Protein AF-A0A6A6NAC6-F1 (afdb_monomer_lite)

InterPro domains:
  IPR000530 Small ribosomal subunit protein eS12 [PR00972] (284-297)
  IPR000530 Small ribosomal subunit protein eS12 [PR00972] (298-314)
  IPR000530 Small ribosomal subunit protein eS12 [PR00972] (339-360)
  IPR000530 Small ribosomal subunit protein eS12 [PR00972] (364-377)
  IPR004038 Ribosomal protein eL8/eL30/eS12/Gadd45 [PF01248] (280-373)
  IPR006941 Ribonuclease CAF1 [PF04857] (15-136)
  IPR006941 Ribonuclease CAF1 [PF04857] (158-243)
  IPR012337 Ribonuclease H-like superfamily [SSF53098] (12-254)
  IPR029064 Ribosomal protein eL30-like superfamily [G3DSA:3.30.1330.30] (264-394)
  IPR029064 Ribosomal protein eL30-like superfamily [SSF55315] (274-392)
  IPR036397 Ribonuclease H superfamily [G3DSA:3.30.420.10] (3-263)
  IPR039637 CCR4-NOT transcription complex subunit 7/8/Pop2 [PTHR10797] (10-257)
  IPR047860 Small ribosomal subunit protein eS12, conserved site [PS01189] (280-298)

Structure (mmCIF, N/CA/C/O backbone):
data_AF-A0A6A6NAC6-F1
#
_entry.id   AF-A0A6A6NAC6-F1
#
loop_
_atom_site.group_PDB
_atom_site.id
_atom_site.type_symbol
_atom_site.label_atom_id
_atom_site.label_alt_id
_atom_site.label_comp_id
_atom_site.label_asym_id
_atom_site.label_entity_id
_atom_site.label_seq_id
_atom_site.pdbx_PDB_ins_code
_atom_site.Cartn_x
_atom_site.Cartn_y
_atom_site.Cartn_z
_atom_site.occupancy
_atom_site.B_iso_or_equiv
_atom_site.auth_seq_id
_atom_site.auth_comp_id
_atom_site.auth_asym_id
_atom_site.auth_atom_id
_atom_site.pdbx_PDB_model_num
ATOM 1 N N . MET A 1 1 ? -25.483 15.232 6.896 1.00 28.12 1 MET A N 1
ATOM 2 C CA . MET A 1 1 ? -24.439 16.172 7.359 1.00 28.12 1 MET A CA 1
ATOM 3 C C . MET A 1 1 ? -23.107 15.523 7.057 1.00 28.12 1 MET A C 1
ATOM 5 O O . MET A 1 1 ? -22.869 14.437 7.557 1.00 28.12 1 MET A O 1
ATOM 9 N N . SER A 1 2 ? -22.297 16.137 6.198 1.00 35.72 2 SER A N 1
ATOM 10 C CA . SER A 1 2 ? -20.944 15.675 5.887 1.00 35.72 2 SER A CA 1
ATOM 11 C C . SER A 1 2 ? -20.070 15.851 7.128 1.00 35.72 2 SER A C 1
ATOM 13 O O . SER A 1 2 ? -19.693 16.981 7.445 1.00 35.72 2 SER A O 1
ATOM 15 N N . LEU A 1 3 ? -19.761 14.767 7.840 1.00 44.88 3 LEU A N 1
ATOM 16 C CA . LEU A 1 3 ? -18.649 14.765 8.786 1.00 44.88 3 LEU A CA 1
ATOM 17 C C . LEU A 1 3 ? -17.361 14.814 7.956 1.00 44.88 3 LEU A C 1
ATOM 19 O O . LEU A 1 3 ? -16.783 13.796 7.596 1.00 44.88 3 LEU A O 1
ATOM 23 N N . LEU A 1 4 ? -16.944 16.031 7.600 1.00 49.56 4 LEU A N 1
ATOM 24 C CA . LEU A 1 4 ? -15.534 16.304 7.356 1.00 49.56 4 LEU A CA 1
ATOM 25 C C . LEU A 1 4 ? -14.834 15.975 8.676 1.00 49.56 4 LEU A C 1
ATOM 27 O O . LEU A 1 4 ? -15.028 16.679 9.672 1.00 49.56 4 LEU A O 1
ATOM 31 N N . LEU A 1 5 ? -14.132 14.843 8.707 1.00 55.91 5 LEU A N 1
ATOM 32 C CA . LEU A 1 5 ? -13.342 14.413 9.852 1.00 55.91 5 LEU A CA 1
ATOM 33 C C . LEU A 1 5 ? -12.294 15.497 10.111 1.00 55.91 5 LEU A C 1
ATOM 35 O O . LEU A 1 5 ? -11.329 15.632 9.366 1.00 55.91 5 LEU A O 1
ATOM 39 N N . LYS A 1 6 ? -12.492 16.316 11.147 1.00 58.12 6 LYS A N 1
ATOM 40 C CA . LYS A 1 6 ? -11.440 17.232 11.601 1.00 58.12 6 LYS A CA 1
ATOM 41 C C . LYS A 1 6 ? -10.284 16.379 12.113 1.00 58.12 6 LYS A C 1
ATOM 43 O O . LYS A 1 6 ? -10.543 15.445 12.869 1.00 58.12 6 LYS A O 1
ATOM 48 N N . GLY A 1 7 ? -9.040 16.706 11.760 1.00 57.78 7 GLY A N 1
ATOM 49 C CA . GLY A 1 7 ? -7.861 15.904 12.127 1.00 57.78 7 GLY A CA 1
ATOM 50 C C . GLY A 1 7 ? -7.774 15.529 13.615 1.00 57.78 7 GLY A C 1
ATOM 51 O O . GLY A 1 7 ? -7.365 14.423 13.940 1.00 57.78 7 GLY A O 1
ATOM 52 N N . ASP A 1 8 ? -8.275 16.379 14.519 1.00 66.44 8 ASP A N 1
ATOM 53 C CA . ASP A 1 8 ? -8.289 16.122 15.970 1.00 66.44 8 ASP A CA 1
ATOM 54 C C . ASP A 1 8 ? -9.239 14.991 16.419 1.00 66.44 8 ASP A C 1
ATOM 56 O O . ASP A 1 8 ? -9.136 14.508 17.553 1.00 66.44 8 ASP A O 1
ATOM 60 N N . SER A 1 9 ? -10.168 14.581 15.546 1.00 86.69 9 SER A N 1
ATOM 61 C CA . SER A 1 9 ? -11.183 13.551 15.809 1.00 86.69 9 SER A CA 1
ATOM 62 C C . SER A 1 9 ? -10.736 12.131 15.468 1.00 86.69 9 SER A C 1
ATOM 64 O O . SER A 1 9 ? -11.428 11.192 15.851 1.00 86.69 9 SER A O 1
ATOM 66 N N . VAL A 1 10 ? -9.597 11.962 14.788 1.00 93.62 10 VAL A N 1
ATOM 67 C CA . VAL A 1 10 ? -9.064 10.648 14.411 1.00 93.62 10 VAL A CA 1
ATOM 68 C C . VAL A 1 10 ? -7.774 10.371 15.175 1.00 93.62 10 VAL A C 1
ATOM 70 O O . VAL A 1 10 ? -6.861 11.192 15.226 1.00 93.62 10 VAL A O 1
ATOM 73 N N . GLN A 1 11 ? -7.697 9.189 15.770 1.00 95.31 11 GLN A N 1
ATOM 74 C CA . GLN A 1 11 ? -6.520 8.635 16.407 1.00 95.31 11 GLN A CA 1
ATOM 75 C C . GLN A 1 11 ? -5.916 7.559 15.503 1.00 95.31 11 GLN A C 1
ATOM 77 O O . GLN A 1 11 ? -6.514 6.504 15.288 1.00 95.31 11 GLN A O 1
ATOM 82 N N . ILE A 1 12 ? -4.692 7.806 15.035 1.00 96.62 12 ILE A N 1
ATOM 83 C CA . ILE A 1 12 ? -3.857 6.773 14.416 1.00 96.62 12 ILE A CA 1
ATOM 84 C C . ILE A 1 12 ? -3.248 5.937 15.542 1.00 96.62 12 ILE A C 1
ATOM 86 O O . ILE A 1 12 ? -2.460 6.436 16.350 1.00 96.62 12 ILE A O 1
ATOM 90 N N . ARG A 1 13 ? -3.681 4.683 15.650 1.00 97.69 13 ARG A N 1
ATOM 91 C CA . ARG A 1 13 ? -3.238 3.731 16.666 1.00 97.69 13 ARG A CA 1
ATOM 92 C C . ARG A 1 13 ? -1.951 3.079 16.189 1.00 97.69 13 ARG A C 1
ATOM 94 O O . ARG A 1 13 ? -1.956 2.211 15.320 1.00 97.69 13 ARG A O 1
ATOM 101 N N . GLU A 1 14 ? -0.846 3.545 16.754 1.00 98.31 14 GLU A N 1
ATOM 102 C CA . GLU A 1 14 ? 0.483 2.991 16.526 1.00 98.31 14 GLU A CA 1
ATOM 103 C C . GLU A 1 14 ? 0.595 1.597 17.157 1.00 98.31 14 GLU A C 1
ATOM 105 O O . GLU A 1 14 ? 0.615 1.464 18.385 1.00 98.31 14 GLU A O 1
ATOM 110 N N . VAL A 1 15 ? 0.688 0.566 16.321 1.00 98.81 15 VAL A N 1
ATOM 111 C CA . VAL A 1 15 ? 0.793 -0.829 16.755 1.00 98.81 15 VAL A CA 1
ATOM 112 C C . VAL A 1 15 ? 2.242 -1.295 16.667 1.00 98.81 15 VAL A C 1
ATOM 114 O O . VAL A 1 15 ? 2.903 -1.180 15.630 1.00 98.81 15 VAL A O 1
ATOM 117 N N . TRP A 1 16 ? 2.713 -1.824 17.786 1.00 98.81 16 TRP A N 1
ATOM 118 C CA . TRP A 1 16 ? 4.041 -2.362 18.044 1.00 98.81 16 TRP A CA 1
ATOM 119 C C . TRP A 1 16 ? 3.890 -3.751 18.684 1.00 98.81 16 TRP A C 1
ATOM 121 O O . TRP A 1 16 ? 2.783 -4.241 18.907 1.00 98.81 16 TRP A O 1
ATOM 131 N N . ASN A 1 17 ? 5.001 -4.425 18.974 1.00 98.62 17 ASN A N 1
ATOM 132 C CA . ASN A 1 17 ? 4.954 -5.787 19.508 1.00 98.62 17 ASN A CA 1
ATOM 133 C C . ASN A 1 17 ? 4.279 -5.889 20.890 1.00 98.62 17 ASN A C 1
ATOM 135 O O . ASN A 1 17 ? 3.783 -6.953 21.247 1.00 98.62 17 ASN A O 1
ATOM 139 N N . ASP A 1 18 ? 4.311 -4.830 21.698 1.00 98.38 18 ASP A N 1
ATOM 140 C CA . ASP A 1 18 ? 3.788 -4.819 23.068 1.00 98.38 18 ASP A CA 1
ATOM 141 C C . ASP A 1 18 ? 2.266 -4.646 23.148 1.00 98.38 18 ASP A C 1
ATOM 143 O O . ASP A 1 18 ? 1.673 -5.146 24.100 1.00 98.38 18 ASP A O 1
ATOM 147 N N . ASN A 1 19 ? 1.632 -4.011 22.156 1.00 98.62 19 ASN A N 1
ATOM 148 C CA . ASN A 1 19 ? 0.176 -3.821 22.105 1.00 98.62 19 ASN A CA 1
ATOM 149 C C . ASN A 1 19 ? -0.533 -4.600 20.982 1.00 98.62 19 ASN A C 1
ATOM 151 O O . ASN A 1 19 ? -1.750 -4.504 20.861 1.00 98.62 19 ASN A O 1
ATOM 155 N N . LEU A 1 20 ? 0.185 -5.394 20.180 1.00 98.75 20 LEU A N 1
ATOM 156 C CA . LEU A 1 20 ? -0.374 -6.112 19.027 1.00 98.75 20 LEU A CA 1
ATOM 157 C C . LEU A 1 20 ? -1.648 -6.916 19.344 1.00 98.75 20 LEU A C 1
ATOM 159 O O . LEU A 1 20 ? -2.635 -6.822 18.618 1.00 98.75 20 LEU A O 1
ATOM 163 N N . GLU A 1 21 ? -1.628 -7.701 20.421 1.00 98.56 21 GLU A N 1
ATOM 164 C CA . GLU A 1 21 ? -2.760 -8.545 20.833 1.00 98.56 21 GLU A CA 1
ATOM 165 C C . GLU A 1 21 ? -3.975 -7.716 21.268 1.00 98.56 21 GLU A C 1
ATOM 167 O O . GLU A 1 21 ? -5.111 -8.050 20.931 1.00 98.56 21 GLU A O 1
ATOM 172 N N . GLU A 1 22 ? -3.737 -6.620 21.994 1.00 98.25 22 GLU A N 1
ATOM 173 C CA . GLU A 1 22 ? -4.787 -5.710 22.465 1.00 98.25 22 GLU A CA 1
ATOM 174 C C . GLU A 1 22 ? -5.480 -5.028 21.280 1.00 98.25 22 GLU A C 1
ATOM 176 O O . GLU A 1 22 ? -6.706 -4.956 21.221 1.00 98.25 22 GLU A O 1
ATOM 181 N N . GLU A 1 23 ? -4.701 -4.594 20.289 1.00 98.50 23 GLU A N 1
ATOM 182 C CA . GLU A 1 23 ? -5.226 -3.957 19.082 1.00 98.50 23 GLU A CA 1
ATOM 183 C C . GLU A 1 23 ? -5.991 -4.946 18.195 1.00 98.50 23 GLU A C 1
ATOM 185 O O . GLU A 1 23 ? -7.057 -4.614 17.675 1.00 98.50 23 GLU A O 1
ATOM 190 N N . PHE A 1 24 ? -5.522 -6.192 18.080 1.00 98.56 24 PHE A N 1
ATOM 191 C CA . PHE A 1 24 ? -6.275 -7.237 17.383 1.00 98.56 24 PHE A CA 1
ATOM 192 C C . PHE A 1 24 ? -7.563 -7.638 18.109 1.00 98.56 24 PHE A C 1
ATOM 194 O O . PHE A 1 24 ? -8.523 -8.035 17.449 1.00 98.56 24 PHE A O 1
ATOM 201 N N . ALA A 1 25 ? -7.619 -7.546 19.441 1.00 98.25 25 ALA A N 1
ATOM 202 C CA . ALA A 1 25 ? -8.863 -7.751 20.178 1.00 98.25 25 ALA A CA 1
ATOM 203 C C . ALA A 1 25 ? -9.913 -6.698 19.791 1.00 98.25 25 ALA A C 1
ATOM 205 O O . ALA A 1 25 ? -11.031 -7.072 19.449 1.00 98.25 25 ALA A O 1
ATOM 206 N N . LEU A 1 26 ? -9.529 -5.417 19.727 1.00 98.12 26 LEU A N 1
ATOM 207 C CA . LEU A 1 26 ? -10.420 -4.340 19.274 1.00 98.12 26 LEU A CA 1
ATOM 208 C C . LEU A 1 26 ? -10.892 -4.557 17.834 1.00 98.12 26 LEU A C 1
ATOM 210 O O . LEU A 1 26 ? -12.073 -4.419 17.542 1.00 98.12 26 LEU A O 1
ATOM 214 N N . ILE A 1 27 ? -9.979 -4.934 16.938 1.00 98.38 27 ILE A N 1
ATOM 215 C CA . ILE A 1 27 ? -10.297 -5.213 15.533 1.00 98.38 27 ILE A CA 1
ATOM 216 C C . ILE A 1 27 ? -11.346 -6.325 15.400 1.00 98.38 27 ILE A C 1
ATOM 218 O O . ILE A 1 27 ? -12.303 -6.181 14.642 1.00 98.38 27 ILE A O 1
ATOM 222 N N . ARG A 1 28 ? -11.197 -7.418 16.158 1.00 97.94 28 ARG A N 1
ATOM 223 C CA . ARG A 1 28 ? -12.158 -8.534 16.160 1.00 97.94 28 ARG A CA 1
ATOM 224 C C . ARG A 1 28 ? -13.542 -8.118 16.658 1.00 97.94 28 ARG A C 1
ATOM 226 O O . ARG A 1 28 ? -14.524 -8.714 16.240 1.00 97.94 28 ARG A O 1
ATOM 233 N N . GLU A 1 29 ? -13.624 -7.126 17.543 1.00 97.00 29 GLU A N 1
ATOM 234 C CA . GLU A 1 29 ? -14.902 -6.606 18.043 1.00 97.00 29 GLU A CA 1
ATOM 235 C C . GLU A 1 29 ? -15.638 -5.745 17.009 1.00 97.00 29 GLU A C 1
ATOM 237 O O . GLU A 1 29 ? -16.862 -5.681 17.053 1.00 97.00 29 GLU A O 1
ATOM 242 N N . ILE A 1 30 ? -14.918 -5.086 16.094 1.00 97.12 30 ILE A N 1
ATOM 243 C CA . ILE A 1 30 ? -15.509 -4.104 15.172 1.00 97.12 30 ILE A CA 1
ATOM 244 C C . ILE A 1 30 ? -15.722 -4.618 13.745 1.00 97.12 30 ILE A C 1
ATOM 246 O O . ILE A 1 30 ? -16.466 -3.991 12.998 1.00 97.12 30 ILE A O 1
ATOM 250 N N . VAL A 1 31 ? -15.053 -5.699 13.328 1.00 96.94 31 VAL A N 1
ATOM 251 C CA . VAL A 1 31 ? -14.986 -6.095 11.907 1.00 96.94 31 VAL A CA 1
ATOM 252 C C . VAL A 1 31 ? -16.360 -6.389 11.292 1.00 96.94 31 VAL A C 1
ATOM 254 O O . VAL A 1 31 ? -16.572 -6.093 10.119 1.00 96.94 31 VAL A O 1
ATOM 257 N N . ASP A 1 32 ? -17.304 -6.896 12.088 1.00 96.25 32 ASP A N 1
ATOM 258 C CA . ASP A 1 32 ? -18.667 -7.188 11.632 1.00 96.25 32 ASP A CA 1
ATOM 259 C C . ASP A 1 32 ? -19.510 -5.912 11.437 1.00 96.25 32 ASP A C 1
ATOM 261 O O . ASP A 1 32 ? -20.338 -5.849 10.527 1.00 96.25 32 ASP A O 1
ATOM 265 N N . ASP A 1 33 ? -19.282 -4.881 12.257 1.00 97.00 33 ASP A N 1
ATOM 266 C CA . ASP A 1 33 ? -19.994 -3.597 12.187 1.00 97.00 33 ASP A CA 1
ATOM 267 C C . ASP A 1 33 ? -19.357 -2.631 11.167 1.00 97.00 33 ASP A C 1
ATOM 269 O O . ASP A 1 33 ? -20.039 -1.779 10.592 1.00 97.00 33 ASP A O 1
ATOM 273 N N . PHE A 1 34 ? -18.050 -2.771 10.917 1.00 98.00 34 PHE A N 1
ATOM 274 C CA . PHE A 1 34 ? -17.252 -1.914 10.032 1.00 98.00 34 PHE A CA 1
ATOM 275 C C . PHE A 1 34 ? -16.529 -2.741 8.945 1.00 98.00 34 PHE A C 1
ATOM 277 O O . PHE A 1 34 ? -15.295 -2.810 8.937 1.00 98.00 34 PHE A O 1
ATOM 284 N N . PRO A 1 35 ? -17.271 -3.370 8.011 1.00 97.31 35 PRO A N 1
ATOM 285 C CA . PRO A 1 35 ? -16.731 -4.378 7.095 1.00 97.31 35 PRO A CA 1
ATOM 286 C C . PRO A 1 35 ? -15.920 -3.822 5.913 1.00 97.31 35 PRO A C 1
ATOM 288 O O . PRO A 1 35 ? -15.311 -4.603 5.179 1.00 97.31 35 PRO A O 1
ATOM 291 N N . TYR A 1 36 ? -15.903 -2.504 5.681 1.00 98.12 36 TYR A N 1
ATOM 292 C CA . TYR A 1 36 ? -15.074 -1.898 4.634 1.00 98.12 36 TYR A CA 1
ATOM 293 C C . TYR A 1 36 ? -13.674 -1.625 5.175 1.00 98.12 36 TYR A C 1
ATOM 295 O O . TYR A 1 36 ? -13.499 -0.762 6.038 1.00 98.12 36 TYR A O 1
ATOM 303 N N . ILE A 1 37 ? -12.676 -2.316 4.632 1.00 98.50 37 ILE A N 1
ATOM 304 C CA . ILE A 1 37 ? -11.285 -2.240 5.075 1.00 98.50 37 ILE A CA 1
ATOM 305 C C . ILE A 1 37 ? -10.450 -1.598 3.978 1.00 98.50 37 ILE A C 1
ATOM 307 O O . ILE A 1 37 ? -10.137 -2.221 2.962 1.00 98.50 37 ILE A O 1
ATOM 311 N N . ALA A 1 38 ? -10.074 -0.341 4.194 1.00 98.62 38 ALA A N 1
ATOM 312 C CA . ALA A 1 38 ? -9.075 0.310 3.371 1.00 98.62 38 ALA A CA 1
ATOM 313 C C . ALA A 1 38 ? -7.668 -0.006 3.872 1.00 98.62 38 ALA A C 1
ATOM 315 O O . ALA A 1 38 ? -7.423 -0.006 5.080 1.00 98.62 38 ALA A O 1
ATOM 316 N N . MET A 1 39 ? -6.743 -0.242 2.947 1.00 97.88 39 MET A N 1
ATOM 317 C CA . MET A 1 39 ? -5.367 -0.606 3.276 1.00 97.88 39 MET A CA 1
ATOM 318 C C . MET A 1 39 ? -4.347 0.126 2.413 1.00 97.88 39 MET A C 1
ATOM 320 O O . MET A 1 39 ? -4.643 0.515 1.284 1.00 97.88 39 MET A O 1
ATOM 324 N N . ASP A 1 40 ? -3.146 0.254 2.961 1.00 98.50 40 ASP A N 1
ATOM 325 C CA . ASP A 1 40 ? -1.951 0.737 2.275 1.00 98.50 40 ASP A CA 1
ATOM 326 C C . ASP A 1 40 ? -0.706 0.129 2.944 1.00 98.50 40 ASP A C 1
ATOM 328 O O . ASP A 1 40 ? -0.776 -0.276 4.114 1.00 98.50 40 ASP A O 1
ATOM 332 N N . THR A 1 41 ? 0.416 0.021 2.228 1.00 98.44 41 THR A N 1
ATOM 333 C CA . THR A 1 41 ? 1.668 -0.501 2.793 1.00 98.44 41 THR A CA 1
ATOM 334 C C . THR A 1 41 ? 2.883 0.349 2.463 1.00 98.44 41 THR A C 1
ATOM 336 O O . THR A 1 41 ? 3.011 0.884 1.370 1.00 98.44 41 THR A O 1
ATOM 339 N N . GLU A 1 42 ? 3.842 0.370 3.392 1.00 98.38 42 GLU A N 1
ATOM 340 C CA . GLU A 1 42 ? 5.165 0.943 3.148 1.00 98.38 42 GLU A CA 1
ATOM 341 C C . GLU A 1 42 ? 6.220 -0.163 3.128 1.00 98.38 42 GLU A C 1
ATOM 343 O O . GLU A 1 42 ? 6.307 -1.004 4.033 1.00 98.38 42 GLU A O 1
ATOM 348 N N . PHE A 1 43 ? 7.050 -0.154 2.090 1.00 97.81 43 PHE A N 1
ATOM 349 C CA . PHE A 1 43 ? 8.070 -1.166 1.832 1.00 97.81 43 PHE A CA 1
ATOM 350 C C . PHE A 1 43 ? 9.292 -0.532 1.140 1.00 97.81 43 PHE A C 1
ATOM 352 O O . PHE A 1 43 ? 9.210 0.590 0.638 1.00 97.81 43 PHE A O 1
ATOM 359 N N . PRO A 1 44 ? 10.459 -1.201 1.105 1.00 96.56 44 PRO A N 1
ATOM 360 C CA . PRO A 1 44 ? 11.729 -0.586 0.709 1.00 96.56 44 PRO A CA 1
ATOM 361 C C . PRO A 1 44 ? 11.903 -0.413 -0.816 1.00 96.56 44 PRO A C 1
ATOM 363 O O . PRO A 1 44 ? 13.015 -0.512 -1.340 1.00 96.56 44 PRO A O 1
ATOM 366 N N . GLY A 1 45 ? 10.812 -0.139 -1.532 1.00 91.19 45 GLY A N 1
ATOM 367 C CA . GLY A 1 45 ? 10.790 0.154 -2.961 1.00 91.19 45 GLY A CA 1
ATOM 368 C C . GLY A 1 45 ? 10.921 -1.069 -3.865 1.00 91.19 45 GLY A C 1
ATOM 369 O O . GLY A 1 45 ? 10.558 -2.186 -3.509 1.00 91.19 45 GLY A O 1
ATOM 370 N N . ILE A 1 46 ? 11.421 -0.832 -5.078 1.00 89.62 46 ILE A N 1
ATOM 371 C CA . ILE A 1 46 ? 11.599 -1.840 -6.129 1.00 89.62 46 ILE A CA 1
ATOM 372 C C . ILE A 1 46 ? 13.075 -1.840 -6.524 1.00 89.62 46 ILE A C 1
ATOM 374 O O . ILE A 1 46 ? 13.592 -0.835 -7.011 1.00 89.62 46 ILE A O 1
ATOM 378 N N . VAL A 1 47 ? 13.751 -2.970 -6.330 1.00 88.81 47 VAL A N 1
ATOM 379 C CA . VAL A 1 47 ? 15.198 -3.133 -6.567 1.00 88.81 47 VAL A CA 1
ATOM 380 C C . VAL A 1 47 ? 15.510 -4.134 -7.676 1.00 88.81 47 VAL A C 1
ATOM 382 O O . VAL A 1 47 ? 16.576 -4.066 -8.284 1.00 88.81 47 VAL A O 1
ATOM 385 N N . LEU A 1 48 ? 14.581 -5.045 -7.972 1.00 87.38 48 LEU A N 1
ATOM 386 C CA . LEU A 1 48 ? 14.716 -6.027 -9.042 1.00 87.38 48 LEU A CA 1
ATOM 387 C C . LEU A 1 48 ? 13.864 -5.642 -10.249 1.00 87.38 48 LEU A C 1
ATOM 389 O O . LEU A 1 48 ? 12.701 -5.260 -10.120 1.00 87.38 48 LEU A O 1
ATOM 393 N N . ARG A 1 49 ? 14.443 -5.797 -11.440 1.00 88.25 49 ARG A N 1
ATOM 394 C CA . ARG A 1 49 ? 13.726 -5.810 -12.719 1.00 88.25 49 ARG A CA 1
ATOM 395 C C . ARG A 1 49 ? 14.169 -7.060 -13.474 1.00 88.25 49 ARG A C 1
ATOM 397 O O . ARG A 1 49 ? 15.348 -7.146 -13.826 1.00 88.25 49 ARG A O 1
ATOM 404 N N . PRO A 1 50 ? 13.281 -8.040 -13.684 1.00 82.38 50 PRO A N 1
ATOM 405 C CA . PRO A 1 50 ? 13.677 -9.310 -14.258 1.00 82.38 50 PRO A CA 1
ATOM 406 C C . PRO A 1 50 ? 14.040 -9.121 -15.736 1.00 82.38 50 PRO A C 1
ATOM 408 O O . PRO A 1 50 ? 13.375 -8.394 -16.474 1.00 82.38 50 PRO A O 1
ATOM 411 N N . VAL A 1 51 ? 15.125 -9.763 -16.169 1.00 79.44 51 VAL A N 1
ATOM 412 C CA . VAL A 1 51 ? 15.607 -9.711 -17.555 1.00 79.44 51 VAL A CA 1
ATOM 413 C C . VAL A 1 51 ? 15.280 -11.039 -18.222 1.00 79.44 51 VAL A C 1
ATOM 415 O O . VAL A 1 51 ? 15.696 -12.094 -17.748 1.00 79.44 51 VAL A O 1
ATOM 418 N N . GLY A 1 52 ? 14.538 -11.002 -19.325 1.00 78.88 52 GLY A N 1
ATOM 419 C CA . GLY A 1 52 ? 14.145 -12.211 -20.040 1.00 78.88 52 GLY A CA 1
ATOM 420 C C . GLY A 1 52 ? 13.046 -11.972 -21.066 1.00 78.88 52 GLY A C 1
ATOM 421 O O . GLY A 1 52 ? 12.570 -10.853 -21.247 1.00 78.88 52 GLY A O 1
ATOM 422 N N . ASN A 1 53 ? 12.646 -13.051 -21.737 1.00 79.19 53 ASN A N 1
ATOM 423 C CA . ASN A 1 53 ? 11.518 -13.040 -22.660 1.00 79.19 53 ASN A CA 1
ATOM 424 C C . ASN A 1 53 ? 10.226 -13.332 -21.890 1.00 79.19 53 ASN A C 1
ATOM 426 O O . ASN A 1 53 ? 10.062 -14.428 -21.353 1.00 79.19 53 ASN A O 1
ATOM 430 N N . PHE A 1 54 ? 9.301 -12.376 -21.886 1.00 80.19 54 PHE A N 1
ATOM 431 C CA . PHE A 1 54 ? 7.979 -12.507 -21.271 1.00 80.19 54 PHE A CA 1
ATOM 432 C C . PHE A 1 54 ? 6.919 -12.665 -22.355 1.00 80.19 54 PHE A C 1
ATOM 434 O O . PHE A 1 54 ? 7.043 -12.093 -23.438 1.00 80.19 54 PHE A O 1
ATOM 441 N N . LYS A 1 55 ? 5.868 -13.447 -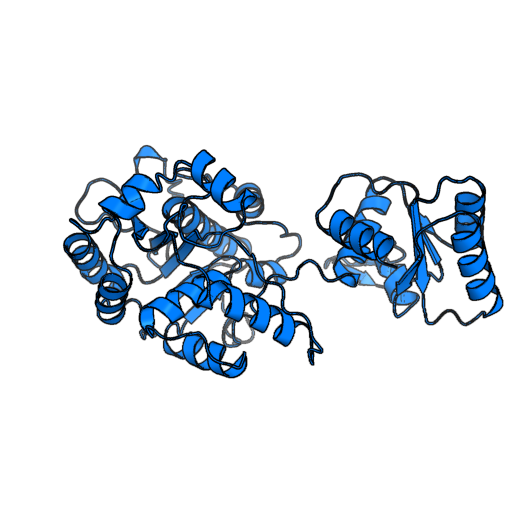22.085 1.00 75.69 55 LYS A N 1
ATOM 442 C CA . LYS A 1 55 ? 4.811 -13.684 -23.083 1.00 75.69 55 LYS A CA 1
ATOM 443 C C . LYS A 1 55 ? 3.981 -12.428 -23.336 1.00 75.69 55 LYS A C 1
ATOM 445 O O . LYS A 1 55 ? 3.471 -12.243 -24.435 1.00 75.69 55 LYS A O 1
ATOM 450 N N . ASN A 1 56 ? 3.811 -11.602 -22.308 1.00 76.44 56 ASN A N 1
ATOM 451 C CA . ASN A 1 56 ? 3.056 -10.357 -22.338 1.00 76.44 56 ASN A CA 1
ATOM 452 C C . ASN A 1 56 ? 3.521 -9.434 -21.189 1.00 76.44 56 ASN A C 1
ATOM 454 O O . ASN A 1 56 ? 4.319 -9.839 -20.339 1.00 76.44 56 ASN A O 1
ATOM 458 N N . SER A 1 57 ? 3.011 -8.199 -21.159 1.00 77.56 57 SER A N 1
ATOM 459 C CA . SER A 1 57 ? 3.361 -7.214 -20.124 1.00 77.56 57 SER A CA 1
ATOM 460 C C . SER A 1 57 ? 2.930 -7.637 -18.718 1.00 77.56 57 SER A C 1
ATOM 462 O O . SER A 1 57 ? 3.621 -7.328 -17.754 1.00 77.56 57 SER A O 1
ATOM 464 N N . ASN A 1 58 ? 1.820 -8.367 -18.587 1.00 77.50 58 ASN A N 1
ATOM 465 C CA . ASN A 1 58 ? 1.299 -8.801 -17.290 1.00 77.50 58 ASN A CA 1
ATOM 466 C C . ASN A 1 58 ? 2.220 -9.833 -16.634 1.00 77.50 58 ASN A C 1
ATOM 468 O O . ASN A 1 58 ? 2.477 -9.737 -15.438 1.00 77.50 58 ASN A O 1
ATOM 472 N N . ASP A 1 59 ? 2.774 -10.760 -17.419 1.00 79.94 59 ASP A N 1
ATOM 473 C CA . ASP A 1 59 ? 3.767 -11.731 -16.951 1.00 79.94 59 ASP A CA 1
ATOM 474 C C . ASP A 1 59 ? 5.031 -11.014 -16.446 1.00 79.94 59 ASP A C 1
ATOM 476 O O . ASP A 1 59 ? 5.549 -11.352 -15.384 1.00 79.94 59 ASP A O 1
ATOM 480 N N . TYR A 1 60 ? 5.503 -9.988 -17.168 1.00 85.06 60 TYR A N 1
ATOM 481 C CA . TYR A 1 60 ? 6.642 -9.165 -16.740 1.00 85.06 60 TYR A CA 1
ATOM 482 C C . TYR A 1 60 ? 6.351 -8.412 -15.436 1.00 85.06 60 TYR A C 1
ATOM 484 O O . TYR A 1 60 ? 7.160 -8.424 -14.504 1.00 85.06 60 TYR A O 1
ATOM 492 N N . HIS A 1 61 ? 5.184 -7.773 -15.353 1.00 83.19 61 HIS A N 1
ATOM 493 C CA . HIS A 1 61 ? 4.761 -7.021 -14.177 1.00 83.19 61 HIS A CA 1
ATOM 494 C C . HIS A 1 61 ? 4.605 -7.928 -12.954 1.00 83.19 61 HIS A C 1
ATOM 496 O O . HIS A 1 61 ? 5.106 -7.599 -11.879 1.00 83.19 61 HIS A O 1
ATOM 502 N N . TYR A 1 62 ? 3.974 -9.090 -13.125 1.00 91.12 62 TYR A N 1
ATOM 503 C CA . TYR A 1 62 ? 3.827 -10.063 -12.054 1.00 91.12 62 TYR A CA 1
ATOM 504 C C . TYR A 1 62 ? 5.177 -10.607 -11.593 1.00 91.12 62 TYR A C 1
ATOM 506 O O . TYR A 1 62 ? 5.427 -10.639 -10.393 1.00 91.12 62 TYR A O 1
ATOM 514 N N . GLN A 1 63 ? 6.072 -10.966 -12.518 1.00 93.06 63 GLN A N 1
ATOM 515 C CA . GLN A 1 63 ? 7.409 -11.434 -12.152 1.00 93.06 63 GLN A CA 1
ATOM 516 C C . GLN A 1 63 ? 8.189 -10.357 -11.387 1.00 93.06 63 GLN A C 1
ATOM 518 O O . GLN A 1 63 ? 8.828 -10.656 -10.384 1.00 93.06 63 GLN A O 1
ATOM 523 N N . THR A 1 64 ? 8.087 -9.095 -11.816 1.00 92.06 64 THR A N 1
ATOM 524 C CA . THR A 1 64 ? 8.716 -7.966 -11.117 1.00 92.06 64 THR A CA 1
ATOM 525 C C . THR A 1 64 ? 8.191 -7.846 -9.688 1.00 92.06 64 THR A C 1
ATOM 527 O O . THR A 1 64 ? 8.983 -7.760 -8.754 1.00 92.06 64 THR A O 1
ATOM 530 N N . LEU A 1 65 ? 6.870 -7.884 -9.499 1.00 95.81 65 LEU A N 1
ATOM 531 C CA . LEU A 1 65 ? 6.253 -7.862 -8.172 1.00 95.81 65 LEU A CA 1
ATOM 532 C C . LEU A 1 65 ? 6.706 -9.051 -7.331 1.00 95.81 65 LEU A C 1
ATOM 534 O O . LEU A 1 65 ? 7.166 -8.848 -6.212 1.00 95.81 65 LEU A O 1
ATOM 538 N N . LYS A 1 66 ? 6.622 -10.267 -7.878 1.00 97.62 66 LYS A N 1
ATOM 539 C CA . LYS A 1 66 ? 7.010 -11.509 -7.207 1.00 97.62 66 LYS A CA 1
ATOM 540 C C . LYS A 1 66 ? 8.436 -11.425 -6.673 1.00 97.62 66 LYS A C 1
ATOM 542 O O . LYS A 1 66 ? 8.649 -11.600 -5.479 1.00 97.62 66 LYS A O 1
ATOM 547 N N . ASP A 1 67 ? 9.392 -11.112 -7.543 1.00 96.38 67 ASP A N 1
ATOM 548 C CA . ASP A 1 67 ? 10.812 -11.102 -7.192 1.00 96.38 67 ASP A CA 1
ATOM 549 C C . ASP A 1 67 ? 11.122 -10.062 -6.108 1.00 96.38 67 ASP A C 1
ATOM 551 O O . ASP A 1 67 ? 11.891 -10.330 -5.184 1.00 96.38 67 ASP A O 1
ATOM 555 N N . ASN A 1 68 ? 10.502 -8.880 -6.188 1.00 97.31 68 ASN A N 1
ATOM 556 C CA . ASN A 1 68 ? 10.689 -7.834 -5.186 1.00 97.31 68 ASN A CA 1
ATOM 557 C C . ASN A 1 68 ? 9.997 -8.175 -3.863 1.00 97.31 68 ASN A C 1
ATOM 559 O O . ASN A 1 68 ? 10.625 -8.048 -2.820 1.00 97.31 68 ASN A O 1
ATOM 563 N N . VAL A 1 69 ? 8.745 -8.636 -3.876 1.00 98.00 69 VAL A N 1
ATOM 564 C CA . VAL A 1 69 ? 8.020 -8.991 -2.646 1.00 98.00 69 VAL A CA 1
ATOM 565 C C . VAL A 1 69 ? 8.680 -10.173 -1.942 1.00 98.00 69 VAL A C 1
ATOM 567 O O . VAL A 1 69 ? 8.804 -10.147 -0.721 1.00 98.00 69 VAL A O 1
ATOM 570 N N . ASP A 1 70 ? 9.147 -11.189 -2.671 1.00 98.06 70 ASP A N 1
ATOM 571 C CA . ASP A 1 70 ? 9.840 -12.344 -2.089 1.00 98.06 70 ASP A CA 1
ATOM 572 C C . ASP A 1 70 ? 11.163 -11.922 -1.425 1.00 98.06 70 ASP A C 1
ATOM 574 O O . ASP A 1 70 ? 11.444 -12.339 -0.296 1.00 98.06 70 ASP A O 1
ATOM 578 N N . LEU A 1 71 ? 11.934 -11.041 -2.075 1.00 97.44 71 LEU A N 1
ATOM 579 C CA . LEU A 1 71 ? 13.222 -10.551 -1.574 1.00 97.44 71 LEU A CA 1
ATOM 580 C C . LEU A 1 71 ? 13.083 -9.564 -0.406 1.00 97.44 71 LEU A C 1
ATOM 582 O O . LEU A 1 71 ? 13.831 -9.637 0.568 1.00 97.44 71 LEU A O 1
ATOM 586 N N . LEU A 1 72 ? 12.171 -8.604 -0.532 1.00 97.62 72 LEU A N 1
ATOM 587 C CA . LEU A 1 72 ? 12.081 -7.446 0.345 1.00 97.62 72 LEU A CA 1
ATOM 588 C C . LEU A 1 72 ? 11.161 -7.712 1.543 1.00 97.62 72 LEU A C 1
ATOM 590 O O . LEU A 1 72 ? 10.403 -8.688 1.605 1.00 97.62 72 LEU A O 1
ATOM 594 N N . LYS A 1 73 ? 11.237 -6.818 2.526 1.00 97.88 73 LYS A N 1
ATOM 595 C CA . LYS A 1 73 ? 10.538 -6.943 3.805 1.00 97.88 73 LYS A CA 1
ATOM 596 C C . LYS A 1 73 ? 9.613 -5.753 4.013 1.00 97.88 73 LYS A C 1
ATOM 598 O O . LYS A 1 73 ? 10.015 -4.620 3.773 1.00 97.88 73 LYS A O 1
ATOM 603 N N . LEU A 1 74 ? 8.390 -6.036 4.446 1.00 98.19 74 LEU A N 1
ATOM 604 C CA . LEU A 1 74 ? 7.385 -5.027 4.765 1.00 98.19 74 LEU A CA 1
ATOM 605 C C . LEU A 1 74 ? 7.859 -4.154 5.937 1.00 98.19 74 LEU A C 1
ATOM 607 O O . LEU A 1 74 ? 8.487 -4.669 6.863 1.00 98.19 74 LEU A O 1
ATOM 611 N N . ILE A 1 75 ? 7.564 -2.853 5.899 1.00 98.69 75 ILE A N 1
ATOM 612 C CA . ILE A 1 75 ? 7.960 -1.894 6.944 1.00 98.69 75 ILE A CA 1
ATOM 613 C C . ILE A 1 75 ? 6.736 -1.438 7.740 1.00 98.69 75 ILE A C 1
ATOM 615 O O . ILE A 1 75 ? 6.766 -1.459 8.974 1.00 98.69 75 ILE A O 1
ATOM 619 N N . GLN A 1 76 ? 5.650 -1.076 7.052 1.00 98.75 76 GLN A N 1
ATOM 620 C CA . GLN A 1 76 ? 4.376 -0.728 7.681 1.00 98.75 76 GLN A CA 1
ATOM 621 C C . GLN A 1 76 ? 3.172 -1.254 6.898 1.00 98.75 76 GLN A C 1
ATOM 623 O O . GLN A 1 76 ? 3.233 -1.443 5.684 1.00 98.75 76 GLN A O 1
ATOM 628 N N . LEU A 1 77 ? 2.065 -1.435 7.614 1.00 98.81 77 LEU A N 1
ATOM 629 C CA . LEU A 1 77 ? 0.729 -1.674 7.070 1.00 98.81 77 LEU A CA 1
ATOM 630 C C . LEU A 1 77 ? -0.252 -0.730 7.764 1.00 98.81 77 LEU A C 1
ATOM 632 O O . LEU A 1 77 ? -0.239 -0.615 8.989 1.00 98.81 77 LEU A O 1
ATOM 636 N N . GLY A 1 78 ? -1.122 -0.093 6.994 1.00 98.81 78 GLY A N 1
ATOM 637 C CA . GLY A 1 78 ? -2.224 0.707 7.502 1.00 98.81 78 GLY A CA 1
ATOM 638 C C . GLY A 1 78 ? -3.540 0.013 7.233 1.00 98.81 78 GLY A C 1
ATOM 639 O O . GLY A 1 78 ? -3.741 -0.485 6.128 1.00 98.81 78 GLY A O 1
ATOM 640 N N . LEU A 1 79 ? -4.424 -0.010 8.228 1.00 98.75 79 LEU A N 1
ATOM 641 C CA . LEU A 1 79 ? -5.792 -0.498 8.079 1.00 98.75 79 LEU A CA 1
ATOM 642 C C . LEU A 1 79 ? -6.772 0.545 8.618 1.00 98.75 79 LEU A C 1
ATOM 644 O O . LEU A 1 79 ? -6.690 0.966 9.776 1.00 98.75 79 LEU A O 1
ATOM 648 N N . THR A 1 80 ? -7.730 0.923 7.779 1.00 98.75 80 THR A N 1
ATOM 649 C CA . THR A 1 80 ? -8.845 1.800 8.133 1.00 98.75 80 THR A CA 1
ATOM 650 C C . THR A 1 80 ? -10.151 1.050 7.927 1.00 98.75 80 THR A C 1
ATOM 652 O O . THR A 1 80 ? -10.466 0.646 6.811 1.00 98.75 80 THR A O 1
ATOM 655 N N . PHE A 1 81 ? -10.916 0.894 9.003 1.00 98.50 81 PHE A N 1
ATOM 656 C CA . PHE A 1 81 ? -12.212 0.222 9.002 1.00 98.50 81 PHE A CA 1
ATOM 657 C C . PHE A 1 81 ? -13.326 1.253 8.893 1.00 98.50 81 PHE A C 1
ATOM 659 O O . PHE A 1 81 ? -13.250 2.317 9.511 1.00 98.50 81 PHE A O 1
ATOM 666 N N . SER A 1 82 ? -14.366 0.936 8.131 1.00 98.06 82 SER A N 1
ATOM 667 C CA . SER A 1 82 ? -15.541 1.788 8.011 1.00 98.06 82 SER A CA 1
ATOM 668 C C . SER A 1 82 ? -16.822 0.995 7.771 1.00 98.06 82 SER A C 1
ATOM 670 O O . SER A 1 82 ? -16.790 -0.134 7.279 1.00 98.06 82 SER A O 1
ATOM 672 N N . ASP A 1 83 ? -17.956 1.589 8.137 1.00 95.62 83 ASP A N 1
ATOM 673 C CA . ASP A 1 83 ? -19.269 1.074 7.759 1.00 95.62 83 ASP A CA 1
ATOM 674 C C . ASP A 1 83 ? -19.605 1.450 6.304 1.00 95.62 83 ASP A C 1
ATOM 676 O O . ASP A 1 83 ? -18.849 2.135 5.610 1.00 95.62 83 ASP A O 1
ATOM 680 N N . GLU A 1 84 ? -20.769 1.025 5.817 1.00 90.81 84 GLU A N 1
ATOM 681 C CA . GLU A 1 84 ? -21.206 1.318 4.449 1.00 90.81 84 GLU A CA 1
ATOM 682 C C . GLU A 1 84 ? -21.389 2.821 4.159 1.00 90.81 84 GLU A C 1
ATOM 684 O O . GLU A 1 84 ? -21.295 3.253 3.005 1.00 90.81 84 GLU A O 1
ATOM 689 N N . GLN A 1 85 ? -21.624 3.633 5.192 1.00 89.88 85 GLN A N 1
ATOM 690 C CA . GLN A 1 85 ? -21.725 5.087 5.085 1.00 89.88 85 GLN A CA 1
ATOM 691 C C . GLN A 1 85 ? -20.359 5.782 5.235 1.00 89.88 85 GLN A C 1
ATOM 693 O O . GLN A 1 85 ? -20.264 7.003 5.075 1.00 89.88 85 GLN A O 1
ATOM 698 N N . GLY A 1 86 ? -19.296 5.017 5.494 1.00 91.44 86 GLY A N 1
ATOM 699 C CA . GLY A 1 86 ? -17.936 5.490 5.699 1.00 91.44 86 GLY A CA 1
ATOM 700 C C . GLY A 1 86 ? -17.668 6.076 7.082 1.00 91.44 86 GLY A C 1
ATOM 701 O O . GLY A 1 86 ? -16.717 6.846 7.228 1.00 91.44 86 GLY A O 1
ATOM 702 N N . ASN A 1 87 ? -18.496 5.771 8.085 1.00 94.25 87 ASN A N 1
ATOM 703 C CA . ASN A 1 87 ? -18.192 6.130 9.467 1.00 94.25 87 ASN A CA 1
ATOM 704 C C . ASN A 1 87 ? -17.107 5.199 10.010 1.00 94.25 87 ASN A C 1
ATOM 706 O O . ASN A 1 87 ? -17.084 4.011 9.697 1.00 94.25 87 ASN A O 1
ATOM 710 N N . LEU A 1 88 ? -16.219 5.746 10.837 1.00 96.56 88 LEU A N 1
ATOM 711 C CA . LEU A 1 88 ? -15.113 5.012 11.444 1.00 96.56 88 LEU A CA 1
ATOM 712 C C . LEU A 1 88 ? -15.512 4.477 12.834 1.00 96.56 88 LEU A C 1
ATOM 714 O O . LEU A 1 88 ? -16.334 5.101 13.515 1.00 96.56 88 LEU A O 1
ATOM 718 N N . PRO A 1 89 ? -14.907 3.375 13.301 1.00 96.56 89 PRO A N 1
ATOM 719 C CA . PRO A 1 89 ? -15.075 2.898 14.671 1.00 96.56 89 PRO A CA 1
ATOM 720 C C . PRO A 1 89 ? -14.442 3.875 15.668 1.00 96.56 89 PRO A C 1
ATOM 722 O O . PRO A 1 89 ? -13.498 4.589 15.334 1.00 96.56 89 PRO A O 1
ATOM 725 N N . THR A 1 90 ? -14.922 3.889 16.915 1.00 94.38 90 THR A N 1
ATOM 726 C CA . THR A 1 90 ? -14.303 4.676 18.003 1.00 94.38 90 THR A CA 1
ATOM 727 C C . THR A 1 90 ? -13.525 3.840 19.015 1.00 94.38 90 THR A C 1
ATOM 729 O O . THR A 1 90 ? -12.858 4.392 19.892 1.00 94.38 90 THR A O 1
ATOM 732 N N . CYS A 1 91 ? -13.601 2.508 18.920 1.00 90.94 91 CYS A N 1
ATOM 733 C CA . CYS A 1 91 ? -12.906 1.575 19.810 1.00 90.94 91 CYS A CA 1
ATOM 734 C C . CYS A 1 91 ? -13.149 1.861 21.311 1.00 90.94 91 CYS A C 1
ATOM 736 O O . CYS A 1 91 ? -12.232 1.770 22.125 1.00 90.94 91 CYS A O 1
ATOM 738 N N . GLY A 1 92 ? -14.363 2.295 21.676 1.00 84.38 92 GLY A N 1
ATOM 739 C CA . GLY A 1 92 ? -14.708 2.656 23.057 1.00 84.38 92 GLY A CA 1
ATOM 740 C C . GLY A 1 92 ? -14.138 3.997 23.544 1.00 84.38 92 GLY A C 1
ATOM 741 O O . GLY A 1 92 ? -14.194 4.280 24.741 1.00 84.38 92 GLY A O 1
ATOM 742 N N . THR A 1 93 ? -13.604 4.828 22.644 1.00 88.50 93 THR A N 1
ATOM 743 C CA . THR A 1 93 ? -13.061 6.164 22.945 1.00 88.50 93 THR A CA 1
ATOM 744 C C . THR A 1 93 ? -13.956 7.289 22.404 1.00 88.50 93 THR A C 1
ATOM 746 O O . THR A 1 93 ? -14.982 7.044 21.770 1.00 88.50 93 THR A O 1
ATOM 749 N N . ASP A 1 94 ? -13.585 8.544 22.668 1.00 89.44 94 ASP A N 1
ATOM 750 C CA . ASP A 1 94 ? -14.218 9.748 22.111 1.00 89.44 94 ASP A CA 1
ATOM 751 C C . ASP A 1 94 ? -13.703 10.116 20.707 1.00 89.44 94 ASP A C 1
ATOM 753 O O . ASP A 1 94 ? -14.179 11.083 20.107 1.00 89.44 94 ASP A O 1
ATOM 757 N N . LYS A 1 95 ? -12.743 9.350 20.177 1.00 92.25 95 LYS A N 1
ATOM 758 C CA . LYS A 1 95 ? -12.113 9.563 18.873 1.00 92.25 95 LYS A CA 1
ATOM 759 C C . LYS A 1 95 ? -12.332 8.372 17.959 1.00 92.25 95 LYS A C 1
ATOM 761 O O . LYS A 1 95 ? -12.462 7.240 18.409 1.00 92.25 95 LYS A O 1
ATOM 766 N N . TYR A 1 96 ? -12.323 8.628 16.660 1.00 95.38 96 TYR A N 1
ATOM 767 C CA . TYR A 1 96 ? -12.273 7.576 15.657 1.00 95.38 96 TYR A CA 1
ATOM 768 C C . TYR A 1 96 ? -10.902 6.900 15.658 1.00 95.38 96 TYR A C 1
ATOM 770 O O . TYR A 1 96 ? -9.895 7.578 15.846 1.00 95.38 96 TYR A O 1
ATOM 778 N N . CYS A 1 97 ? -10.844 5.591 15.439 1.00 94.75 97 CYS A N 1
ATOM 779 C CA . CYS A 1 97 ? -9.609 4.813 15.432 1.00 94.75 97 CYS A CA 1
ATOM 780 C C . CYS A 1 97 ? -9.287 4.281 14.029 1.00 94.75 97 CYS A C 1
ATOM 782 O O . CYS A 1 97 ? -10.154 3.754 13.336 1.00 94.75 97 CYS A O 1
ATOM 784 N N . ILE A 1 98 ? -8.016 4.395 13.640 1.00 98.06 98 ILE A N 1
ATOM 785 C CA . ILE A 1 98 ? -7.410 3.672 12.511 1.00 98.06 98 ILE A CA 1
ATOM 786 C C . ILE A 1 98 ? -6.104 3.029 12.981 1.00 98.06 98 ILE A C 1
ATOM 788 O O . ILE A 1 98 ? -5.542 3.479 13.981 1.00 98.06 98 ILE A O 1
ATOM 792 N N . TRP A 1 99 ? -5.586 2.026 12.276 1.00 98.75 99 TRP A N 1
ATOM 793 C CA . TRP A 1 99 ? -4.404 1.278 12.714 1.00 98.75 99 TRP A CA 1
ATOM 794 C C . TRP A 1 99 ? -3.207 1.484 11.797 1.00 98.75 99 TRP A C 1
ATOM 796 O O . TRP A 1 99 ? -3.333 1.468 10.573 1.00 98.75 99 TRP A O 1
ATOM 806 N N . GLN A 1 100 ? -2.034 1.622 12.415 1.00 98.81 100 GLN A N 1
ATOM 807 C CA . GLN A 1 100 ? -0.738 1.645 11.750 1.00 98.81 100 GLN A CA 1
ATOM 808 C C . GLN A 1 100 ? 0.180 0.609 12.401 1.00 98.81 100 GLN A C 1
ATOM 810 O O . GLN A 1 100 ? 0.660 0.798 13.518 1.00 98.81 100 GLN A O 1
ATOM 815 N N . PHE A 1 101 ? 0.414 -0.497 11.702 1.00 98.88 101 PHE A N 1
ATOM 816 C CA . PHE A 1 101 ? 1.265 -1.595 12.144 1.00 98.88 101 PHE A CA 1
ATOM 817 C C . PHE A 1 101 ? 2.706 -1.358 11.706 1.00 98.88 101 PHE A C 1
ATOM 819 O O . PHE A 1 101 ? 2.967 -1.114 10.529 1.00 98.88 101 PHE A O 1
ATOM 826 N N . ASN A 1 102 ? 3.640 -1.459 12.650 1.00 98.88 102 ASN A N 1
ATOM 827 C CA . ASN A 1 102 ? 5.065 -1.237 12.426 1.00 98.88 102 ASN A CA 1
ATOM 828 C C . ASN A 1 102 ? 5.836 -2.558 12.540 1.00 98.88 102 ASN A C 1
ATOM 830 O O . ASN A 1 102 ? 5.879 -3.139 13.622 1.00 98.88 102 ASN A O 1
ATOM 834 N N . PHE A 1 103 ? 6.471 -3.026 11.463 1.00 98.75 103 PHE A N 1
ATOM 835 C CA . PHE A 1 103 ? 7.154 -4.329 11.415 1.00 98.75 103 PHE A CA 1
ATOM 836 C C . PHE A 1 103 ? 8.643 -4.235 11.760 1.00 98.75 103 PHE A C 1
ATOM 838 O O . PHE A 1 103 ? 9.273 -3.197 11.535 1.00 98.75 103 PHE A O 1
ATOM 845 N N . ARG A 1 104 ? 9.215 -5.317 12.307 1.00 98.38 104 ARG A N 1
ATOM 846 C CA . ARG A 1 104 ? 10.618 -5.346 12.774 1.00 98.38 104 ARG A CA 1
ATOM 847 C C . ARG A 1 104 ? 11.619 -5.923 11.790 1.00 98.38 104 ARG A C 1
ATOM 849 O O . ARG A 1 104 ? 12.823 -5.780 12.000 1.00 98.38 104 ARG A O 1
ATOM 856 N N . GLU A 1 105 ? 11.143 -6.619 10.766 1.00 97.25 105 GLU A N 1
ATOM 857 C CA . GLU A 1 105 ? 11.966 -7.497 9.939 1.00 97.25 105 GLU A CA 1
ATOM 858 C C . GLU A 1 105 ? 12.986 -6.729 9.097 1.00 97.25 105 GLU A C 1
ATOM 860 O O . GLU A 1 105 ? 14.078 -7.252 8.858 1.00 97.25 105 GLU A O 1
ATOM 865 N N . PHE A 1 106 ? 12.633 -5.529 8.625 1.00 98.06 106 PHE A N 1
ATOM 866 C CA . PHE A 1 106 ? 13.486 -4.716 7.760 1.00 98.06 106 PHE A CA 1
ATOM 867 C C . PHE A 1 106 ? 14.586 -4.000 8.553 1.00 98.06 106 PHE A C 1
ATOM 869 O O . PHE A 1 106 ? 14.303 -3.146 9.391 1.00 98.06 106 PHE A O 1
ATOM 876 N N . ASN A 1 107 ? 15.846 -4.299 8.252 1.00 97.81 107 ASN A N 1
ATOM 877 C CA . ASN A 1 107 ? 17.038 -3.699 8.836 1.00 97.81 107 ASN A CA 1
ATOM 878 C C . ASN A 1 107 ? 17.858 -2.992 7.752 1.00 97.81 107 ASN A C 1
ATOM 880 O O . ASN A 1 107 ? 18.466 -3.622 6.888 1.00 97.81 107 ASN A O 1
ATOM 884 N N . VAL A 1 108 ? 17.953 -1.668 7.857 1.00 96.75 108 VAL A N 1
ATOM 885 C CA . VAL A 1 108 ? 18.650 -0.814 6.881 1.00 96.75 108 VAL A CA 1
ATOM 886 C C . VAL A 1 108 ? 20.156 -1.089 6.749 1.00 96.75 108 VAL A C 1
ATOM 888 O O . VAL A 1 108 ? 20.784 -0.611 5.810 1.00 96.75 108 VAL A O 1
ATOM 891 N N . ASN A 1 109 ? 20.763 -1.823 7.685 1.00 96.50 109 ASN A N 1
ATOM 892 C CA . ASN A 1 109 ? 22.186 -2.169 7.630 1.00 96.50 109 ASN A CA 1
ATOM 893 C C . ASN A 1 109 ? 22.454 -3.536 6.982 1.00 96.50 109 ASN A C 1
ATOM 895 O O . ASN A 1 109 ? 23.607 -3.846 6.688 1.00 96.50 109 ASN A O 1
ATOM 899 N N . GLU A 1 110 ? 21.420 -4.360 6.801 1.00 96.69 110 GLU A N 1
ATOM 900 C CA . GLU A 1 110 ? 21.551 -5.760 6.373 1.00 96.69 110 GLU A CA 1
ATOM 901 C C . GLU A 1 110 ? 20.745 -6.065 5.109 1.00 96.69 110 GLU A C 1
ATOM 903 O O . GLU A 1 110 ? 21.184 -6.858 4.276 1.00 96.69 110 GLU A O 1
ATOM 908 N N . ASP A 1 111 ? 19.579 -5.440 4.958 1.00 97.62 111 ASP A N 1
ATOM 909 C CA . ASP A 1 111 ? 18.634 -5.752 3.896 1.00 97.62 111 ASP A CA 1
ATOM 910 C C . ASP A 1 111 ? 18.858 -4.925 2.632 1.00 97.62 111 ASP A C 1
ATOM 912 O O . ASP A 1 111 ? 19.408 -3.824 2.649 1.00 97.62 111 ASP A O 1
ATOM 916 N N . VAL A 1 112 ? 18.386 -5.466 1.510 1.00 96.31 112 VAL A N 1
ATOM 917 C CA . VAL A 1 112 ? 18.363 -4.767 0.223 1.00 96.31 112 VAL A CA 1
ATOM 918 C C . VAL A 1 112 ? 17.197 -3.777 0.207 1.00 96.31 112 VAL A C 1
ATOM 920 O O . VAL A 1 112 ? 16.108 -4.088 0.687 1.00 96.31 112 VAL A O 1
ATOM 923 N N . PHE A 1 113 ? 17.411 -2.591 -0.360 1.00 96.88 113 PHE A N 1
ATOM 924 C CA . PHE A 1 113 ? 16.386 -1.558 -0.508 1.00 96.88 113 PHE A CA 1
ATOM 925 C C . PHE A 1 113 ? 16.717 -0.577 -1.636 1.00 96.88 113 PHE A C 1
ATOM 927 O O . PHE A 1 113 ? 17.869 -0.458 -2.061 1.00 96.88 113 PHE A O 1
ATOM 934 N N . ALA A 1 114 ? 15.706 0.152 -2.107 1.00 93.06 114 ALA A N 1
ATOM 935 C CA . ALA A 1 114 ? 15.884 1.313 -2.967 1.00 93.06 114 ALA A CA 1
ATOM 936 C C . ALA A 1 114 ? 16.203 2.550 -2.108 1.00 93.06 114 ALA A C 1
ATOM 938 O O . ALA A 1 114 ? 15.453 2.880 -1.187 1.00 93.06 114 ALA A O 1
ATOM 939 N N . ASN A 1 115 ? 17.315 3.236 -2.403 1.00 90.94 115 ASN A N 1
ATOM 940 C CA . ASN A 1 115 ? 17.775 4.388 -1.612 1.00 90.94 115 ASN A CA 1
ATOM 941 C C . ASN A 1 115 ? 16.715 5.493 -1.527 1.00 90.94 115 ASN A C 1
ATOM 943 O O . ASN A 1 115 ? 16.397 5.933 -0.425 1.00 90.94 115 ASN A O 1
ATOM 947 N N . ASP A 1 116 ? 16.129 5.869 -2.666 1.00 89.44 116 ASP A N 1
ATOM 948 C CA . ASP A 1 116 ? 15.118 6.929 -2.746 1.00 89.44 116 ASP A CA 1
ATOM 949 C C . ASP A 1 116 ? 13.892 6.606 -1.877 1.00 89.44 116 ASP A C 1
ATOM 951 O O . ASP A 1 116 ? 13.356 7.481 -1.201 1.00 89.44 116 ASP A O 1
ATOM 955 N N . SER A 1 117 ? 13.482 5.332 -1.827 1.00 90.50 117 SER A N 1
ATOM 956 C CA . SER A 1 117 ? 12.364 4.879 -0.993 1.00 90.50 117 SER A CA 1
ATOM 957 C C . SER A 1 117 ? 12.681 4.990 0.498 1.00 90.50 117 SER A C 1
ATOM 959 O O . SER A 1 117 ? 11.868 5.499 1.260 1.00 90.50 117 SER A O 1
ATOM 961 N N . ILE A 1 118 ? 13.871 4.567 0.936 1.00 96.31 118 ILE A N 1
ATOM 962 C CA . ILE A 1 118 ? 14.260 4.683 2.351 1.00 96.31 118 ILE A CA 1
ATOM 963 C C . ILE A 1 118 ? 14.449 6.138 2.767 1.00 96.31 118 ILE A C 1
ATOM 965 O O . ILE A 1 118 ? 14.095 6.502 3.889 1.00 96.31 118 ILE A O 1
ATOM 969 N N . GLU A 1 119 ? 14.997 6.980 1.894 1.00 94.31 119 GLU A N 1
ATOM 970 C CA . GLU A 1 119 ? 15.126 8.405 2.178 1.00 94.31 119 GLU A CA 1
ATOM 971 C C . GLU A 1 119 ? 13.755 9.073 2.319 1.00 94.31 119 GLU A C 1
ATOM 973 O O . GLU A 1 119 ? 13.532 9.770 3.311 1.00 94.31 119 GLU A O 1
ATOM 978 N N . LEU A 1 120 ? 12.822 8.783 1.407 1.00 92.38 120 LEU A N 1
ATOM 979 C CA . LEU A 1 120 ? 11.441 9.251 1.497 1.00 92.38 120 LEU A CA 1
ATOM 980 C C . LEU A 1 120 ? 10.787 8.815 2.815 1.00 92.38 120 LEU A C 1
ATOM 982 O O . LEU A 1 120 ? 10.275 9.654 3.549 1.00 92.38 120 LEU A O 1
ATOM 986 N N . LEU A 1 121 ? 10.880 7.530 3.172 1.00 94.88 121 LEU A N 1
ATOM 987 C CA . LEU A 1 121 ? 10.301 7.007 4.414 1.00 94.88 121 LEU A CA 1
ATOM 988 C C . LEU A 1 121 ? 10.914 7.652 5.667 1.00 94.88 121 LEU A C 1
ATOM 990 O O . LEU A 1 121 ? 10.196 7.972 6.615 1.00 94.88 121 LEU A O 1
ATOM 994 N N . ARG A 1 122 ? 12.229 7.916 5.681 1.00 96.25 122 ARG A N 1
ATOM 995 C CA . ARG A 1 122 ? 12.865 8.674 6.778 1.00 96.25 122 ARG A CA 1
ATOM 996 C C . ARG A 1 122 ? 12.315 10.092 6.873 1.00 96.25 122 ARG A C 1
ATOM 998 O O . ARG A 1 122 ? 12.041 10.559 7.977 1.00 96.25 122 ARG A O 1
ATOM 1005 N N . GLN A 1 123 ? 12.167 10.776 5.740 1.00 96.06 123 GLN A N 1
ATOM 1006 C CA . GLN A 1 123 ? 11.616 12.134 5.687 1.00 96.06 123 GLN A CA 1
ATOM 1007 C C . GLN A 1 123 ? 10.147 12.167 6.133 1.00 96.06 123 GLN A C 1
ATOM 1009 O O . GLN A 1 123 ? 9.732 13.122 6.788 1.00 96.06 123 GLN A O 1
ATOM 1014 N N . SER A 1 124 ? 9.404 11.092 5.875 1.00 94.94 124 SER A N 1
ATOM 1015 C CA . SER A 1 124 ? 8.039 10.878 6.360 1.00 94.94 124 SER A CA 1
ATOM 1016 C C . SER A 1 124 ? 7.954 10.398 7.811 1.00 94.94 124 SER A C 1
ATOM 1018 O O . SER A 1 124 ? 6.860 10.175 8.318 1.00 94.94 124 SER A O 1
ATOM 1020 N N . GLY A 1 125 ? 9.075 10.292 8.530 1.00 96.44 125 GLY A N 1
ATOM 1021 C CA . GLY A 1 125 ? 9.092 10.058 9.975 1.00 96.44 125 GLY A CA 1
ATOM 1022 C C . GLY A 1 125 ? 9.191 8.595 10.408 1.00 96.44 125 GLY A C 1
ATOM 1023 O O . GLY A 1 125 ? 8.987 8.313 11.589 1.00 96.44 125 GLY A O 1
ATOM 1024 N N . ILE A 1 126 ? 9.530 7.671 9.503 1.00 97.56 126 ILE A N 1
ATOM 1025 C CA . ILE A 1 126 ? 9.796 6.274 9.863 1.00 97.56 126 ILE A CA 1
ATOM 1026 C C . ILE A 1 126 ? 11.107 6.164 10.650 1.00 97.56 126 ILE A C 1
ATOM 1028 O O . ILE A 1 126 ? 12.195 6.462 10.147 1.00 97.56 126 ILE A O 1
ATOM 1032 N N . ASP A 1 127 ? 11.004 5.679 11.888 1.00 97.69 127 ASP A N 1
ATOM 1033 C CA . ASP A 1 127 ? 12.147 5.370 12.747 1.00 97.69 127 ASP A CA 1
ATOM 1034 C C . ASP A 1 127 ? 12.524 3.888 12.625 1.00 97.69 127 ASP A C 1
ATOM 1036 O O . ASP A 1 127 ? 12.103 3.039 13.410 1.00 97.69 127 ASP A O 1
ATOM 1040 N N . PHE A 1 128 ? 13.385 3.590 11.651 1.00 98.06 128 PHE A N 1
ATOM 1041 C CA . PHE A 1 128 ? 13.879 2.235 11.390 1.00 98.06 128 PHE A CA 1
ATOM 1042 C C . PHE A 1 128 ? 14.530 1.565 12.604 1.00 98.06 128 PHE A C 1
ATOM 1044 O O . PHE A 1 128 ? 14.428 0.351 12.769 1.00 98.06 128 PHE A O 1
ATOM 1051 N N . LYS A 1 129 ? 15.172 2.342 13.484 1.00 98.00 129 LYS A N 1
ATOM 1052 C CA . LYS A 1 129 ? 15.762 1.787 14.702 1.00 98.00 129 LYS A CA 1
ATOM 1053 C C . LYS A 1 129 ? 14.657 1.319 15.648 1.00 98.00 129 LYS A C 1
ATOM 1055 O O . LYS A 1 129 ? 14.724 0.205 16.165 1.00 98.00 129 LYS A O 1
ATOM 1060 N N . LYS A 1 130 ? 13.620 2.139 15.834 1.00 98.44 130 LYS A N 1
ATOM 1061 C CA . LYS A 1 130 ? 12.441 1.767 16.623 1.00 98.44 130 LYS A CA 1
ATOM 1062 C C . LYS A 1 130 ? 11.704 0.570 16.015 1.00 98.44 130 LYS A C 1
ATOM 1064 O O . LYS A 1 130 ? 11.288 -0.299 16.776 1.00 98.44 130 LYS A O 1
ATOM 1069 N N . ASN A 1 131 ? 11.593 0.480 14.686 1.00 98.44 131 ASN A N 1
ATOM 1070 C CA . ASN A 1 131 ? 11.078 -0.708 13.993 1.00 98.44 131 ASN A CA 1
ATOM 1071 C C . ASN A 1 131 ? 11.836 -1.971 14.406 1.00 98.44 131 ASN A C 1
ATOM 1073 O O . ASN A 1 131 ? 11.213 -2.914 14.880 1.00 98.44 131 ASN A O 1
ATOM 1077 N N . ASN A 1 132 ? 13.168 -1.993 14.325 1.00 98.25 132 ASN A N 1
ATOM 1078 C CA . ASN A 1 132 ? 13.919 -3.189 14.719 1.00 98.25 132 ASN A CA 1
ATOM 1079 C C . ASN A 1 132 ? 13.817 -3.507 16.225 1.00 98.25 132 ASN A C 1
ATOM 1081 O O . ASN A 1 132 ? 13.798 -4.677 16.597 1.00 98.25 132 ASN A O 1
ATOM 1085 N N . GLU A 1 133 ? 13.747 -2.493 17.096 1.00 98.12 133 GLU A N 1
ATOM 1086 C CA . GLU A 1 133 ? 13.706 -2.682 18.557 1.00 98.12 133 GLU A CA 1
ATOM 1087 C C . GLU A 1 133 ? 12.322 -3.069 19.100 1.00 98.12 133 GLU A C 1
ATOM 1089 O O . GLU A 1 133 ? 12.233 -3.800 20.088 1.00 98.12 133 GLU A O 1
ATOM 1094 N N . LYS A 1 134 ? 11.246 -2.543 18.505 1.00 98.50 134 LYS A N 1
ATOM 1095 C CA . LYS A 1 134 ? 9.874 -2.627 19.043 1.00 98.50 134 LYS A CA 1
ATOM 1096 C C . LYS A 1 134 ? 8.834 -3.116 18.042 1.00 98.50 134 LYS A C 1
ATOM 1098 O O . LYS A 1 134 ? 7.682 -3.312 18.424 1.00 98.50 134 LYS A O 1
ATOM 1103 N N . GLY A 1 135 ? 9.202 -3.242 16.772 1.00 98.69 135 GLY A N 1
ATOM 1104 C CA . GLY A 1 135 ? 8.288 -3.628 15.710 1.00 98.69 135 GLY A CA 1
ATOM 1105 C C . GLY A 1 135 ? 7.699 -5.013 15.935 1.00 98.69 135 GLY A C 1
ATOM 1106 O O . GLY A 1 135 ? 8.252 -5.856 16.643 1.00 98.69 135 GLY A O 1
ATOM 1107 N N . ILE A 1 136 ? 6.554 -5.218 15.315 1.00 98.75 136 ILE A N 1
ATOM 1108 C CA . ILE A 1 136 ? 5.786 -6.449 15.311 1.00 98.75 136 ILE A CA 1
ATOM 1109 C C . ILE A 1 136 ? 6.562 -7.547 14.586 1.00 98.75 136 ILE A C 1
ATOM 1111 O O . ILE A 1 136 ? 7.161 -7.291 13.542 1.00 98.75 136 ILE A O 1
ATOM 1115 N N . ASP A 1 137 ? 6.506 -8.767 15.121 1.00 98.31 137 ASP A N 1
ATOM 1116 C CA . ASP A 1 137 ? 6.876 -9.968 14.377 1.00 98.31 137 ASP A CA 1
ATOM 1117 C C . ASP A 1 137 ? 5.871 -10.256 13.255 1.00 98.31 137 ASP A C 1
ATOM 1119 O O . ASP A 1 137 ? 4.682 -10.469 13.505 1.00 98.31 137 ASP A O 1
ATOM 1123 N N . ALA A 1 138 ? 6.356 -10.325 12.020 1.00 97.31 138 ALA A N 1
ATOM 1124 C CA . ALA A 1 138 ? 5.542 -10.588 10.839 1.00 97.31 138 ALA A CA 1
ATOM 1125 C C . ALA A 1 138 ? 4.757 -11.911 10.912 1.00 97.31 138 ALA A C 1
ATOM 1127 O O . ALA A 1 138 ? 3.638 -11.982 10.400 1.00 97.31 138 ALA A O 1
ATOM 1128 N N . LYS A 1 139 ? 5.303 -12.959 11.549 1.00 96.56 139 LYS A N 1
ATOM 1129 C CA . LYS A 1 139 ? 4.606 -14.250 11.674 1.00 96.56 139 LYS A CA 1
ATOM 1130 C C . LYS A 1 139 ? 3.507 -14.175 12.722 1.00 96.56 139 LYS A C 1
ATOM 1132 O O . LYS A 1 139 ? 2.395 -14.604 12.438 1.00 96.56 139 LYS A O 1
ATOM 1137 N N . GLN A 1 140 ? 3.785 -13.573 13.881 1.00 97.75 140 GLN A N 1
ATOM 1138 C CA . GLN A 1 140 ? 2.763 -13.339 14.906 1.00 97.75 140 GLN A CA 1
ATOM 1139 C C . GLN A 1 140 ? 1.612 -12.490 14.352 1.00 97.75 140 GLN A C 1
ATOM 1141 O O . GLN A 1 140 ? 0.444 -12.816 14.555 1.00 97.75 140 GLN A O 1
ATOM 1146 N N . PHE A 1 141 ? 1.927 -11.438 13.592 1.00 98.50 141 PHE A N 1
ATOM 1147 C CA . PHE A 1 141 ? 0.914 -10.656 12.887 1.00 98.50 141 PHE A CA 1
ATOM 1148 C C . PHE A 1 141 ? 0.078 -11.523 11.937 1.00 98.50 141 PHE A C 1
ATOM 1150 O O . PHE A 1 141 ? -1.148 -11.445 11.964 1.00 98.50 141 PHE A O 1
ATOM 1157 N N . GLY A 1 142 ? 0.722 -12.370 11.125 1.00 97.94 142 GLY A N 1
ATOM 1158 C CA . GLY A 1 142 ? 0.041 -13.286 10.208 1.00 97.94 142 GLY A CA 1
ATOM 1159 C C . GLY A 1 142 ? -0.917 -14.251 10.915 1.00 97.94 142 GLY A C 1
ATOM 1160 O O . GLY A 1 142 ? -2.041 -14.443 10.452 1.00 97.94 142 GLY A O 1
ATOM 1161 N N . GLU A 1 143 ? -0.518 -14.808 12.063 1.00 97.38 143 GLU A N 1
ATOM 1162 C CA . GLU A 1 143 ? -1.362 -15.685 12.891 1.00 97.38 143 GLU A CA 1
ATOM 1163 C C . GLU A 1 143 ? -2.613 -14.960 13.419 1.00 97.38 143 GLU A C 1
ATOM 1165 O O . GLU A 1 143 ? -3.732 -15.489 13.364 1.00 97.38 143 GLU A O 1
ATOM 1170 N N . LEU A 1 144 ? -2.445 -13.724 13.896 1.00 98.44 144 LEU A N 1
ATOM 1171 C CA . LEU A 1 144 ? -3.552 -12.917 14.407 1.00 98.44 144 LEU A CA 1
ATOM 1172 C C . LEU A 1 144 ? -4.484 -12.453 13.290 1.00 98.44 144 LEU A C 1
ATOM 1174 O O . LEU A 1 144 ? -5.701 -12.552 13.448 1.00 98.44 144 LEU A O 1
ATOM 1178 N N . LEU A 1 145 ? -3.933 -12.031 12.148 1.00 98.06 145 LEU A N 1
ATOM 1179 C CA . LEU A 1 145 ? -4.711 -11.635 10.978 1.00 98.06 145 LEU A CA 1
ATOM 1180 C C . LEU A 1 145 ? -5.547 -12.806 10.448 1.00 98.06 145 LEU A C 1
ATOM 1182 O O . LEU A 1 145 ? -6.738 -12.631 10.200 1.00 98.06 145 LEU A O 1
ATOM 1186 N N . MET A 1 146 ? -4.974 -14.010 10.360 1.00 97.19 146 MET A N 1
ATOM 1187 C CA . MET A 1 146 ? -5.683 -15.215 9.907 1.00 97.19 146 MET A CA 1
ATOM 1188 C C . MET A 1 146 ? -6.924 -15.536 10.757 1.00 97.19 146 MET A C 1
ATOM 1190 O O . MET A 1 146 ? -7.931 -16.009 10.241 1.00 97.19 146 MET A O 1
ATOM 1194 N N . SER A 1 147 ? -6.857 -15.275 12.064 1.00 95.50 147 SER A N 1
ATOM 1195 C CA . SER A 1 147 ? -7.923 -15.563 13.036 1.00 95.50 147 SER A CA 1
ATOM 1196 C C . SER A 1 147 ? -8.770 -14.340 13.412 1.00 95.50 147 SER A C 1
ATOM 1198 O O . SER A 1 147 ? -9.534 -14.386 14.375 1.00 95.50 147 SER A O 1
ATOM 1200 N N . SER A 1 148 ? -8.625 -13.228 12.688 1.00 96.94 148 SER A N 1
ATOM 1201 C CA . SER A 1 148 ? -9.274 -11.951 13.020 1.00 96.94 148 SER A CA 1
ATOM 1202 C C . SER A 1 148 ? -10.682 -11.777 12.448 1.00 96.94 148 SER A C 1
ATOM 1204 O O . SER A 1 148 ? -11.405 -10.905 12.913 1.00 96.94 148 SER A O 1
ATOM 1206 N N . GLY A 1 149 ? -11.058 -12.564 11.434 1.00 95.69 149 GLY A N 1
ATOM 1207 C CA . GLY A 1 149 ? -12.284 -12.354 10.653 1.00 95.69 149 GLY A CA 1
ATOM 1208 C C . GLY A 1 149 ? -12.134 -11.383 9.471 1.00 95.69 149 GLY A C 1
ATOM 1209 O O . GLY A 1 149 ? -13.082 -11.219 8.713 1.00 95.69 149 GLY A O 1
ATOM 1210 N N . ILE A 1 150 ? -10.957 -10.774 9.275 1.00 95.81 150 ILE A N 1
ATOM 1211 C CA . ILE A 1 150 ? -10.678 -9.813 8.185 1.00 95.81 150 ILE A CA 1
ATOM 1212 C C . ILE A 1 150 ? -10.413 -10.497 6.831 1.00 95.81 150 ILE A C 1
ATOM 1214 O O . ILE A 1 150 ? -10.698 -9.948 5.768 1.00 95.81 150 ILE A O 1
ATOM 1218 N N . VAL A 1 151 ? -9.832 -11.694 6.855 1.00 96.88 151 VAL A N 1
ATOM 1219 C CA . VAL A 1 151 ? -9.482 -12.474 5.657 1.00 96.88 151 VAL A CA 1
ATOM 1220 C C . VAL A 1 151 ? -10.326 -13.737 5.592 1.00 96.88 151 VAL A C 1
ATOM 1222 O O . VAL A 1 151 ? -10.827 -14.189 6.620 1.00 96.88 151 VAL A O 1
ATOM 1225 N N . LEU A 1 152 ? -10.452 -14.329 4.399 1.00 95.62 152 LEU A N 1
ATOM 1226 C CA . LEU A 1 152 ? -11.292 -15.514 4.163 1.00 95.62 152 LEU A CA 1
ATOM 1227 C C . LEU A 1 152 ? -12.764 -15.275 4.569 1.00 95.62 152 LEU A C 1
ATOM 1229 O O . LEU A 1 152 ? -13.439 -16.191 5.037 1.00 95.62 152 LEU A O 1
ATOM 1233 N N . ASN A 1 153 ? -13.239 -14.034 4.427 1.00 94.50 153 ASN A N 1
ATOM 1234 C CA . ASN A 1 153 ? -14.569 -13.601 4.842 1.00 94.50 153 ASN A CA 1
ATOM 1235 C C . ASN A 1 153 ? -15.251 -12.820 3.711 1.00 94.50 153 ASN A C 1
ATOM 1237 O O . ASN A 1 153 ? -14.799 -11.736 3.347 1.00 94.50 153 ASN A O 1
ATOM 1241 N N . ASP A 1 154 ? -16.349 -13.362 3.182 1.00 92.81 154 ASP A N 1
ATOM 1242 C CA . ASP A 1 154 ? -17.100 -12.769 2.066 1.00 92.81 154 ASP A CA 1
ATOM 1243 C C . ASP A 1 154 ? -17.838 -11.477 2.459 1.00 92.81 154 ASP A C 1
ATOM 1245 O O . ASP A 1 154 ? -18.160 -10.659 1.598 1.00 92.81 154 ASP A O 1
ATOM 1249 N N . SER A 1 155 ? -18.090 -11.276 3.758 1.00 94.88 155 SER A N 1
ATOM 1250 C CA . SER A 1 155 ? -18.741 -10.068 4.280 1.00 94.88 155 SER A CA 1
ATOM 1251 C C . SER A 1 155 ? -17.804 -8.860 4.318 1.00 94.88 155 SER A C 1
ATOM 1253 O O . SER A 1 155 ? -18.276 -7.731 4.433 1.00 94.88 155 SER A O 1
ATOM 1255 N N . VAL A 1 156 ? -16.488 -9.081 4.241 1.00 96.31 156 VAL A N 1
ATOM 1256 C CA . VAL A 1 156 ? -15.476 -8.022 4.287 1.00 96.31 156 VAL A CA 1
ATOM 1257 C C . VAL A 1 156 ? -15.199 -7.499 2.884 1.00 96.31 156 VAL A C 1
ATOM 1259 O O . VAL A 1 156 ? -15.016 -8.263 1.936 1.00 96.31 156 VAL A O 1
ATOM 1262 N N . ILE A 1 157 ? -15.118 -6.175 2.766 1.00 97.00 157 ILE A N 1
ATOM 1263 C CA . ILE A 1 157 ? -14.884 -5.471 1.508 1.00 97.00 157 ILE A CA 1
ATOM 1264 C C . ILE A 1 157 ? -13.550 -4.740 1.590 1.00 97.00 157 ILE A C 1
ATOM 1266 O O . ILE A 1 157 ? -13.405 -3.764 2.324 1.00 97.00 157 ILE A O 1
ATOM 1270 N N . TRP A 1 158 ? -12.584 -5.173 0.789 1.00 98.06 158 TRP A N 1
ATOM 1271 C CA . TRP A 1 158 ? -11.281 -4.528 0.702 1.00 98.06 158 TRP A CA 1
ATOM 1272 C C . TRP A 1 158 ? -11.314 -3.343 -0.255 1.00 98.06 158 TRP A C 1
ATOM 1274 O O . TRP A 1 158 ? -11.837 -3.435 -1.366 1.00 98.06 158 TRP A O 1
ATOM 1284 N N . VAL A 1 159 ? -10.727 -2.229 0.169 1.00 97.38 159 VAL A N 1
ATOM 1285 C CA . VAL A 1 159 ? -10.632 -0.990 -0.605 1.00 97.38 159 VAL A CA 1
ATOM 1286 C C . VAL A 1 159 ? -9.172 -0.575 -0.694 1.00 97.38 159 VAL A C 1
ATOM 1288 O O . VAL A 1 159 ? -8.497 -0.399 0.316 1.00 97.38 159 VAL A O 1
ATOM 1291 N N . THR A 1 160 ? -8.657 -0.403 -1.901 1.00 96.25 160 THR A N 1
ATOM 1292 C CA . THR A 1 160 ? -7.224 -0.174 -2.090 1.00 96.25 160 THR A CA 1
ATOM 1293 C C . THR A 1 160 ? -6.942 0.858 -3.168 1.00 96.25 160 THR A C 1
ATOM 1295 O O . THR A 1 160 ? -7.839 1.278 -3.901 1.00 96.25 160 THR A O 1
ATOM 1298 N N . PHE A 1 161 ? -5.685 1.277 -3.293 1.00 93.38 161 PHE A N 1
ATOM 1299 C CA . PHE A 1 161 ? -5.240 2.105 -4.403 1.00 93.38 161 PHE A CA 1
ATOM 1300 C C . PHE A 1 161 ? -3.998 1.490 -5.037 1.00 93.38 161 PHE A C 1
ATOM 1302 O O . PHE A 1 161 ? -2.918 1.553 -4.468 1.00 93.38 161 PHE A O 1
ATOM 1309 N N . HIS A 1 162 ? -4.133 0.955 -6.253 1.00 88.31 162 HIS A N 1
ATOM 1310 C CA . HIS A 1 162 ? -3.000 0.455 -7.035 1.00 88.31 162 HIS A CA 1
ATOM 1311 C C . HIS A 1 162 ? -2.207 -0.646 -6.294 1.00 88.31 162 HIS A C 1
ATOM 1313 O O . HIS A 1 162 ? -0.979 -0.627 -6.206 1.00 88.31 162 HIS A O 1
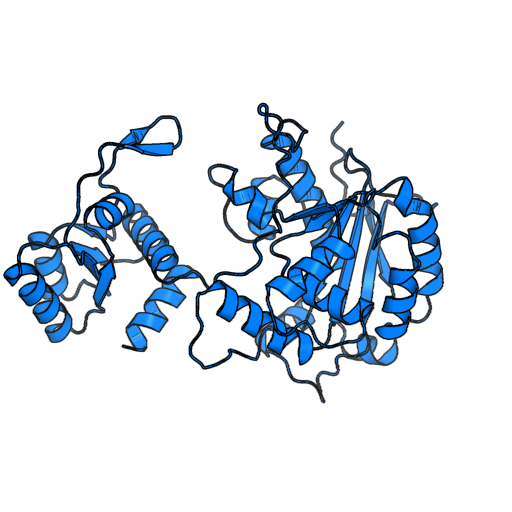ATOM 1319 N N . SER A 1 163 ? -2.912 -1.665 -5.811 1.00 92.00 163 SER A N 1
ATOM 1320 C CA . SER A 1 163 ? -2.469 -2.421 -4.631 1.00 92.00 163 SER A CA 1
ATOM 1321 C C . SER A 1 163 ? -1.807 -3.771 -4.881 1.00 92.00 163 SER A C 1
ATOM 1323 O O . SER A 1 163 ? -1.875 -4.689 -4.059 1.00 92.00 163 SER A O 1
ATOM 1325 N N . GLY A 1 164 ? -1.172 -3.936 -6.043 1.00 93.62 164 GLY A N 1
ATOM 1326 C CA . GLY A 1 164 ? -0.520 -5.199 -6.396 1.00 93.62 164 GLY A CA 1
ATOM 1327 C C . GLY A 1 164 ? 0.525 -5.616 -5.355 1.00 93.62 164 GLY A C 1
ATOM 1328 O O . GLY A 1 164 ? 0.501 -6.748 -4.872 1.00 93.62 164 GLY A O 1
ATOM 1329 N N . TYR A 1 165 ? 1.419 -4.693 -4.990 1.00 96.88 165 TYR A N 1
ATOM 1330 C CA . TYR A 1 165 ? 2.464 -4.948 -3.995 1.00 96.88 165 TYR A CA 1
ATOM 1331 C C . TYR A 1 165 ? 1.888 -5.135 -2.590 1.00 96.88 165 TYR A C 1
ATOM 1333 O O . TYR A 1 165 ? 2.313 -6.065 -1.908 1.00 96.88 165 TYR A O 1
ATOM 1341 N N . ASP A 1 166 ? 0.887 -4.342 -2.196 1.00 97.50 166 ASP A N 1
ATOM 1342 C CA . ASP A 1 166 ? 0.247 -4.444 -0.876 1.00 97.50 166 ASP A CA 1
ATOM 1343 C C . ASP A 1 166 ? -0.321 -5.847 -0.639 1.00 97.50 166 ASP A C 1
ATOM 1345 O O . ASP A 1 166 ? -0.029 -6.496 0.369 1.00 97.50 166 ASP A O 1
ATOM 1349 N N . PHE A 1 167 ? -1.066 -6.369 -1.620 1.00 97.94 167 PHE A N 1
ATOM 1350 C CA . PHE A 1 167 ? -1.583 -7.734 -1.562 1.00 97.94 167 PHE A CA 1
ATOM 1351 C C . PHE A 1 167 ? -0.496 -8.791 -1.693 1.00 97.94 167 PHE A C 1
ATOM 1353 O O . PHE A 1 167 ? -0.610 -9.855 -1.087 1.00 97.94 167 PHE A O 1
ATOM 1360 N N . GLY A 1 168 ? 0.572 -8.513 -2.443 1.00 98.06 168 GLY A N 1
ATOM 1361 C CA . GLY A 1 168 ? 1.763 -9.353 -2.450 1.00 98.06 168 GLY A CA 1
ATOM 1362 C C . GLY A 1 168 ? 2.322 -9.537 -1.039 1.00 98.06 168 GLY A C 1
ATOM 1363 O O . GLY A 1 168 ? 2.519 -10.667 -0.591 1.00 98.06 168 GLY A O 1
ATOM 1364 N N . TYR A 1 169 ? 2.529 -8.441 -0.309 1.00 98.50 169 TYR A N 1
ATOM 1365 C CA . TYR A 1 169 ? 3.030 -8.497 1.060 1.00 98.50 169 TYR A CA 1
ATOM 1366 C C . TYR A 1 169 ? 2.045 -9.161 2.019 1.00 98.50 169 TYR A C 1
ATOM 1368 O O . TYR A 1 169 ? 2.463 -10.041 2.771 1.00 98.50 169 TYR A O 1
ATOM 1376 N N . LEU A 1 170 ? 0.751 -8.822 1.975 1.00 97.88 170 LEU A N 1
ATOM 1377 C CA . LEU A 1 170 ? -0.238 -9.493 2.825 1.00 97.88 170 LEU A CA 1
ATOM 1378 C C . LEU A 1 170 ? -0.311 -10.996 2.551 1.00 97.88 170 LEU A C 1
ATOM 1380 O O . LEU A 1 170 ? -0.350 -11.787 3.491 1.00 97.88 170 LEU A O 1
ATOM 1384 N N . LEU A 1 171 ? -0.291 -11.414 1.285 1.00 97.88 171 LEU A N 1
ATOM 1385 C CA . LEU A 1 171 ? -0.333 -12.831 0.946 1.00 97.88 171 LEU A CA 1
ATOM 1386 C C . LEU A 1 171 ? 0.937 -13.554 1.412 1.00 97.88 171 LEU A C 1
ATOM 1388 O O . LEU A 1 171 ? 0.846 -14.658 1.952 1.00 97.88 171 LEU A O 1
ATOM 1392 N N . LYS A 1 172 ? 2.112 -12.927 1.275 1.00 97.88 172 LYS A N 1
ATOM 1393 C CA . LYS A 1 172 ? 3.378 -13.436 1.829 1.00 97.88 172 LYS A CA 1
ATOM 1394 C C . LYS A 1 172 ? 3.304 -13.589 3.353 1.00 97.88 172 LYS A C 1
ATOM 1396 O O . LYS A 1 172 ? 3.746 -14.611 3.874 1.00 97.88 172 LYS A O 1
ATOM 1401 N N . LEU A 1 173 ? 2.718 -12.622 4.064 1.00 96.50 173 LEU A N 1
ATOM 1402 C CA . LEU A 1 173 ? 2.510 -12.698 5.516 1.00 96.50 173 LEU A CA 1
ATOM 1403 C C . LEU A 1 173 ? 1.571 -13.851 5.899 1.00 96.50 173 LEU A C 1
ATOM 1405 O O . LEU A 1 173 ? 1.921 -14.677 6.738 1.00 96.50 173 LEU A O 1
ATOM 1409 N N . LEU A 1 174 ? 0.406 -13.941 5.254 1.00 97.06 174 LEU A N 1
ATOM 1410 C CA . LEU A 1 174 ? -0.632 -14.935 5.556 1.00 97.06 174 LEU A CA 1
ATOM 1411 C C . LEU A 1 174 ? -0.203 -16.368 5.233 1.00 97.06 174 LEU A C 1
ATOM 1413 O O . LEU A 1 174 ? -0.544 -17.299 5.958 1.00 97.06 174 LEU A O 1
ATOM 1417 N N . THR A 1 175 ? 0.527 -16.558 4.134 1.00 96.38 175 THR A N 1
ATOM 1418 C CA . THR A 1 175 ? 0.978 -17.889 3.701 1.00 96.38 175 THR A CA 1
ATOM 1419 C C . THR A 1 175 ? 2.315 -18.282 4.317 1.00 96.38 175 THR A C 1
ATOM 1421 O O . THR A 1 175 ? 2.631 -19.471 4.370 1.00 96.38 175 THR A O 1
ATOM 1424 N N . CYS A 1 176 ? 3.111 -17.310 4.778 1.00 94.94 176 CYS A N 1
ATOM 1425 C CA . CYS A 1 176 ? 4.499 -17.511 5.197 1.00 94.94 176 CYS A CA 1
ATOM 1426 C C . CYS A 1 176 ? 5.353 -18.214 4.120 1.00 94.94 176 CYS A C 1
ATOM 1428 O O . CYS A 1 176 ? 6.313 -18.918 4.443 1.00 94.94 176 CYS A O 1
ATOM 1430 N N . GLN A 1 177 ? 4.990 -18.053 2.844 1.00 96.38 177 GLN A N 1
ATOM 1431 C CA . GLN A 1 177 ? 5.681 -18.606 1.682 1.00 96.38 177 GLN A CA 1
ATOM 1432 C C . GLN A 1 177 ? 6.035 -17.488 0.700 1.00 96.38 177 GLN A C 1
ATOM 1434 O O . GLN A 1 177 ? 5.485 -16.387 0.753 1.00 96.38 177 GLN A O 1
ATOM 1439 N N . ASN A 1 178 ? 6.939 -17.800 -0.227 1.00 97.94 178 ASN A N 1
ATOM 1440 C CA . ASN A 1 178 ? 7.114 -16.986 -1.424 1.00 97.94 178 ASN A CA 1
ATOM 1441 C C . ASN A 1 178 ? 5.817 -16.965 -2.243 1.00 97.94 178 ASN A C 1
ATOM 1443 O O . ASN A 1 178 ? 5.026 -17.915 -2.211 1.00 97.94 178 ASN A O 1
ATOM 1447 N N . LEU A 1 179 ? 5.623 -15.890 -3.000 1.00 98.25 179 LEU A N 1
ATOM 1448 C CA . LEU A 1 179 ? 4.476 -15.747 -3.881 1.00 98.25 179 LEU A CA 1
ATOM 1449 C C . LEU A 1 179 ? 4.461 -16.843 -4.967 1.00 98.25 179 LEU A C 1
ATOM 1451 O O . LEU A 1 179 ? 5.519 -17.364 -5.333 1.00 98.25 179 LEU A O 1
ATOM 1455 N N . PRO A 1 180 ? 3.276 -17.201 -5.504 1.00 97.88 180 PRO A N 1
ATOM 1456 C CA . PRO A 1 180 ? 3.153 -18.234 -6.533 1.00 97.88 180 PRO A CA 1
ATOM 1457 C C . PRO A 1 180 ? 4.046 -18.010 -7.763 1.00 97.88 180 PRO A C 1
ATOM 1459 O O . PRO A 1 180 ? 4.379 -16.892 -8.125 1.00 97.88 180 PRO A O 1
ATOM 1462 N N . ASP A 1 181 ? 4.391 -19.073 -8.486 1.00 94.88 181 ASP A N 1
ATOM 1463 C CA . ASP A 1 181 ? 5.219 -18.933 -9.699 1.00 94.88 181 ASP A CA 1
ATOM 1464 C C . ASP A 1 181 ? 4.460 -18.343 -10.895 1.00 94.88 181 ASP A C 1
ATOM 1466 O O . ASP A 1 181 ? 5.056 -17.967 -11.901 1.00 94.88 181 ASP A O 1
ATOM 1470 N N . THR A 1 182 ? 3.129 -18.283 -10.820 1.00 91.88 182 THR A N 1
ATOM 1471 C CA . THR A 1 182 ? 2.285 -17.802 -11.917 1.00 91.88 182 THR A CA 1
ATOM 1472 C C . THR A 1 182 ? 1.291 -16.768 -11.427 1.00 91.88 182 THR A C 1
ATOM 1474 O O . THR A 1 182 ? 0.722 -16.897 -10.341 1.00 91.88 182 THR A O 1
ATOM 1477 N N . GLN A 1 183 ? 1.007 -15.789 -12.285 1.00 91.00 183 GLN A N 1
ATOM 1478 C CA . GLN A 1 183 ? 0.027 -14.744 -12.006 1.00 91.00 183 GLN A CA 1
ATOM 1479 C C . GLN A 1 183 ? -1.369 -15.329 -11.727 1.00 91.00 183 GLN A C 1
ATOM 1481 O O . GLN A 1 183 ? -2.080 -14.870 -10.841 1.00 91.00 183 GLN A O 1
ATOM 1486 N N . VAL A 1 184 ? -1.745 -16.394 -12.442 1.00 92.00 184 VAL A N 1
ATOM 1487 C CA . VAL A 1 184 ? -3.007 -17.112 -12.211 1.00 92.00 184 VAL A CA 1
ATOM 1488 C C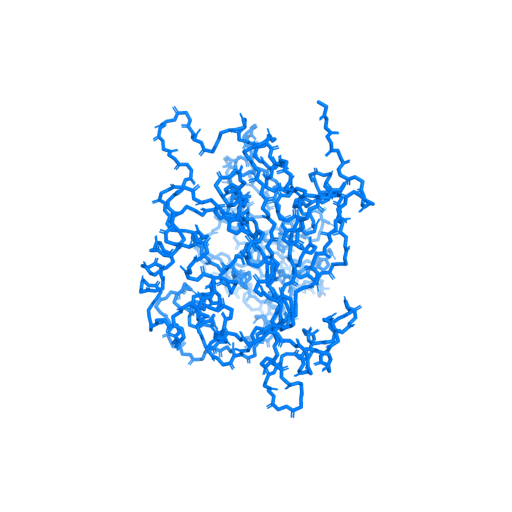 . VAL A 1 184 ? -3.049 -17.706 -10.801 1.00 92.00 184 VAL A C 1
ATOM 1490 O O . VAL A 1 184 ? -4.044 -17.553 -10.101 1.00 92.00 184 VAL A O 1
ATOM 1493 N N . GLY A 1 185 ? -1.961 -18.345 -10.358 1.00 94.62 185 GLY A N 1
ATOM 1494 C CA . GLY A 1 185 ? -1.855 -18.872 -8.997 1.00 94.62 185 GLY A CA 1
ATOM 1495 C C . GLY A 1 185 ? -1.964 -17.778 -7.934 1.00 94.62 185 GLY A C 1
ATOM 1496 O O . GLY A 1 185 ? -2.628 -17.982 -6.922 1.00 94.62 185 GLY A O 1
ATOM 1497 N N . PHE A 1 186 ? -1.375 -16.608 -8.187 1.00 95.81 186 PHE A N 1
ATOM 1498 C CA . PHE A 1 186 ? -1.516 -15.442 -7.317 1.00 95.81 186 PHE A CA 1
ATOM 1499 C C . PHE A 1 186 ? -2.966 -14.990 -7.190 1.00 95.81 186 PHE A C 1
ATOM 1501 O O . PHE A 1 186 ? -3.463 -14.910 -6.072 1.00 95.81 186 PHE A O 1
ATOM 1508 N N . PHE A 1 187 ? -3.678 -14.783 -8.301 1.00 92.00 187 PHE A N 1
ATOM 1509 C CA . PHE A 1 187 ? -5.086 -14.376 -8.235 1.00 92.00 187 PHE A CA 1
ATOM 1510 C C . PHE A 1 187 ? -5.988 -15.411 -7.583 1.00 92.00 187 PHE A C 1
ATOM 1512 O O . PHE A 1 187 ? -6.907 -15.030 -6.871 1.00 92.00 187 PHE A O 1
ATOM 1519 N N . ASN A 1 188 ? -5.724 -16.703 -7.779 1.00 94.38 188 ASN A N 1
ATOM 1520 C CA . ASN A 1 188 ? -6.487 -17.743 -7.093 1.00 94.38 188 ASN A CA 1
ATOM 1521 C C . ASN A 1 188 ? -6.384 -17.596 -5.570 1.00 94.38 188 ASN A C 1
ATOM 1523 O O . ASN A 1 188 ? -7.376 -17.784 -4.873 1.00 94.38 188 ASN A O 1
ATOM 1527 N N . LEU A 1 189 ? -5.202 -17.240 -5.058 1.00 96.44 189 LEU A N 1
ATOM 1528 C CA . LEU A 1 189 ? -5.020 -16.972 -3.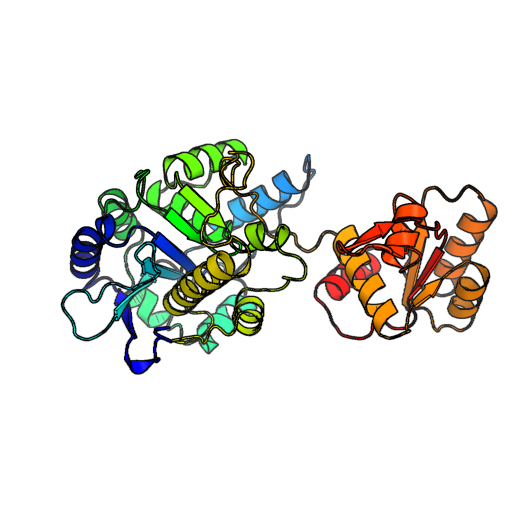635 1.00 96.44 189 LEU A CA 1
ATOM 1529 C C . LEU A 1 189 ? -5.613 -15.623 -3.223 1.00 96.44 189 LEU A C 1
ATOM 1531 O O . LEU A 1 189 ? -6.266 -15.563 -2.189 1.00 96.44 189 LEU A O 1
ATOM 1535 N N . ILE A 1 190 ? -5.455 -14.564 -4.022 1.00 95.69 190 ILE A N 1
ATOM 1536 C CA . ILE A 1 190 ? -6.083 -13.270 -3.719 1.00 95.69 190 ILE A CA 1
ATOM 1537 C C . ILE A 1 190 ? -7.601 -13.413 -3.604 1.00 95.69 190 ILE A C 1
ATOM 1539 O O . ILE A 1 190 ? -8.157 -13.002 -2.597 1.00 95.69 190 ILE A O 1
ATOM 1543 N N . ASN A 1 191 ? -8.252 -14.083 -4.554 1.00 91.81 191 ASN A N 1
ATOM 1544 C CA . ASN A 1 191 ? -9.700 -14.302 -4.529 1.00 91.81 191 ASN A CA 1
ATOM 1545 C C . ASN A 1 191 ? -10.148 -15.197 -3.363 1.00 91.81 191 ASN A C 1
ATOM 1547 O O . ASN A 1 191 ? -11.289 -15.111 -2.931 1.00 91.81 191 ASN A O 1
ATOM 1551 N N . LEU A 1 192 ? -9.270 -16.076 -2.870 1.00 94.00 192 LEU A N 1
ATOM 1552 C CA . LEU A 1 192 ? -9.561 -16.907 -1.706 1.00 94.00 192 LEU A CA 1
ATOM 1553 C C . LEU A 1 192 ? -9.485 -16.086 -0.412 1.00 94.00 192 LEU A C 1
ATOM 1555 O O . LEU A 1 192 ? -10.408 -16.123 0.392 1.00 94.00 192 LEU A O 1
ATOM 1559 N N . TYR A 1 193 ? -8.384 -15.361 -0.203 1.00 96.12 193 TYR A N 1
ATOM 1560 C CA . TYR A 1 193 ? -8.124 -14.619 1.035 1.00 96.12 193 TYR A CA 1
ATOM 1561 C C . TYR A 1 193 ? -8.884 -13.290 1.124 1.00 96.12 193 TYR A C 1
ATOM 1563 O O . TYR A 1 193 ? -9.211 -12.862 2.231 1.00 96.12 193 TYR A O 1
ATOM 1571 N N . PHE A 1 194 ? -9.178 -12.665 -0.017 1.00 96.12 194 PHE A N 1
ATOM 1572 C CA . PHE A 1 194 ? -9.791 -11.341 -0.143 1.00 96.12 194 PHE A CA 1
ATOM 1573 C C . PHE A 1 194 ? -10.935 -11.387 -1.177 1.00 96.12 194 PHE A C 1
ATOM 1575 O O . PHE A 1 194 ? -10.774 -10.890 -2.294 1.00 96.12 194 PHE A O 1
ATOM 1582 N N . PRO A 1 195 ? -12.079 -12.016 -0.846 1.00 88.06 195 PRO A N 1
ATOM 1583 C CA . PRO A 1 195 ? -13.125 -12.326 -1.827 1.00 88.06 195 PRO A CA 1
ATOM 1584 C C . PRO A 1 195 ? -13.740 -11.093 -2.499 1.00 88.06 195 PRO A C 1
ATOM 1586 O O . PRO A 1 195 ? -13.997 -11.112 -3.703 1.00 88.06 195 PRO A O 1
ATOM 1589 N N . THR A 1 196 ? -13.921 -10.005 -1.744 1.00 92.50 196 THR A N 1
ATOM 1590 C CA . THR A 1 196 ? -14.501 -8.755 -2.249 1.00 92.50 196 THR A CA 1
ATOM 1591 C C . THR A 1 196 ? -13.468 -7.634 -2.202 1.00 92.50 196 THR A C 1
ATOM 1593 O O . THR A 1 196 ? -13.031 -7.230 -1.125 1.00 92.50 196 THR A O 1
ATOM 1596 N N . LEU A 1 197 ? -13.082 -7.113 -3.373 1.00 92.75 197 LEU A N 1
ATOM 1597 C CA . LEU A 1 197 ? -12.003 -6.134 -3.526 1.00 92.75 197 LEU A CA 1
ATOM 1598 C C . LEU A 1 197 ? -12.352 -5.027 -4.532 1.00 92.75 197 LEU A C 1
ATOM 1600 O O . LEU A 1 197 ? -12.679 -5.305 -5.685 1.00 92.75 197 LEU A O 1
ATOM 1604 N N . TYR A 1 198 ? -12.150 -3.773 -4.130 1.00 93.38 198 TYR A N 1
ATOM 1605 C CA . TYR A 1 198 ? -12.207 -2.589 -4.981 1.00 93.38 198 TYR A CA 1
ATOM 1606 C C . TYR A 1 198 ? -10.861 -1.858 -5.010 1.00 93.38 198 TYR A C 1
ATOM 1608 O O . TYR A 1 198 ? -10.457 -1.243 -4.025 1.00 93.38 198 TYR A O 1
ATOM 1616 N N . ASP A 1 199 ? -10.201 -1.846 -6.171 1.00 93.56 199 ASP A N 1
ATOM 1617 C CA . ASP A 1 199 ? -9.027 -0.998 -6.402 1.00 93.56 199 ASP A CA 1
ATOM 1618 C C . ASP A 1 199 ? -9.464 0.339 -7.025 1.00 93.56 199 ASP A C 1
ATOM 1620 O O . ASP A 1 199 ? -9.945 0.396 -8.162 1.00 93.56 199 ASP A O 1
ATOM 1624 N N . ILE A 1 200 ? -9.280 1.438 -6.291 1.00 92.81 200 ILE A N 1
ATOM 1625 C CA . ILE A 1 200 ? -9.620 2.802 -6.713 1.00 92.81 200 ILE A CA 1
ATOM 1626 C C . ILE A 1 200 ? -8.932 3.161 -8.033 1.00 92.81 200 ILE A C 1
ATOM 1628 O O . ILE A 1 200 ? -9.558 3.772 -8.898 1.00 92.81 200 ILE A O 1
ATOM 1632 N N . LYS A 1 201 ? -7.668 2.768 -8.233 1.00 88.06 201 LYS A N 1
ATOM 1633 C CA . LYS A 1 201 ? -6.925 3.053 -9.469 1.00 88.06 201 LYS A CA 1
ATOM 1634 C C . LYS A 1 201 ? -7.589 2.395 -10.673 1.00 88.06 201 LYS A C 1
ATOM 1636 O O . LYS A 1 201 ? -7.612 2.976 -11.759 1.00 88.06 201 LYS A O 1
ATOM 1641 N N . HIS A 1 202 ? -8.138 1.199 -10.479 1.00 84.81 202 HIS A N 1
ATOM 1642 C CA . HIS A 1 202 ? -8.931 0.520 -11.492 1.00 84.81 202 HIS A CA 1
ATOM 1643 C C . HIS A 1 202 ? -10.285 1.215 -11.697 1.00 84.81 202 HIS A C 1
ATOM 1645 O O . HIS A 1 202 ? -10.647 1.502 -12.837 1.00 84.81 202 HIS A O 1
ATOM 1651 N N . LEU A 1 203 ? -10.990 1.570 -10.616 1.00 84.38 203 LEU A N 1
ATOM 1652 C CA . LEU A 1 203 ? -12.279 2.274 -10.682 1.00 84.38 203 LEU A CA 1
ATOM 1653 C C . LEU A 1 203 ? -12.191 3.618 -11.418 1.00 84.38 203 LEU A C 1
ATOM 1655 O O . LEU A 1 203 ? -13.076 3.944 -12.207 1.00 84.38 203 LEU A O 1
ATOM 1659 N N . MET A 1 204 ? -11.093 4.363 -11.247 1.00 82.94 204 MET A N 1
ATOM 1660 C CA . MET A 1 204 ? -10.838 5.619 -11.964 1.00 82.94 204 MET A CA 1
ATOM 1661 C C . MET A 1 204 ? -10.906 5.469 -13.490 1.00 82.94 204 MET A C 1
ATOM 1663 O O . MET A 1 204 ? -11.213 6.441 -14.171 1.00 82.94 204 MET A O 1
ATOM 1667 N N . ARG A 1 205 ? -10.646 4.275 -14.046 1.00 78.94 205 ARG A N 1
ATOM 1668 C CA . ARG A 1 205 ? -10.717 4.029 -15.499 1.00 78.94 205 ARG A CA 1
ATOM 1669 C C . ARG A 1 205 ? -12.139 4.145 -16.051 1.00 78.94 205 ARG A C 1
ATOM 1671 O O . ARG A 1 205 ? -12.301 4.386 -17.244 1.00 78.94 205 ARG A O 1
ATOM 1678 N N . PHE A 1 206 ? -13.146 3.992 -15.195 1.00 75.31 206 PHE A N 1
ATOM 1679 C CA . PHE A 1 206 ? -14.560 4.129 -15.546 1.00 75.31 206 PHE A CA 1
ATOM 1680 C C . PHE A 1 206 ? -15.102 5.539 -15.271 1.00 75.31 206 PHE A C 1
ATOM 1682 O O . PHE A 1 206 ? -16.226 5.853 -15.654 1.00 75.31 206 PHE A O 1
ATOM 1689 N N . SER A 1 207 ? -14.295 6.410 -14.660 1.00 72.44 207 SER A N 1
ATOM 1690 C CA . SER A 1 207 ? -14.641 7.800 -14.378 1.00 72.44 207 SER A CA 1
ATOM 1691 C C . SER A 1 207 ? -13.935 8.731 -15.363 1.00 72.44 207 SER A C 1
ATOM 1693 O O . SER A 1 207 ? -12.708 8.843 -15.387 1.00 72.44 207 SER A O 1
ATOM 1695 N N . ASN A 1 208 ? -14.707 9.462 -16.168 1.00 62.38 208 ASN A N 1
ATOM 1696 C CA . ASN A 1 208 ? -14.142 10.430 -17.105 1.00 62.38 208 ASN A CA 1
ATOM 1697 C C . ASN A 1 208 ? -13.306 11.491 -16.356 1.00 62.38 208 ASN A C 1
ATOM 1699 O O . ASN A 1 208 ? -13.796 12.138 -15.434 1.00 62.38 208 ASN A O 1
ATOM 1703 N N . ASN A 1 209 ? -12.065 11.709 -16.808 1.00 68.44 209 ASN A N 1
ATOM 1704 C CA . ASN A 1 209 ? -11.113 12.737 -16.349 1.00 68.44 209 ASN A CA 1
ATOM 1705 C C . ASN A 1 209 ? -10.340 12.484 -15.038 1.00 68.44 209 ASN A C 1
ATOM 1707 O O . ASN A 1 209 ? -9.508 13.323 -14.679 1.00 68.44 209 ASN A O 1
ATOM 1711 N N . LEU A 1 210 ? -10.500 11.342 -14.362 1.00 76.06 210 LEU A N 1
ATOM 1712 C CA . LEU A 1 210 ? -9.696 11.031 -13.171 1.00 76.06 210 LEU A CA 1
ATOM 1713 C C . LEU A 1 210 ? -8.374 10.346 -13.543 1.00 76.06 210 LEU A C 1
ATOM 1715 O O . LEU A 1 210 ? -8.348 9.317 -14.210 1.00 76.06 210 LEU A O 1
ATOM 1719 N N . HIS A 1 211 ? -7.250 10.926 -13.118 1.00 76.56 211 HIS A N 1
ATOM 1720 C CA . HIS A 1 211 ? -5.906 10.408 -13.387 1.00 76.56 211 HIS A CA 1
ATOM 1721 C C . HIS A 1 211 ? -4.899 10.903 -12.337 1.00 76.56 211 HIS A C 1
ATOM 1723 O O . HIS A 1 211 ? -5.071 11.973 -11.755 1.00 76.56 211 HIS A O 1
ATOM 1729 N N . GLY A 1 212 ? -3.807 10.158 -12.143 1.00 82.38 212 GLY A N 1
ATOM 1730 C CA . GLY A 1 212 ? -2.744 10.482 -11.181 1.00 82.38 212 GLY A CA 1
ATOM 1731 C C . GLY A 1 212 ? -2.618 9.474 -10.039 1.00 82.38 212 GLY A C 1
ATOM 1732 O O . GLY A 1 212 ? -3.162 8.370 -10.122 1.00 82.38 212 GLY A O 1
ATOM 1733 N N . GLY A 1 213 ? -1.840 9.838 -9.017 1.00 86.06 213 GLY A N 1
ATOM 1734 C CA . GLY A 1 213 ? -1.703 9.092 -7.760 1.00 86.06 213 GLY A CA 1
ATOM 1735 C C . GLY A 1 213 ? -2.796 9.444 -6.745 1.00 86.06 213 GLY A C 1
ATOM 1736 O O . GLY A 1 213 ? -3.590 10.356 -6.985 1.00 86.06 213 GLY A O 1
ATOM 1737 N N . LEU A 1 214 ? -2.806 8.745 -5.606 1.00 88.94 214 LEU A N 1
ATOM 1738 C CA . LEU A 1 214 ? -3.834 8.877 -4.568 1.00 88.94 214 LEU A CA 1
ATOM 1739 C C . LEU A 1 214 ? -3.986 10.322 -4.072 1.00 88.94 214 LEU A C 1
ATOM 1741 O O . LEU A 1 214 ? -5.098 10.832 -4.047 1.00 88.94 214 LEU A O 1
ATOM 1745 N N . ASN A 1 215 ? -2.878 11.012 -3.774 1.00 88.75 215 ASN A N 1
ATOM 1746 C CA . ASN A 1 215 ? -2.903 12.412 -3.325 1.00 88.75 215 ASN A CA 1
ATOM 1747 C C . ASN A 1 215 ? -3.600 13.342 -4.329 1.00 88.75 215 ASN A C 1
ATOM 1749 O O . ASN A 1 215 ? -4.476 14.114 -3.956 1.00 88.75 215 ASN A O 1
ATOM 1753 N N . LYS A 1 216 ? -3.274 13.219 -5.621 1.00 89.00 216 LYS A N 1
ATOM 1754 C CA . LYS A 1 216 ? -3.908 14.033 -6.667 1.00 89.00 216 LYS A CA 1
ATOM 1755 C C . LYS A 1 216 ? -5.400 13.722 -6.787 1.00 89.00 216 LYS A C 1
ATOM 1757 O O . LYS A 1 216 ? -6.201 14.623 -7.004 1.00 89.00 216 LYS A O 1
ATOM 1762 N N . LEU A 1 217 ? -5.779 12.449 -6.673 1.00 89.50 217 LEU A N 1
ATOM 1763 C CA . LEU A 1 217 ? -7.187 12.066 -6.694 1.00 89.50 217 LEU A CA 1
ATOM 1764 C C . LEU A 1 217 ? -7.937 12.627 -5.478 1.00 89.50 217 LEU A C 1
ATOM 1766 O O . LEU A 1 217 ? -9.031 13.157 -5.643 1.00 89.50 217 LEU A O 1
ATOM 1770 N N . ALA A 1 218 ? -7.346 12.544 -4.288 1.00 91.06 218 ALA A N 1
ATOM 1771 C CA . ALA A 1 218 ? -7.906 13.112 -3.071 1.00 91.06 218 ALA A CA 1
ATOM 1772 C C . ALA A 1 218 ? -8.123 14.627 -3.195 1.00 91.06 218 ALA A C 1
ATOM 1774 O O . ALA A 1 218 ? -9.212 15.105 -2.890 1.00 91.06 218 ALA A O 1
ATOM 1775 N N . GLU A 1 219 ? -7.144 15.364 -3.728 1.00 90.12 219 GLU A N 1
ATOM 1776 C CA . GLU A 1 219 ? -7.275 16.800 -4.015 1.00 90.12 219 GLU A CA 1
ATOM 1777 C C . GLU A 1 219 ? -8.439 17.089 -4.974 1.00 90.12 219 GLU A C 1
ATOM 1779 O O . GLU A 1 219 ? -9.259 17.966 -4.708 1.00 90.12 219 GLU A O 1
ATOM 1784 N N . LEU A 1 220 ? -8.554 16.322 -6.067 1.00 89.06 220 LEU A N 1
ATOM 1785 C CA . LEU A 1 220 ? -9.643 16.465 -7.043 1.00 89.06 220 LEU A CA 1
ATOM 1786 C C . LEU A 1 220 ? -11.028 16.161 -6.453 1.00 89.06 220 LEU A C 1
ATOM 1788 O O . LEU A 1 220 ? -12.027 16.677 -6.950 1.00 89.06 220 LEU A O 1
ATOM 1792 N N . LEU A 1 221 ? -11.090 15.306 -5.432 1.00 89.56 221 LEU A N 1
ATOM 1793 C CA . LEU A 1 221 ? -12.319 14.922 -4.738 1.00 89.56 221 LEU A CA 1
ATOM 1794 C C . LEU A 1 221 ? -12.556 15.713 -3.442 1.00 89.56 221 LEU A C 1
ATOM 1796 O O . LEU A 1 221 ? -13.480 15.379 -2.695 1.00 89.56 221 LEU A O 1
ATOM 1800 N N . GLU A 1 222 ? -11.750 16.751 -3.190 1.00 91.75 222 GLU A N 1
ATOM 1801 C CA . GLU A 1 222 ? -11.819 17.606 -1.999 1.00 91.75 222 GLU A CA 1
ATOM 1802 C C . GLU A 1 222 ? -11.746 16.797 -0.688 1.00 91.75 222 GLU A C 1
ATOM 1804 O O . GLU A 1 222 ? -12.488 17.031 0.270 1.00 91.75 222 GLU A O 1
ATOM 1809 N N . VAL A 1 223 ? -10.862 15.796 -0.659 1.00 92.44 223 VAL A N 1
ATOM 1810 C CA . VAL A 1 223 ? -10.564 14.980 0.521 1.00 92.44 223 VAL A CA 1
ATOM 1811 C C . VAL A 1 223 ? -9.306 15.509 1.200 1.00 92.44 223 VAL A C 1
ATOM 1813 O O . VAL A 1 223 ? -8.224 15.515 0.616 1.00 92.44 223 VAL A O 1
ATOM 1816 N N . GLU A 1 224 ? -9.441 15.920 2.458 1.00 91.62 224 GLU A N 1
ATOM 1817 C CA . GLU A 1 224 ? -8.311 16.338 3.288 1.00 91.62 224 GLU A CA 1
ATOM 1818 C C . GLU A 1 224 ? -7.605 15.126 3.911 1.00 91.62 224 GLU A C 1
ATOM 1820 O O . GLU A 1 224 ? -8.242 14.205 4.429 1.00 91.62 224 GLU A O 1
ATOM 1825 N N . ARG A 1 225 ? -6.269 15.141 3.889 1.00 93.44 225 ARG A N 1
ATOM 1826 C CA . ARG A 1 225 ? -5.436 14.122 4.535 1.00 93.44 225 ARG A CA 1
ATOM 1827 C C . ARG A 1 225 ? -5.369 14.354 6.044 1.00 93.44 225 ARG A C 1
ATOM 1829 O O . ARG A 1 225 ? -5.142 15.474 6.498 1.00 93.44 225 ARG A O 1
ATOM 1836 N N . VAL A 1 226 ? -5.463 13.268 6.809 1.00 93.75 226 VAL A N 1
ATOM 1837 C CA . VAL A 1 226 ? -5.209 13.248 8.254 1.00 93.75 226 VAL A CA 1
ATOM 1838 C C . VAL A 1 226 ? -4.020 12.335 8.534 1.00 93.75 226 VAL A C 1
ATOM 1840 O O . VAL A 1 226 ? -4.038 11.167 8.165 1.00 93.75 226 VAL A O 1
ATOM 1843 N N . GLY A 1 227 ? -3.001 12.871 9.207 1.00 92.75 227 GLY A N 1
ATOM 1844 C CA . GLY A 1 227 ? -1.731 12.182 9.436 1.00 92.75 227 GLY A CA 1
ATOM 1845 C C . GLY A 1 227 ? -0.643 12.592 8.443 1.00 92.75 227 GLY A C 1
ATOM 1846 O O . GLY A 1 227 ? -0.795 13.541 7.671 1.00 92.75 227 GLY A O 1
ATOM 1847 N N . ILE A 1 228 ? 0.495 11.904 8.507 1.00 93.62 228 ILE A N 1
ATOM 1848 C CA . ILE A 1 228 ? 1.679 12.200 7.691 1.00 93.62 228 ILE A CA 1
ATOM 1849 C C . ILE A 1 228 ? 1.568 11.448 6.359 1.00 93.62 228 ILE A C 1
ATOM 1851 O O . ILE A 1 228 ? 1.101 10.318 6.332 1.00 93.62 228 ILE A O 1
ATOM 1855 N N . CYS A 1 229 ? 1.931 12.079 5.242 1.00 92.81 229 CYS A N 1
ATOM 1856 C CA . CYS A 1 229 ? 1.942 11.423 3.929 1.00 92.81 229 CYS A CA 1
ATOM 1857 C C . CYS A 1 229 ? 3.079 10.393 3.840 1.00 92.81 229 CYS A C 1
ATOM 1859 O O . CYS A 1 229 ? 4.178 10.671 4.327 1.00 92.81 229 CYS A O 1
ATOM 1861 N N . HIS A 1 230 ? 2.840 9.268 3.159 1.00 91.25 230 HIS A N 1
ATOM 1862 C CA . HIS A 1 230 ? 3.766 8.125 3.107 1.00 91.25 230 HIS A CA 1
ATOM 1863 C C . HIS A 1 230 ? 3.987 7.492 4.487 1.00 91.25 230 HIS A C 1
ATOM 1865 O O . HIS A 1 230 ? 5.109 7.197 4.906 1.00 91.25 230 HIS A O 1
ATOM 1871 N N . GLN A 1 231 ? 2.889 7.388 5.231 1.00 97.25 231 GLN A N 1
ATOM 1872 C CA . GLN A 1 231 ? 2.768 6.467 6.346 1.00 97.25 231 GLN A CA 1
ATOM 1873 C C . GLN A 1 231 ? 1.475 5.690 6.152 1.00 97.25 231 GLN A C 1
ATOM 1875 O O . GLN A 1 231 ? 0.404 6.285 5.984 1.00 97.25 231 GLN A O 1
ATOM 1880 N N . ALA A 1 232 ? 1.577 4.369 6.234 1.00 97.38 232 ALA A N 1
ATOM 1881 C CA . ALA A 1 232 ? 0.522 3.474 5.784 1.00 97.38 232 ALA A CA 1
ATOM 1882 C C . ALA A 1 232 ? -0.837 3.750 6.459 1.00 97.38 232 ALA A C 1
ATOM 1884 O O . ALA A 1 232 ? -1.884 3.673 5.820 1.00 97.38 232 ALA A O 1
ATOM 1885 N N . GLY A 1 233 ? -0.860 4.120 7.748 1.00 97.81 233 GLY A N 1
ATOM 1886 C CA . GLY A 1 233 ? -2.103 4.442 8.458 1.00 97.81 233 GLY A CA 1
ATOM 1887 C C . GLY A 1 233 ? -2.834 5.637 7.839 1.00 97.81 233 GLY A C 1
ATOM 1888 O O . GLY A 1 233 ? -4.006 5.536 7.477 1.00 97.81 233 GLY A O 1
ATOM 1889 N N . SER A 1 234 ? -2.122 6.747 7.655 1.00 97.62 234 SER A N 1
ATOM 1890 C CA . SER A 1 234 ? -2.626 7.978 7.022 1.00 97.62 234 SER A CA 1
ATOM 1891 C C . SER A 1 234 ? -3.076 7.742 5.577 1.00 97.62 234 SER A C 1
ATOM 1893 O O . SER A 1 234 ? -4.146 8.202 5.169 1.00 97.62 234 SER A O 1
ATOM 1895 N N . ASP A 1 235 ? -2.297 6.982 4.808 1.00 97.81 235 ASP A N 1
ATOM 1896 C CA . ASP A 1 235 ? -2.589 6.666 3.410 1.00 97.81 235 ASP A CA 1
ATOM 1897 C C . ASP A 1 235 ? -3.780 5.694 3.273 1.00 97.81 235 ASP A C 1
ATOM 1899 O O . ASP A 1 235 ? -4.637 5.895 2.405 1.00 97.81 235 ASP A O 1
ATOM 1903 N N . SER A 1 236 ? -3.950 4.738 4.195 1.00 98.44 236 SER A N 1
ATOM 1904 C CA . SER A 1 236 ? -5.144 3.877 4.252 1.00 98.44 236 SER A CA 1
ATOM 1905 C C . SER A 1 236 ? -6.426 4.670 4.555 1.00 98.44 236 SER A C 1
ATOM 1907 O O . SER A 1 236 ? -7.470 4.430 3.943 1.00 98.44 236 SER A O 1
ATOM 1909 N N . LEU A 1 237 ? -6.355 5.684 5.428 1.00 98.06 237 LEU A N 1
ATOM 1910 C CA . LEU A 1 237 ? -7.495 6.559 5.713 1.00 98.06 237 LEU A CA 1
ATOM 1911 C C . LEU A 1 237 ? -7.829 7.452 4.520 1.00 98.06 237 LEU A C 1
ATOM 1913 O O . LEU A 1 237 ? -9.006 7.653 4.198 1.00 98.06 237 LEU A O 1
ATOM 1917 N N . LEU A 1 238 ? -6.805 7.977 3.844 1.00 97.06 238 LEU A N 1
ATOM 1918 C CA . LEU A 1 238 ? -7.013 8.753 2.630 1.00 97.06 238 LEU A CA 1
ATOM 1919 C C . LEU A 1 238 ? -7.653 7.886 1.540 1.00 97.06 238 LEU A C 1
ATOM 1921 O O . LEU A 1 238 ? -8.574 8.348 0.863 1.00 97.06 238 LEU A O 1
ATOM 1925 N N . THR A 1 239 ? -7.236 6.625 1.427 1.00 97.94 239 THR A N 1
ATOM 1926 C CA . THR A 1 239 ? -7.831 5.620 0.537 1.00 97.94 239 THR A CA 1
ATOM 1927 C C . THR A 1 239 ? -9.317 5.418 0.850 1.00 97.94 239 THR A C 1
ATOM 1929 O O . THR A 1 239 ? -10.145 5.584 -0.049 1.00 97.94 239 THR A O 1
ATOM 1932 N N . ALA A 1 240 ? -9.688 5.185 2.116 1.00 97.44 240 ALA A N 1
ATOM 1933 C CA . ALA A 1 240 ? -11.089 5.039 2.537 1.00 97.44 240 ALA A CA 1
ATOM 1934 C C . ALA A 1 240 ? -11.945 6.269 2.185 1.00 97.44 240 ALA A C 1
ATOM 1936 O O . ALA A 1 240 ? -13.003 6.163 1.557 1.00 97.44 240 ALA A O 1
ATOM 1937 N N . CYS A 1 241 ? -11.469 7.463 2.555 1.00 96.06 241 CYS A N 1
ATOM 1938 C CA . CYS A 1 241 ? -12.193 8.711 2.319 1.00 96.06 241 CYS A CA 1
ATOM 1939 C C . CYS A 1 241 ? -12.361 9.003 0.822 1.00 96.06 241 CYS A C 1
ATOM 1941 O O . CYS A 1 241 ? -13.426 9.445 0.382 1.00 96.06 241 CYS A O 1
ATOM 1943 N N . THR A 1 242 ? -11.317 8.730 0.039 1.00 95.06 242 THR A N 1
ATOM 1944 C CA . THR A 1 242 ? -11.305 8.928 -1.413 1.00 95.06 242 THR A CA 1
ATOM 1945 C C . THR A 1 242 ? -12.257 7.961 -2.105 1.00 95.06 242 THR A C 1
ATOM 1947 O O . THR A 1 242 ? -13.042 8.387 -2.951 1.00 95.06 242 THR A O 1
ATOM 1950 N N . PHE A 1 243 ? -12.257 6.684 -1.714 1.00 95.00 243 PHE A N 1
ATOM 1951 C CA . PHE A 1 243 ? -13.199 5.694 -2.233 1.00 95.00 243 PHE A CA 1
ATOM 1952 C C . PHE A 1 243 ? -14.648 6.097 -1.981 1.00 95.00 243 PHE A C 1
ATOM 1954 O O . PHE A 1 243 ? -15.461 6.062 -2.904 1.00 95.00 243 PHE A O 1
ATOM 1961 N N . ARG A 1 244 ? -14.968 6.555 -0.765 1.00 92.44 244 ARG A N 1
ATOM 1962 C CA . ARG A 1 244 ? -16.315 7.037 -0.441 1.00 92.44 244 ARG A CA 1
ATOM 1963 C C . ARG A 1 244 ? -16.740 8.180 -1.360 1.00 92.44 244 ARG A C 1
ATOM 1965 O O . ARG A 1 244 ? -17.808 8.112 -1.962 1.00 92.44 244 ARG A O 1
ATOM 1972 N N . LYS A 1 245 ? -15.896 9.205 -1.518 1.00 91.50 245 LYS A N 1
ATOM 1973 C CA . LYS A 1 245 ? -16.178 10.332 -2.423 1.00 91.50 245 LYS A CA 1
ATOM 1974 C C . LYS A 1 245 ? -16.315 9.896 -3.877 1.00 91.50 245 LYS A C 1
ATOM 1976 O O . LYS A 1 245 ? -17.181 10.402 -4.587 1.00 91.50 245 LYS A O 1
ATOM 1981 N N . LEU A 1 246 ? -15.494 8.948 -4.318 1.00 90.06 246 LEU A N 1
ATOM 1982 C CA . LEU A 1 246 ? -15.583 8.382 -5.658 1.00 90.06 246 LEU A CA 1
ATOM 1983 C C . LEU A 1 246 ? -16.926 7.659 -5.863 1.00 90.06 246 LEU A C 1
ATOM 1985 O O . LEU A 1 246 ? -17.613 7.922 -6.849 1.00 90.06 246 LEU A O 1
ATOM 1989 N N . LYS A 1 247 ? -17.327 6.806 -4.910 1.00 87.75 247 LYS A N 1
ATOM 1990 C CA . LYS A 1 247 ? -18.600 6.065 -4.908 1.00 87.75 247 LYS A CA 1
ATOM 1991 C C . LYS A 1 247 ? -19.810 7.009 -4.909 1.00 87.75 247 LYS A C 1
ATOM 1993 O O . LYS A 1 247 ? -20.743 6.806 -5.684 1.00 87.75 247 LYS A O 1
ATOM 1998 N N . GLU A 1 248 ? -19.778 8.065 -4.093 1.00 86.81 248 GLU A N 1
ATOM 1999 C CA . GLU A 1 248 ? -20.826 9.097 -4.025 1.00 86.81 248 GLU A CA 1
ATOM 2000 C C . GLU A 1 248 ? -20.961 9.876 -5.345 1.00 86.81 248 GLU A C 1
ATOM 2002 O O . GLU A 1 248 ? -22.070 10.050 -5.849 1.00 86.81 248 GLU A O 1
ATOM 2007 N N . ASN A 1 249 ? -19.842 10.326 -5.920 1.00 84.06 249 ASN A N 1
ATOM 2008 C CA . ASN A 1 249 ? -19.856 11.247 -7.059 1.00 84.06 249 ASN A CA 1
ATOM 2009 C C . ASN A 1 249 ? -20.061 10.557 -8.415 1.00 84.06 249 ASN A C 1
ATOM 2011 O O . ASN A 1 249 ? -20.649 11.159 -9.313 1.00 84.06 249 ASN A O 1
ATOM 2015 N N . PHE A 1 250 ? -19.551 9.333 -8.591 1.00 80.38 250 PHE A N 1
ATOM 2016 C CA . PHE A 1 250 ? -19.487 8.679 -9.907 1.00 80.38 250 PHE A CA 1
ATOM 2017 C C . PHE A 1 250 ? -20.334 7.416 -10.024 1.00 80.38 250 PHE A C 1
ATOM 2019 O O . PHE A 1 250 ? -20.641 7.010 -11.140 1.00 80.38 250 PHE A O 1
ATOM 2026 N N . PHE A 1 251 ? -20.738 6.820 -8.903 1.00 77.25 251 PHE A N 1
ATOM 2027 C CA . PHE A 1 251 ? -21.443 5.539 -8.891 1.00 77.25 251 PHE A CA 1
ATOM 2028 C C . PHE A 1 251 ? -22.805 5.628 -8.191 1.00 77.25 251 PHE A C 1
ATOM 2030 O O . PHE A 1 251 ? -23.397 4.621 -7.836 1.00 77.25 251 PHE A O 1
ATOM 2037 N N . SER A 1 252 ? -23.356 6.829 -7.972 1.00 70.25 252 SER A N 1
ATOM 2038 C CA . SER A 1 252 ? -24.684 7.018 -7.350 1.00 70.25 252 SER A CA 1
ATOM 2039 C C . SER A 1 252 ? -24.890 6.254 -6.026 1.00 70.25 252 SER A C 1
ATOM 2041 O O . SER A 1 252 ? -26.011 5.908 -5.666 1.00 70.25 252 SER A O 1
ATOM 2043 N N . GLY A 1 253 ? -23.807 5.971 -5.294 1.00 59.56 253 GLY A N 1
ATOM 2044 C CA . GLY A 1 253 ? -23.851 5.176 -4.066 1.00 59.56 253 GLY A CA 1
ATOM 2045 C C . GLY A 1 253 ? -23.928 3.654 -4.258 1.00 59.56 253 GLY A C 1
ATOM 2046 O O . GLY A 1 253 ? -23.831 2.947 -3.259 1.00 59.56 253 GLY A O 1
ATOM 2047 N N . SER A 1 254 ? -24.022 3.135 -5.487 1.00 60.31 254 SER A N 1
ATOM 2048 C CA . SER A 1 254 ? -23.974 1.698 -5.787 1.00 60.31 254 SER A CA 1
ATOM 2049 C C . SER A 1 254 ? -22.916 1.380 -6.838 1.00 60.31 254 SER A C 1
ATOM 2051 O O . SER A 1 254 ? -22.890 1.953 -7.919 1.00 60.31 254 SER A O 1
ATOM 2053 N N . LEU A 1 255 ? -22.056 0.413 -6.538 1.00 63.44 255 LEU A N 1
ATOM 2054 C CA . LEU A 1 255 ? -21.097 -0.121 -7.508 1.00 63.44 255 LEU A CA 1
ATOM 2055 C C . LEU A 1 255 ? -21.750 -1.202 -8.395 1.00 63.44 255 LEU A C 1
ATOM 2057 O O . LEU A 1 255 ? -21.061 -1.933 -9.092 1.00 63.44 255 LEU A O 1
ATOM 2061 N N . GLU A 1 256 ? -23.079 -1.320 -8.391 1.00 52.66 256 GLU A N 1
ATOM 2062 C CA . GLU A 1 256 ? -23.841 -2.150 -9.324 1.00 52.66 256 GLU A CA 1
ATOM 2063 C C . GLU A 1 256 ? -24.323 -1.275 -10.491 1.00 52.66 256 GLU A C 1
ATOM 2065 O O . GLU A 1 256 ? -25.052 -0.304 -10.291 1.00 52.66 256 GLU A O 1
ATOM 2070 N N . ASN A 1 257 ? -23.911 -1.593 -11.721 1.00 41.38 257 ASN A N 1
ATOM 2071 C CA . ASN A 1 257 ? -24.420 -0.896 -12.906 1.00 41.38 257 ASN A CA 1
ATOM 2072 C C . ASN A 1 257 ? -25.875 -1.326 -13.200 1.00 41.38 257 ASN A C 1
ATOM 2074 O O . ASN A 1 257 ? -26.245 -2.469 -12.927 1.00 41.38 257 ASN A O 1
ATOM 2078 N N . GLU A 1 258 ? -26.671 -0.458 -13.847 1.00 35.81 258 GLU A N 1
ATOM 2079 C CA . GLU A 1 258 ? -28.092 -0.679 -14.221 1.00 35.81 258 GLU A CA 1
ATOM 2080 C C . GLU A 1 258 ? -28.372 -1.920 -15.111 1.00 35.81 258 GLU A C 1
ATOM 2082 O O . GLU A 1 258 ? -29.529 -2.232 -15.380 1.00 35.81 258 GLU A O 1
ATOM 2087 N N . ASP A 1 259 ? -27.345 -2.676 -15.510 1.00 30.09 259 ASP A N 1
ATOM 2088 C CA . ASP A 1 259 ? -27.452 -3.931 -16.269 1.00 30.09 259 ASP A CA 1
ATOM 2089 C C . ASP A 1 259 ? -27.244 -5.202 -15.413 1.00 30.09 259 ASP A C 1
ATOM 2091 O O . ASP A 1 259 ? -27.099 -6.301 -15.951 1.00 30.09 259 ASP A O 1
ATOM 2095 N N . GLY A 1 260 ? -27.212 -5.095 -14.078 1.00 32.22 260 GLY A N 1
ATOM 2096 C CA . GLY A 1 260 ? -27.062 -6.261 -13.191 1.00 32.22 260 GLY A CA 1
ATOM 2097 C C . GLY A 1 260 ? -25.685 -6.934 -13.266 1.00 32.22 260 GLY A C 1
ATOM 2098 O O . GLY A 1 260 ? -25.509 -8.047 -12.776 1.00 32.22 260 GLY A O 1
ATOM 2099 N N . ALA A 1 261 ? -24.703 -6.259 -13.869 1.00 27.73 261 ALA A N 1
ATOM 2100 C CA . ALA A 1 261 ? -23.296 -6.601 -13.749 1.00 27.73 261 ALA A CA 1
ATOM 2101 C C . ALA A 1 261 ? -22.723 -5.851 -12.539 1.00 27.73 261 ALA A C 1
ATOM 2103 O O . ALA A 1 261 ? -22.597 -4.622 -12.558 1.00 27.73 261 ALA A O 1
ATOM 2104 N N . VAL A 1 262 ? -22.391 -6.602 -11.489 1.00 35.94 262 VAL A N 1
ATOM 2105 C CA . VAL A 1 262 ? -21.599 -6.126 -10.350 1.00 35.94 262 VAL A CA 1
ATOM 2106 C C . VAL A 1 262 ? -20.336 -5.465 -10.917 1.00 35.94 262 VAL A C 1
ATOM 2108 O O . VAL A 1 262 ? -19.645 -6.084 -11.729 1.00 35.94 262 VAL A O 1
ATOM 2111 N N . ALA A 1 263 ? -19.986 -4.234 -10.520 1.00 37.00 263 ALA A N 1
ATOM 2112 C CA . ALA A 1 263 ? -18.712 -3.633 -10.936 1.00 37.00 263 ALA A CA 1
ATOM 2113 C C . ALA A 1 263 ? -17.482 -4.353 -10.345 1.00 37.00 263 ALA A C 1
ATOM 2115 O O . ALA A 1 263 ? -16.360 -3.889 -10.547 1.00 37.00 263 ALA A O 1
ATOM 2116 N N . VAL A 1 264 ? -17.663 -5.503 -9.682 1.00 38.81 264 VAL A N 1
ATOM 2117 C CA . VAL A 1 264 ? -16.613 -6.475 -9.366 1.00 38.81 264 VAL A CA 1
ATOM 2118 C C . VAL A 1 264 ? -17.158 -7.905 -9.471 1.00 38.81 264 VAL A C 1
ATOM 2120 O O . VAL A 1 264 ? -17.816 -8.392 -8.566 1.00 38.81 264 VAL A O 1
ATOM 2123 N N . GLU A 1 265 ? -16.825 -8.594 -10.562 1.00 32.50 265 GLU A N 1
ATOM 2124 C CA . GLU A 1 265 ? -16.639 -10.062 -10.596 1.00 32.50 265 GLU A CA 1
ATOM 2125 C C . GLU A 1 265 ? -15.468 -10.453 -11.523 1.00 32.50 265 GLU A C 1
ATOM 2127 O O . GLU A 1 265 ? -15.358 -11.567 -12.034 1.00 32.50 265 GLU A O 1
ATOM 2132 N N . THR A 1 266 ? -14.532 -9.531 -11.747 1.00 30.03 266 THR A N 1
ATOM 2133 C CA . THR A 1 266 ? -13.303 -9.824 -12.492 1.00 30.03 266 THR A CA 1
ATOM 2134 C C . THR A 1 266 ? -12.109 -9.460 -11.635 1.00 30.03 266 THR A C 1
ATOM 2136 O O . THR A 1 266 ? -12.132 -8.382 -11.037 1.00 30.03 266 THR A O 1
ATOM 2139 N N . PRO A 1 267 ? -11.084 -10.335 -11.560 1.00 31.42 267 PRO A N 1
ATOM 2140 C CA . PRO A 1 267 ? -9.925 -10.110 -10.712 1.00 31.42 267 PRO A CA 1
ATOM 2141 C C . PRO A 1 267 ? -9.375 -8.725 -11.016 1.00 31.42 267 PRO A C 1
ATOM 2143 O O . PRO A 1 267 ? -9.189 -8.385 -12.190 1.00 31.42 267 PRO A O 1
ATOM 2146 N N . ALA A 1 268 ? -9.163 -7.942 -9.954 1.00 33.00 268 ALA A N 1
ATOM 2147 C CA . ALA A 1 268 ? -8.433 -6.690 -10.005 1.00 33.00 268 ALA A CA 1
ATOM 2148 C C . ALA A 1 268 ? -7.257 -6.878 -10.960 1.00 33.00 268 ALA A C 1
ATOM 2150 O O . ALA A 1 268 ? -6.380 -7.691 -10.685 1.00 33.00 268 ALA A O 1
ATOM 2151 N N . GLN A 1 269 ? -7.271 -6.201 -12.111 1.00 31.86 269 GLN A N 1
ATOM 2152 C CA . GLN A 1 269 ? -6.081 -6.103 -12.944 1.00 31.86 269 GLN A CA 1
ATOM 2153 C C . GLN A 1 269 ? -5.063 -5.314 -12.117 1.00 31.86 269 GLN A C 1
ATOM 2155 O O . GLN A 1 269 ? -5.277 -4.118 -11.914 1.00 31.86 269 GLN A O 1
ATOM 2160 N N . PRO A 1 270 ? -3.985 -5.921 -11.606 1.00 33.78 270 PRO A N 1
ATOM 2161 C CA . PRO A 1 270 ? -2.984 -5.198 -10.881 1.00 33.78 270 PRO A CA 1
ATOM 2162 C C . PRO A 1 270 ? -1.934 -4.701 -11.861 1.00 33.78 270 PRO A C 1
ATOM 2164 O O . PRO A 1 270 ? -1.757 -5.213 -12.970 1.00 33.78 270 PRO A O 1
ATOM 2167 N N . LEU A 1 271 ? -1.159 -3.780 -11.307 1.00 32.47 271 LEU A N 1
ATOM 2168 C CA . LEU A 1 271 ? 0.086 -3.228 -11.806 1.00 32.47 271 LEU A CA 1
ATOM 2169 C C . LEU A 1 271 ? -0.194 -2.045 -12.735 1.00 32.47 271 LEU A C 1
ATOM 2171 O O . LEU A 1 271 ? -0.810 -2.139 -13.783 1.00 32.47 271 LEU A O 1
ATOM 2175 N N . GLY A 1 272 ? 0.214 -0.847 -12.340 1.00 39.28 272 GLY A N 1
ATOM 2176 C CA . GLY A 1 272 ? 1.645 -0.613 -12.201 1.00 39.28 272 GLY A CA 1
ATOM 2177 C C . GLY A 1 272 ? 2.299 -0.776 -13.550 1.00 39.28 272 GLY A C 1
ATOM 2178 O O . GLY A 1 272 ? 3.390 -1.319 -13.632 1.00 39.28 272 GLY A O 1
ATOM 2179 N N . GLU A 1 273 ? 1.618 -0.338 -14.605 1.00 34.94 273 GLU A N 1
ATOM 2180 C CA . GLU A 1 273 ? 2.317 0.088 -15.792 1.00 34.94 273 GLU A CA 1
ATOM 2181 C C . GLU A 1 273 ? 3.318 1.143 -15.314 1.00 34.94 273 GLU A C 1
ATOM 2183 O O . GLU A 1 273 ? 2.959 2.281 -15.011 1.00 34.94 273 GLU A O 1
ATOM 2188 N N . ALA A 1 274 ? 4.599 0.764 -15.269 1.00 45.72 274 ALA A N 1
ATOM 2189 C CA . ALA A 1 274 ? 5.573 1.656 -15.867 1.00 45.72 274 ALA A CA 1
ATOM 2190 C C . ALA A 1 274 ? 4.943 2.027 -17.205 1.00 45.72 274 ALA A C 1
ATOM 2192 O O . ALA A 1 274 ? 4.735 1.128 -18.020 1.00 45.72 274 ALA A O 1
ATOM 2193 N N . MET A 1 275 ? 4.475 3.274 -17.299 1.00 54.41 275 MET A N 1
ATOM 2194 C CA . MET A 1 275 ? 3.604 3.743 -18.368 1.00 54.41 275 MET A CA 1
ATOM 2195 C C . MET A 1 275 ? 4.084 3.126 -19.674 1.00 54.41 275 MET A C 1
ATOM 2197 O O . MET A 1 275 ? 5.237 3.352 -20.048 1.00 54.41 275 MET A O 1
ATOM 2201 N N . ASP A 1 276 ? 3.272 2.260 -20.289 1.00 71.25 276 ASP A N 1
ATOM 2202 C CA . ASP A 1 276 ? 3.736 1.547 -21.472 1.00 71.25 276 ASP A CA 1
ATOM 2203 C C . ASP A 1 276 ? 4.180 2.588 -22.513 1.00 71.25 276 ASP A C 1
ATOM 2205 O O . ASP A 1 276 ? 3.654 3.706 -22.537 1.00 71.25 276 ASP A O 1
ATOM 2209 N N . LEU A 1 277 ? 5.182 2.279 -23.343 1.00 76.69 277 LEU A N 1
ATOM 2210 C CA . LEU A 1 277 ? 5.758 3.275 -24.255 1.00 76.69 277 LEU A CA 1
ATOM 2211 C C . LEU A 1 277 ? 4.684 3.970 -25.110 1.00 76.69 277 LEU A C 1
ATOM 2213 O O . LEU A 1 277 ? 4.818 5.153 -25.403 1.00 76.69 277 LEU A O 1
ATOM 2217 N N . MET A 1 278 ? 3.616 3.265 -25.485 1.00 79.25 278 MET A N 1
ATOM 2218 C CA . MET A 1 278 ? 2.543 3.792 -26.325 1.00 79.25 278 MET A CA 1
ATOM 2219 C C . MET A 1 278 ? 1.625 4.739 -25.545 1.00 79.25 278 MET A C 1
ATOM 2221 O O . MET A 1 278 ? 1.283 5.807 -26.052 1.00 79.25 278 MET A O 1
ATOM 2225 N N . THR A 1 279 ? 1.286 4.406 -24.304 1.00 76.62 279 THR A N 1
ATOM 2226 C CA . THR A 1 279 ? 0.536 5.254 -23.370 1.00 76.62 279 THR A CA 1
ATOM 2227 C C . THR A 1 279 ? 1.361 6.473 -22.952 1.00 76.62 279 THR A C 1
ATOM 2229 O O . THR A 1 279 ? 0.845 7.593 -22.910 1.00 76.62 279 THR A O 1
ATOM 2232 N N . ALA A 1 280 ? 2.670 6.297 -22.749 1.00 78.81 280 ALA A N 1
ATOM 2233 C CA . ALA A 1 280 ? 3.618 7.373 -22.484 1.00 78.81 280 ALA A CA 1
ATOM 2234 C C . ALA A 1 280 ? 3.720 8.323 -23.670 1.00 78.81 280 ALA A C 1
ATOM 2236 O O . ALA A 1 280 ? 3.586 9.538 -23.514 1.00 78.81 280 ALA A O 1
ATOM 2237 N N . LEU A 1 281 ? 3.855 7.768 -24.872 1.00 84.12 281 LEU A N 1
ATOM 2238 C CA . LEU A 1 281 ? 3.885 8.528 -26.108 1.00 84.12 281 LEU A CA 1
ATOM 2239 C C . LEU A 1 281 ? 2.573 9.285 -26.340 1.00 84.12 281 LEU A C 1
ATOM 2241 O O . LEU A 1 281 ? 2.600 10.468 -26.679 1.00 84.12 281 LEU A O 1
ATOM 2245 N N . GLN A 1 282 ? 1.423 8.651 -26.104 1.00 83.31 282 GLN A N 1
ATOM 2246 C CA . GLN A 1 282 ? 0.113 9.293 -26.204 1.00 83.31 282 GLN A CA 1
ATOM 2247 C C . GLN A 1 282 ? -0.006 10.488 -25.247 1.00 83.31 282 GLN A C 1
ATOM 2249 O O . GLN A 1 282 ? -0.487 11.554 -25.644 1.00 83.31 282 GLN A O 1
ATOM 2254 N N . LEU A 1 283 ? 0.437 10.330 -23.998 1.00 81.69 283 LEU A N 1
ATOM 2255 C CA . LEU A 1 283 ? 0.396 11.382 -22.985 1.00 81.69 283 LEU A CA 1
ATOM 2256 C C . LEU A 1 283 ? 1.329 12.547 -23.343 1.00 81.69 283 LEU A C 1
ATOM 2258 O O . LEU A 1 283 ? 0.911 13.704 -23.275 1.00 81.69 283 LEU A O 1
ATOM 2262 N N . VAL A 1 284 ? 2.549 12.247 -23.794 1.00 86.31 284 VAL A N 1
ATOM 2263 C CA . VAL A 1 284 ? 3.528 13.244 -24.253 1.00 86.31 284 VAL A CA 1
ATOM 2264 C C . VAL A 1 284 ? 2.991 14.040 -25.447 1.00 86.31 284 VAL A C 1
ATOM 2266 O O . VAL A 1 284 ? 3.062 15.270 -25.449 1.00 86.31 284 VAL A O 1
ATOM 2269 N N . LEU A 1 285 ? 2.386 13.373 -26.434 1.00 87.44 285 LEU A N 1
ATOM 2270 C CA . LEU A 1 285 ? 1.814 14.033 -27.612 1.00 87.44 285 LEU A CA 1
ATOM 2271 C C . LEU A 1 285 ? 0.627 14.937 -27.256 1.00 87.44 285 LEU A C 1
ATOM 2273 O O . LEU A 1 285 ? 0.536 16.056 -27.762 1.00 87.44 285 LEU A O 1
ATOM 2277 N N . ARG A 1 286 ? -0.266 14.491 -26.362 1.00 84.50 286 ARG A N 1
ATOM 2278 C CA . ARG A 1 286 ? -1.405 15.304 -25.899 1.00 84.50 286 ARG A CA 1
ATOM 2279 C C . ARG A 1 286 ? -0.959 16.532 -25.106 1.00 84.50 286 ARG A C 1
ATOM 2281 O O . ARG A 1 286 ? -1.539 17.601 -25.281 1.00 84.50 286 ARG A O 1
ATOM 2288 N N . LYS A 1 287 ? 0.072 16.398 -24.269 1.00 83.25 287 LYS A N 1
ATOM 2289 C CA . LYS A 1 287 ? 0.639 17.519 -23.505 1.00 83.25 287 LYS A CA 1
ATOM 2290 C C . LYS A 1 287 ? 1.342 18.523 -24.407 1.00 83.25 287 LYS A C 1
ATOM 2292 O O . LYS A 1 287 ? 0.988 19.697 -24.388 1.00 83.25 287 LYS A O 1
ATOM 2297 N N . SER A 1 288 ? 2.244 18.057 -25.268 1.00 86.00 288 SER A N 1
ATOM 2298 C CA . SER A 1 288 ? 2.909 18.911 -26.257 1.00 86.00 288 SER A CA 1
ATOM 2299 C C . SER A 1 288 ? 1.892 19.681 -27.107 1.00 86.00 288 SER A C 1
ATOM 2301 O O . SER A 1 288 ? 2.041 20.880 -27.342 1.00 86.00 288 SER A O 1
ATOM 2303 N N . LEU A 1 289 ? 0.786 19.031 -27.488 1.00 85.31 289 LEU A N 1
ATOM 2304 C CA . LEU A 1 289 ? -0.314 19.690 -28.182 1.00 85.31 289 LEU A CA 1
ATOM 2305 C C . LEU A 1 289 ? -0.971 20.808 -27.356 1.00 85.31 289 LEU A C 1
ATOM 2307 O O . LEU A 1 289 ? -1.218 21.885 -27.899 1.00 85.31 289 LEU A O 1
ATOM 2311 N N . ALA A 1 290 ? -1.261 20.568 -26.076 1.00 82.00 290 ALA A N 1
ATOM 2312 C CA . ALA A 1 290 ? -1.880 21.558 -25.192 1.00 82.00 290 ALA A CA 1
ATOM 2313 C C . ALA A 1 290 ? -1.006 22.812 -25.003 1.00 82.00 290 ALA A C 1
ATOM 2315 O O . ALA A 1 290 ? -1.538 23.912 -24.873 1.00 82.00 290 ALA A O 1
ATOM 2316 N N . HIS A 1 291 ? 0.320 22.656 -25.066 1.00 83.06 291 HIS A N 1
ATOM 2317 C CA . HIS A 1 291 ? 1.289 23.753 -24.978 1.00 83.06 291 HIS A CA 1
ATOM 2318 C C . HIS A 1 291 ? 1.701 24.334 -26.343 1.00 83.06 291 HIS A C 1
ATOM 2320 O O . HIS A 1 291 ? 2.550 25.217 -26.407 1.00 83.06 291 HIS A O 1
ATOM 2326 N N . GLY A 1 292 ? 1.107 23.870 -27.449 1.00 83.94 292 GLY A N 1
ATOM 2327 C CA . GLY A 1 292 ? 1.424 24.360 -28.795 1.00 83.94 292 GLY A CA 1
ATOM 2328 C C . GLY A 1 292 ? 2.787 23.911 -29.340 1.00 83.94 292 GLY A C 1
ATOM 2329 O O . GLY A 1 292 ? 3.227 24.432 -30.361 1.00 83.94 292 GLY A O 1
ATOM 2330 N N . GLY A 1 293 ? 3.435 22.935 -28.700 1.00 87.06 293 GLY A N 1
ATOM 2331 C CA . GLY A 1 293 ? 4.747 22.395 -29.066 1.00 87.06 293 GLY A CA 1
ATOM 2332 C C . GLY A 1 293 ? 4.718 21.252 -30.086 1.00 87.06 293 GLY A C 1
ATOM 2333 O O . GLY A 1 293 ? 5.760 20.658 -30.357 1.00 87.06 293 GLY A O 1
ATOM 2334 N N . LEU A 1 294 ? 3.551 20.917 -30.648 1.00 91.50 294 LEU A N 1
ATOM 2335 C CA . LEU A 1 294 ? 3.368 19.771 -31.544 1.00 91.50 294 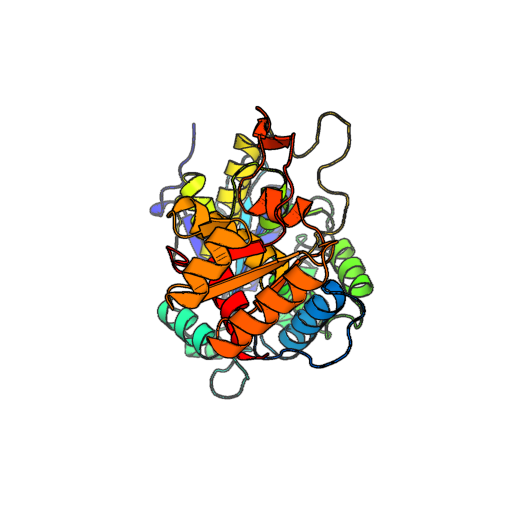LEU A CA 1
ATOM 2336 C C . LEU A 1 294 ? 3.073 20.194 -32.989 1.00 91.50 294 LEU A C 1
ATOM 2338 O O . LEU A 1 294 ? 2.091 20.887 -33.263 1.00 91.50 294 LEU A O 1
ATOM 2342 N N . VAL A 1 295 ? 3.851 19.666 -33.933 1.00 91.00 295 VAL A N 1
ATOM 2343 C CA . VAL A 1 295 ? 3.678 19.866 -35.378 1.00 91.00 295 VAL A CA 1
ATOM 2344 C C . VAL A 1 295 ? 3.226 18.578 -36.060 1.00 91.00 295 VAL A C 1
ATOM 2346 O O . VAL A 1 295 ? 3.644 17.478 -35.704 1.00 91.00 295 VAL A O 1
ATOM 2349 N N . ARG A 1 296 ? 2.341 18.709 -37.054 1.00 90.44 296 ARG A N 1
ATOM 2350 C CA . ARG A 1 296 ? 1.689 17.584 -37.738 1.00 90.44 296 ARG A CA 1
ATOM 2351 C C . ARG A 1 296 ? 1.983 17.628 -39.233 1.00 90.44 296 ARG A C 1
ATOM 2353 O O . ARG A 1 296 ? 1.914 18.688 -39.850 1.00 90.44 296 ARG A O 1
ATOM 2360 N N . GLY A 1 297 ? 2.203 16.459 -39.823 1.00 86.25 297 GLY A N 1
ATOM 2361 C CA . GLY A 1 297 ? 2.413 16.295 -41.257 1.00 86.25 297 GLY A CA 1
ATOM 2362 C C . GLY A 1 297 ? 3.875 16.422 -41.683 1.00 86.25 297 GLY A C 1
ATOM 2363 O O . GLY A 1 297 ? 4.702 17.031 -41.012 1.00 86.25 297 GLY A O 1
ATOM 2364 N N . LEU A 1 298 ? 4.183 15.828 -42.839 1.00 83.69 298 LEU A N 1
ATOM 2365 C CA . LEU A 1 298 ? 5.552 15.677 -43.332 1.00 83.69 298 LEU A CA 1
ATOM 2366 C C . LEU A 1 298 ? 6.238 17.011 -43.640 1.00 83.69 298 LEU A C 1
ATOM 2368 O O . LEU A 1 298 ? 7.387 17.194 -43.267 1.00 83.69 298 LEU A O 1
ATOM 2372 N N . HIS A 1 299 ? 5.553 17.929 -44.329 1.00 84.06 299 HIS A N 1
ATOM 2373 C CA . HIS A 1 299 ? 6.168 19.178 -44.787 1.00 84.06 299 HIS A CA 1
ATOM 2374 C C . HIS A 1 299 ? 6.601 20.064 -43.614 1.00 84.06 299 HIS A C 1
ATOM 2376 O O . HIS A 1 299 ? 7.750 20.494 -43.542 1.00 84.06 299 HIS A O 1
ATOM 2382 N N . GLU A 1 300 ? 5.692 20.284 -42.662 1.00 86.31 300 GLU A N 1
ATOM 2383 C CA . GLU A 1 300 ? 6.007 21.056 -41.463 1.00 86.31 300 GLU A CA 1
ATOM 2384 C C . GLU A 1 300 ? 6.954 20.281 -40.538 1.00 86.31 300 GLU A C 1
ATOM 2386 O O . GLU A 1 300 ? 7.881 20.873 -40.000 1.00 86.31 300 GLU A O 1
ATOM 2391 N N . GLY A 1 301 ? 6.808 18.957 -40.414 1.00 87.44 301 GLY A N 1
ATOM 2392 C CA . GLY A 1 301 ? 7.734 18.125 -39.643 1.00 87.44 301 GLY A CA 1
ATOM 2393 C C . GLY A 1 301 ? 9.179 18.198 -40.153 1.00 87.44 301 GLY A C 1
ATOM 2394 O O . GLY A 1 301 ? 10.090 18.455 -39.370 1.00 87.44 301 GLY A O 1
ATOM 2395 N N . ALA A 1 302 ? 9.392 18.059 -41.464 1.00 85.38 302 ALA A N 1
ATOM 2396 C CA . ALA A 1 302 ? 10.715 18.141 -42.087 1.00 85.38 302 ALA A CA 1
ATOM 2397 C C . ALA A 1 302 ? 11.370 19.511 -41.860 1.00 85.38 302 ALA A C 1
ATOM 2399 O O . ALA A 1 302 ? 12.512 19.588 -41.420 1.00 85.38 302 ALA A O 1
ATOM 2400 N N . LYS A 1 303 ? 10.610 20.596 -42.041 1.00 88.38 303 LYS A N 1
ATOM 2401 C CA . LYS A 1 303 ? 11.076 21.972 -41.807 1.00 88.38 303 LYS A CA 1
ATOM 2402 C C . LYS A 1 303 ? 11.527 22.219 -40.366 1.00 88.38 303 LYS A C 1
ATOM 2404 O O . LYS A 1 303 ? 12.386 23.060 -40.117 1.00 88.38 303 LYS A O 1
ATOM 2409 N N . VAL A 1 304 ? 10.913 21.540 -39.403 1.00 88.62 304 VAL A N 1
ATOM 2410 C CA . VAL A 1 304 ? 11.225 21.670 -37.973 1.00 88.62 304 VAL A CA 1
ATOM 2411 C C . VAL A 1 304 ? 12.475 20.880 -37.605 1.00 88.62 304 VAL A C 1
ATOM 2413 O O . VAL A 1 304 ? 13.300 21.372 -36.834 1.00 88.62 304 VAL A O 1
ATOM 2416 N N . ILE A 1 305 ? 12.635 19.699 -38.202 1.00 86.81 305 ILE A N 1
ATOM 2417 C CA . ILE A 1 305 ? 13.840 18.877 -38.070 1.00 86.81 305 ILE A CA 1
ATOM 2418 C C . ILE A 1 305 ? 15.046 19.606 -38.684 1.00 86.81 305 ILE A C 1
ATOM 2420 O O . ILE A 1 305 ? 16.057 19.776 -38.008 1.00 86.81 305 ILE A O 1
ATOM 2424 N N . GLU A 1 306 ? 14.905 20.161 -39.894 1.00 86.88 306 GLU A N 1
ATOM 2425 C CA . GLU A 1 306 ? 15.958 20.940 -40.571 1.00 86.88 306 GLU A CA 1
ATOM 2426 C C . GLU A 1 306 ? 16.389 22.188 -39.781 1.00 86.88 306 GLU A C 1
ATOM 2428 O O . GLU A 1 306 ? 17.546 22.599 -39.826 1.00 86.88 306 GLU A O 1
ATOM 2433 N N . LYS A 1 307 ? 15.465 22.795 -39.026 1.00 87.62 307 LYS A N 1
ATOM 2434 C CA . LYS A 1 307 ? 15.740 23.954 -38.163 1.00 87.62 307 LYS A CA 1
ATOM 2435 C C . LYS A 1 307 ? 16.373 23.594 -36.816 1.00 87.62 307 LYS A C 1
ATOM 2437 O O . LYS A 1 307 ? 16.563 24.497 -36.005 1.00 87.62 307 LYS A O 1
ATOM 2442 N N . HIS A 1 308 ? 16.666 22.316 -36.561 1.00 85.44 308 HIS A N 1
ATOM 2443 C CA . HIS A 1 308 ? 17.145 21.810 -35.268 1.00 85.44 308 HIS A CA 1
ATOM 2444 C C . HIS A 1 308 ? 16.218 22.152 -34.088 1.00 85.44 308 HIS A C 1
ATOM 2446 O O . HIS A 1 308 ? 16.663 22.288 -32.952 1.00 85.44 308 HIS A O 1
ATOM 2452 N N . ALA A 1 309 ? 14.919 22.299 -34.356 1.00 84.38 309 ALA A N 1
ATOM 2453 C CA . ALA A 1 309 ? 13.910 22.605 -33.344 1.00 84.38 309 ALA A CA 1
ATOM 2454 C C . ALA A 1 309 ? 13.097 21.365 -32.928 1.00 84.38 309 ALA A C 1
ATOM 2456 O O . ALA A 1 309 ? 12.175 21.483 -32.130 1.00 84.38 309 ALA A O 1
ATOM 2457 N N . ALA A 1 310 ? 13.395 20.190 -33.492 1.00 88.06 310 ALA A N 1
ATOM 2458 C CA . ALA A 1 310 ? 12.718 18.934 -33.185 1.00 88.06 310 ALA A CA 1
ATOM 2459 C C . ALA A 1 310 ? 13.397 18.202 -32.019 1.00 88.06 310 ALA A C 1
ATOM 2461 O O . ALA A 1 310 ? 14.611 18.016 -32.030 1.00 88.06 310 ALA A O 1
ATOM 2462 N N . GLN A 1 311 ? 12.602 17.733 -31.057 1.00 88.31 311 GLN A N 1
ATOM 2463 C CA . GLN A 1 311 ? 13.064 16.910 -29.933 1.00 88.31 311 GLN A CA 1
ATOM 2464 C C . GLN A 1 311 ? 12.688 15.428 -30.100 1.00 88.31 311 GLN A C 1
ATOM 2466 O O . GLN A 1 311 ? 13.427 14.555 -29.650 1.00 88.31 311 GLN A O 1
ATOM 2471 N N . LEU A 1 312 ? 11.563 15.135 -30.761 1.00 91.38 312 LEU A N 1
ATOM 2472 C CA . LEU A 1 312 ? 11.090 13.775 -31.045 1.00 91.38 312 LEU A CA 1
ATOM 2473 C C . LEU A 1 312 ? 10.261 13.751 -32.330 1.00 91.38 312 LEU A C 1
ATOM 2475 O O . LEU A 1 312 ? 9.431 14.632 -32.560 1.00 91.38 312 LEU A O 1
ATOM 2479 N N . CYS A 1 313 ? 10.442 12.711 -33.140 1.00 91.38 313 CYS A N 1
ATOM 2480 C CA . CYS A 1 313 ? 9.621 12.417 -34.307 1.00 91.38 313 CYS A CA 1
ATOM 2481 C C . CYS A 1 313 ? 8.850 11.105 -34.111 1.00 91.38 313 CYS A C 1
ATOM 2483 O O . CYS A 1 313 ? 9.390 10.116 -33.618 1.00 91.38 313 CYS A O 1
ATOM 2485 N N . VAL A 1 314 ? 7.579 11.095 -34.513 1.00 92.38 314 VAL A N 1
ATOM 2486 C CA . VAL A 1 314 ? 6.687 9.935 -34.429 1.00 92.38 314 VAL A CA 1
ATOM 2487 C C . VAL A 1 314 ? 6.121 9.623 -35.808 1.00 92.38 314 VAL A C 1
ATOM 2489 O O . VAL A 1 314 ? 5.504 10.485 -36.441 1.00 92.38 314 VAL A O 1
ATOM 2492 N N . LEU A 1 315 ? 6.306 8.384 -36.265 1.00 90.88 315 LEU A N 1
ATOM 2493 C CA . LEU A 1 315 ? 5.922 7.921 -37.598 1.00 90.88 315 LEU A CA 1
ATOM 2494 C C . LEU A 1 315 ? 4.909 6.770 -37.525 1.00 90.88 315 LEU A C 1
ATOM 2496 O O . LEU A 1 315 ? 5.085 5.825 -36.762 1.00 90.88 315 LEU A O 1
ATOM 2500 N N . ALA A 1 316 ? 3.866 6.813 -38.351 1.00 88.69 316 ALA A N 1
ATOM 2501 C CA . ALA A 1 316 ? 2.920 5.704 -38.467 1.00 88.69 316 ALA A CA 1
ATOM 2502 C C . ALA A 1 316 ? 3.470 4.565 -39.347 1.00 88.69 316 ALA A C 1
ATOM 2504 O O . ALA A 1 316 ? 3.997 4.815 -40.434 1.00 88.69 316 ALA A O 1
ATOM 2505 N N . GLU A 1 317 ? 3.322 3.316 -38.901 1.00 84.81 317 GLU A N 1
ATOM 2506 C CA . GLU A 1 317 ? 3.811 2.124 -39.613 1.00 84.81 317 GLU A CA 1
ATOM 2507 C C . GLU A 1 317 ? 3.011 1.815 -40.884 1.00 84.81 317 GLU A C 1
ATOM 2509 O O . GLU A 1 317 ? 3.575 1.355 -41.875 1.00 84.81 317 GLU A O 1
ATOM 2514 N N . ASP A 1 318 ? 1.719 2.150 -40.902 1.00 83.19 318 ASP A N 1
ATOM 2515 C CA . ASP A 1 318 ? 0.818 2.008 -42.054 1.00 83.19 318 ASP A CA 1
ATOM 2516 C C . ASP A 1 318 ? 0.958 3.145 -43.092 1.00 83.19 318 ASP A C 1
ATOM 2518 O O . ASP A 1 318 ? 0.058 3.392 -43.903 1.00 83.19 318 ASP A O 1
ATOM 2522 N N . CYS A 1 319 ? 2.084 3.869 -43.094 1.00 78.38 319 CYS A N 1
ATOM 2523 C CA . CYS A 1 319 ? 2.349 4.901 -44.088 1.00 78.38 319 CYS A CA 1
ATOM 2524 C C . CYS A 1 319 ? 2.614 4.274 -45.469 1.00 78.38 319 CYS A C 1
ATOM 2526 O O . CYS A 1 319 ? 3.696 3.775 -45.767 1.00 78.38 319 CYS A O 1
ATOM 2528 N N . ASN A 1 320 ? 1.622 4.361 -46.356 1.00 74.00 320 ASN A N 1
ATOM 2529 C CA . ASN A 1 320 ? 1.632 3.726 -47.681 1.00 74.00 320 ASN A CA 1
ATOM 2530 C C . ASN A 1 320 ? 2.624 4.330 -48.702 1.00 74.00 320 ASN A C 1
ATOM 2532 O O . ASN A 1 320 ? 2.669 3.875 -49.845 1.00 74.00 320 ASN A O 1
ATOM 2536 N N . GLN A 1 321 ? 3.393 5.361 -48.336 1.00 79.12 321 GLN A N 1
ATOM 2537 C CA . GLN A 1 321 ? 4.369 6.006 -49.221 1.00 79.12 321 GLN A CA 1
ATOM 2538 C C . GLN A 1 321 ? 5.804 5.715 -48.746 1.00 79.12 321 GLN A C 1
ATOM 2540 O O . GLN A 1 321 ? 6.276 6.335 -47.792 1.00 79.12 321 GLN A O 1
ATOM 2545 N N . PRO A 1 322 ? 6.536 4.797 -49.407 1.00 77.06 322 PRO A N 1
ATOM 2546 C CA . PRO A 1 322 ? 7.861 4.366 -48.953 1.00 77.06 322 PRO A CA 1
ATOM 2547 C C . PRO A 1 322 ? 8.907 5.488 -48.993 1.00 77.06 322 PRO A C 1
ATOM 2549 O O . PRO A 1 322 ? 9.828 5.499 -48.175 1.00 77.06 322 PRO A O 1
ATOM 2552 N N . ASP A 1 323 ? 8.750 6.458 -49.894 1.00 80.25 323 ASP A N 1
ATOM 2553 C CA . ASP A 1 323 ? 9.631 7.627 -49.979 1.00 80.25 323 ASP A CA 1
ATOM 2554 C C . ASP A 1 323 ? 9.496 8.536 -48.748 1.00 80.25 323 ASP A C 1
ATOM 2556 O O . ASP A 1 323 ? 10.480 9.127 -48.307 1.00 80.25 323 ASP A O 1
ATOM 2560 N N . TYR A 1 324 ? 8.312 8.586 -48.127 1.00 82.44 324 TYR A N 1
ATOM 2561 C CA . TYR A 1 324 ? 8.075 9.382 -46.918 1.00 82.44 324 TYR A CA 1
ATOM 2562 C C . TYR A 1 324 ? 8.763 8.764 -45.707 1.00 82.44 324 TYR A C 1
ATOM 2564 O O . TYR A 1 324 ? 9.416 9.466 -44.939 1.00 82.44 324 TYR A O 1
ATOM 2572 N N . ILE A 1 325 ? 8.674 7.441 -45.569 1.00 82.06 325 ILE A N 1
ATOM 2573 C CA . ILE A 1 325 ? 9.345 6.707 -44.493 1.00 82.06 325 ILE A CA 1
ATOM 2574 C C . ILE A 1 325 ? 10.863 6.893 -44.597 1.00 82.06 325 ILE A C 1
ATOM 2576 O O . ILE A 1 325 ? 11.522 7.150 -43.590 1.00 82.06 325 ILE A O 1
ATOM 2580 N N . LYS A 1 326 ? 11.423 6.794 -45.811 1.00 85.25 326 LYS A N 1
ATOM 2581 C CA . LYS A 1 326 ? 12.861 6.995 -46.046 1.00 85.25 326 LYS A CA 1
ATOM 2582 C C . LYS A 1 326 ? 13.302 8.420 -45.732 1.00 85.25 326 LYS A C 1
ATOM 2584 O O . LYS A 1 326 ? 14.318 8.588 -45.067 1.00 85.25 326 LYS A O 1
ATOM 2589 N N . LEU A 1 327 ? 12.535 9.418 -46.171 1.00 84.75 327 LEU A N 1
ATOM 2590 C CA . LEU A 1 327 ? 12.840 10.823 -45.919 1.00 84.75 327 LEU A CA 1
ATOM 2591 C C . LEU A 1 327 ? 12.847 11.138 -44.417 1.00 84.75 327 LEU A C 1
ATOM 2593 O O . LEU A 1 327 ? 13.812 11.709 -43.926 1.00 84.75 327 LEU A O 1
ATOM 2597 N N . VAL A 1 328 ? 11.815 10.722 -43.672 1.00 85.06 328 VAL A N 1
ATOM 2598 C CA . VAL A 1 328 ? 11.724 10.985 -42.223 1.00 85.06 328 VAL A CA 1
ATOM 2599 C C . VAL A 1 328 ? 12.833 10.270 -41.455 1.00 85.06 328 VAL A C 1
ATOM 2601 O O . VAL A 1 328 ? 13.470 10.885 -40.603 1.00 85.06 328 VAL A O 1
ATOM 2604 N N . LYS A 1 329 ? 13.110 8.999 -41.778 1.00 86.25 329 LYS A N 1
ATOM 2605 C CA . LYS A 1 329 ? 14.206 8.245 -41.150 1.00 86.25 329 LYS A CA 1
ATOM 2606 C C . LYS A 1 329 ? 15.571 8.879 -41.427 1.00 86.25 329 LYS A C 1
ATOM 2608 O O . LYS A 1 329 ? 16.372 8.979 -40.506 1.00 86.25 329 LYS A O 1
ATOM 2613 N N . GLY A 1 330 ? 15.810 9.330 -42.661 1.00 85.94 330 GLY A N 1
ATOM 2614 C CA . GLY A 1 330 ? 17.040 10.031 -43.038 1.00 85.94 330 GLY A CA 1
ATOM 2615 C C . GLY A 1 330 ? 17.205 11.354 -42.292 1.00 85.94 330 GLY A C 1
ATOM 2616 O O . GLY A 1 330 ? 18.219 11.561 -41.640 1.00 85.94 330 GLY A O 1
ATOM 2617 N N . LEU A 1 331 ? 16.170 12.200 -42.291 1.00 85.00 331 LEU A N 1
ATOM 2618 C CA . LEU A 1 331 ? 16.198 13.491 -41.597 1.00 85.00 331 LEU A CA 1
ATOM 2619 C C . LEU A 1 331 ? 16.404 13.343 -40.082 1.00 85.00 331 LEU A C 1
ATOM 2621 O O . LEU A 1 331 ? 17.145 14.119 -39.487 1.00 85.00 331 LEU A O 1
ATOM 2625 N N . CYS A 1 332 ? 15.784 12.345 -39.446 1.00 86.31 332 CYS A N 1
ATOM 2626 C CA . CYS A 1 332 ? 15.986 12.104 -38.015 1.00 86.31 332 CYS A CA 1
ATOM 2627 C C . CYS A 1 332 ? 17.416 11.635 -37.710 1.00 86.31 332 CYS A C 1
ATOM 2629 O O . CYS A 1 332 ? 18.004 12.096 -36.734 1.00 86.31 332 CYS A O 1
ATOM 2631 N N . ALA A 1 333 ? 17.992 10.773 -38.556 1.00 86.44 333 ALA A N 1
ATOM 2632 C CA . ALA A 1 333 ? 19.362 10.291 -38.395 1.00 86.44 333 ALA A CA 1
ATOM 2633 C C . ALA A 1 333 ? 20.404 11.404 -38.610 1.00 86.44 333 ALA A C 1
ATOM 2635 O O . ALA A 1 333 ? 21.326 11.532 -37.808 1.00 86.44 333 ALA A O 1
ATOM 2636 N N . ASP A 1 334 ? 20.230 12.238 -39.639 1.00 87.06 334 ASP A N 1
ATOM 2637 C CA . ASP A 1 334 ? 21.167 13.318 -39.974 1.00 87.06 334 ASP A CA 1
ATOM 2638 C C . ASP A 1 334 ? 21.178 14.437 -38.918 1.00 87.06 334 ASP A C 1
ATOM 2640 O O . ASP A 1 334 ? 22.224 15.027 -38.643 1.00 87.06 334 ASP A O 1
ATOM 2644 N N . HIS A 1 335 ? 20.028 14.717 -38.294 1.00 84.62 335 HIS A N 1
ATOM 2645 C CA . HIS A 1 335 ? 19.880 15.778 -37.291 1.00 84.62 335 HIS A CA 1
ATOM 2646 C C . HIS A 1 335 ? 19.902 15.277 -35.834 1.00 84.62 335 HIS A C 1
ATOM 2648 O O . HIS A 1 335 ? 19.777 16.092 -34.920 1.00 84.62 335 HIS A O 1
ATOM 2654 N N . GLY A 1 336 ? 20.073 13.968 -35.602 1.00 82.00 336 GLY A N 1
ATOM 2655 C CA . GLY A 1 336 ? 20.160 13.376 -34.260 1.00 82.00 336 GLY A CA 1
ATOM 2656 C C . GLY A 1 336 ? 18.858 13.441 -33.452 1.00 82.00 336 GLY A C 1
ATOM 2657 O O . GLY A 1 336 ? 18.895 13.606 -32.234 1.00 82.00 336 GLY A O 1
ATOM 2658 N N . VAL A 1 337 ? 17.707 13.349 -34.122 1.00 87.75 337 VAL A N 1
ATOM 2659 C CA . VAL A 1 337 ? 16.374 13.414 -33.500 1.00 87.75 337 VAL A CA 1
ATOM 2660 C C . VAL A 1 337 ? 15.864 12.000 -33.222 1.00 87.75 337 VAL A C 1
ATOM 2662 O O . VAL A 1 337 ? 15.886 11.144 -34.106 1.00 87.75 337 VAL A O 1
ATOM 2665 N N . GLY A 1 338 ? 15.351 11.761 -32.011 1.00 86.88 338 GLY A N 1
ATOM 2666 C CA . GLY A 1 338 ? 14.740 10.481 -31.647 1.00 86.88 338 GLY A CA 1
ATOM 2667 C C . GLY A 1 338 ? 13.530 10.146 -32.518 1.00 86.88 338 GLY A C 1
ATOM 2668 O O . GLY A 1 338 ? 12.681 11.008 -32.753 1.00 86.88 338 GLY A O 1
ATOM 2669 N N . LEU A 1 339 ? 13.432 8.897 -32.977 1.00 89.56 339 LEU A N 1
ATOM 2670 C CA . LEU A 1 339 ? 12.342 8.422 -33.829 1.00 89.56 339 LEU A CA 1
ATOM 2671 C C . LEU A 1 339 ? 11.593 7.262 -33.166 1.00 89.56 339 LEU A C 1
ATOM 2673 O O . LEU A 1 339 ? 12.193 6.238 -32.855 1.00 89.56 339 LEU A O 1
ATOM 2677 N N . LEU A 1 340 ? 10.273 7.397 -33.031 1.00 90.56 340 LEU A N 1
ATOM 2678 C CA . LEU A 1 340 ? 9.373 6.336 -32.566 1.00 90.56 340 LEU A CA 1
ATOM 2679 C C . LEU A 1 340 ? 8.333 5.982 -33.629 1.00 90.56 340 LEU A C 1
ATOM 2681 O O . LEU A 1 340 ? 7.960 6.822 -34.455 1.00 90.56 340 LEU A O 1
ATOM 2685 N N . THR A 1 341 ? 7.837 4.744 -33.599 1.00 86.94 341 THR A N 1
ATOM 2686 C CA . THR A 1 341 ? 6.775 4.286 -34.498 1.00 86.94 341 THR A CA 1
ATOM 2687 C C . THR A 1 341 ? 5.471 4.017 -33.762 1.00 86.94 341 THR A C 1
ATOM 2689 O O . THR A 1 341 ? 5.457 3.705 -32.574 1.00 86.94 341 THR A O 1
ATOM 2692 N N . VAL A 1 342 ? 4.355 4.174 -34.476 1.00 85.94 342 VAL A N 1
ATOM 2693 C CA . VAL A 1 342 ? 3.015 3.843 -33.981 1.00 85.94 342 VAL A CA 1
ATOM 2694 C C . VAL A 1 342 ? 2.257 2.960 -34.978 1.00 85.94 342 VAL A C 1
ATOM 2696 O O . VAL A 1 342 ? 2.430 3.140 -36.185 1.00 85.94 342 VAL A O 1
ATOM 2699 N N . PRO A 1 343 ? 1.366 2.059 -34.517 1.00 82.50 343 PRO A N 1
ATOM 2700 C CA . PRO A 1 343 ? 0.764 1.032 -35.372 1.00 82.50 343 PRO A CA 1
ATOM 2701 C C . PRO A 1 343 ? -0.058 1.561 -36.550 1.00 82.50 343 PRO A C 1
ATOM 2703 O O . PRO A 1 343 ? -0.129 0.914 -37.591 1.00 82.50 343 PRO A O 1
ATOM 2706 N N . SER A 1 344 ? -0.733 2.708 -36.390 1.00 86.56 344 SER A N 1
ATOM 2707 C CA . SER A 1 344 ? -1.581 3.256 -37.452 1.00 86.56 344 SER A CA 1
ATOM 2708 C C . SER A 1 344 ? -1.646 4.779 -37.472 1.00 86.56 344 SER A C 1
ATOM 2710 O O . SER A 1 344 ? -1.620 5.447 -36.432 1.00 86.56 344 SER A O 1
ATOM 2712 N N . ALA A 1 345 ? -1.836 5.335 -38.666 1.00 86.00 345 ALA A N 1
ATOM 2713 C CA . ALA A 1 345 ? -2.001 6.760 -38.892 1.00 86.00 345 ALA A CA 1
ATOM 2714 C C . ALA A 1 345 ? -3.283 7.283 -38.240 1.00 86.00 345 ALA A C 1
ATOM 2716 O O . ALA A 1 345 ? -3.340 8.438 -37.821 1.00 86.00 345 ALA A O 1
ATOM 2717 N N . LYS A 1 346 ? -4.323 6.446 -38.118 1.00 84.88 346 LYS A N 1
ATOM 2718 C CA . LYS A 1 346 ? -5.549 6.805 -37.388 1.00 84.88 346 LYS A CA 1
ATOM 2719 C C . LYS A 1 346 ? -5.282 6.969 -35.896 1.00 84.88 346 LYS A C 1
ATOM 2721 O O . LYS A 1 346 ? -5.723 7.962 -35.329 1.00 84.88 346 LYS A O 1
ATOM 2726 N N . THR A 1 347 ? -4.525 6.051 -35.296 1.00 84.31 347 THR A N 1
ATOM 2727 C CA . THR A 1 347 ? -4.115 6.133 -33.887 1.00 84.31 347 THR A CA 1
ATOM 2728 C C . THR A 1 347 ? -3.305 7.402 -33.637 1.00 84.31 347 THR A C 1
ATOM 2730 O O . THR A 1 347 ? -3.647 8.183 -32.752 1.00 84.31 347 THR A O 1
ATOM 2733 N N . LEU A 1 348 ? -2.303 7.677 -34.482 1.00 87.06 348 LEU A N 1
ATOM 2734 C CA . LEU A 1 348 ? -1.520 8.910 -34.377 1.00 87.06 348 LEU A CA 1
ATOM 2735 C C . LEU A 1 348 ? -2.405 10.149 -34.524 1.00 87.06 348 LEU A C 1
ATOM 2737 O O . LEU A 1 348 ? -2.290 11.088 -33.745 1.00 87.06 348 LEU A O 1
ATOM 2741 N N . GLY A 1 349 ? -3.311 10.132 -35.506 1.00 85.88 349 GLY A N 1
ATOM 2742 C CA . GLY A 1 349 ? -4.268 11.202 -35.771 1.00 85.88 349 GLY A CA 1
ATOM 2743 C C . GLY A 1 349 ? -5.138 11.536 -34.563 1.00 85.88 349 GLY A C 1
ATOM 2744 O O . GLY A 1 349 ? -5.307 12.706 -34.226 1.00 85.88 349 GLY A O 1
ATOM 2745 N N . GLU A 1 350 ? -5.637 10.522 -33.863 1.00 86.06 350 GLU A N 1
ATOM 2746 C CA . GLU A 1 350 ? -6.396 10.712 -32.630 1.00 86.06 350 GLU A CA 1
ATOM 2747 C C . GLU A 1 350 ? -5.550 11.372 -31.532 1.00 86.06 350 GLU A C 1
ATOM 2749 O O . GLU A 1 350 ? -5.992 12.337 -30.906 1.00 86.06 350 GLU A O 1
ATOM 2754 N N . TRP A 1 351 ? -4.320 10.898 -31.328 1.00 85.81 351 TRP A N 1
ATOM 2755 C CA . TRP A 1 351 ? -3.436 11.368 -30.255 1.00 85.81 351 TRP A CA 1
ATOM 2756 C C . TRP A 1 351 ? -2.976 12.806 -30.449 1.00 85.81 351 TRP A C 1
ATOM 2758 O O . TRP A 1 351 ? -2.880 13.559 -29.483 1.00 85.81 351 TRP A O 1
ATOM 2768 N N . VAL A 1 352 ? -2.765 13.206 -31.702 1.00 87.31 352 VAL A N 1
ATOM 2769 C CA . VAL A 1 352 ? -2.398 14.578 -32.059 1.00 87.31 352 VAL A CA 1
ATOM 2770 C C . VAL A 1 352 ? -3.613 15.492 -32.237 1.00 87.31 352 VAL A C 1
ATOM 2772 O O . VAL A 1 352 ? -3.462 16.608 -32.719 1.00 87.31 352 VAL A O 1
ATOM 2775 N N . GLY A 1 353 ? -4.825 15.059 -31.876 1.00 83.38 353 GLY A N 1
ATOM 2776 C CA . GLY A 1 353 ? -6.017 15.912 -31.888 1.00 83.38 353 GLY A CA 1
ATOM 2777 C C . GLY A 1 353 ? -6.569 16.208 -33.286 1.00 83.38 353 GLY A C 1
ATOM 2778 O O . GLY A 1 353 ? -7.073 17.302 -33.538 1.00 83.38 353 GLY A O 1
ATOM 2779 N N . LEU A 1 354 ? -6.464 15.263 -34.224 1.00 84.81 354 LEU A N 1
ATOM 2780 C CA . LEU A 1 354 ? -7.167 15.279 -35.513 1.00 84.81 354 LEU A CA 1
ATOM 2781 C C . LEU A 1 354 ? -8.482 14.487 -35.431 1.00 84.81 354 LEU A C 1
ATOM 2783 O O . LEU A 1 354 ? -8.790 13.658 -36.284 1.00 84.81 354 LEU A O 1
ATOM 2787 N N . CYS A 1 355 ? -9.274 14.728 -34.390 1.00 84.00 355 CYS A N 1
ATOM 2788 C CA . CYS A 1 355 ? -10.589 14.120 -34.214 1.00 84.00 355 CYS A CA 1
ATOM 2789 C C . CYS A 1 355 ? -11.607 15.157 -33.725 1.00 84.00 355 CYS A C 1
ATOM 2791 O O . CYS A 1 355 ? -11.241 16.209 -33.202 1.00 84.00 355 CYS A O 1
ATOM 2793 N N . LYS A 1 356 ? -12.898 14.877 -33.919 1.00 75.31 356 LYS A N 1
ATOM 2794 C CA . LYS A 1 356 ? -13.977 15.614 -33.256 1.00 75.31 356 LYS A CA 1
ATOM 2795 C C . LYS A 1 356 ? -14.385 14.841 -32.015 1.00 75.31 356 LYS A C 1
ATOM 2797 O O . LYS A 1 356 ? -14.702 13.663 -32.119 1.00 75.31 356 LYS A O 1
ATOM 2802 N N . ILE A 1 357 ? -14.402 15.503 -30.873 1.00 75.94 357 ILE A N 1
ATOM 2803 C CA . ILE A 1 357 ? -14.857 14.905 -29.620 1.00 75.94 357 ILE A CA 1
ATOM 2804 C C . ILE A 1 357 ? -16.382 15.056 -29.567 1.00 75.94 357 ILE A C 1
ATOM 2806 O O . ILE A 1 357 ? -16.903 16.129 -29.884 1.00 75.94 357 ILE A O 1
ATOM 2810 N N . ASP A 1 358 ? -17.104 13.974 -29.282 1.00 69.50 358 ASP A N 1
ATOM 2811 C CA . ASP A 1 358 ? -18.550 14.031 -29.050 1.00 69.50 358 ASP A CA 1
ATOM 2812 C C . ASP A 1 358 ? -18.880 14.509 -27.622 1.00 69.50 358 ASP A C 1
ATOM 2814 O O . ASP A 1 358 ? -17.993 14.749 -26.805 1.00 69.50 358 ASP A O 1
ATOM 2818 N N . SER A 1 359 ? -20.168 14.683 -27.315 1.00 57.03 359 SER A N 1
ATOM 2819 C CA . SER A 1 359 ? -20.637 15.094 -25.982 1.00 57.03 359 SER A CA 1
ATOM 2820 C C . SER A 1 359 ? -20.304 14.092 -24.866 1.00 57.03 359 SER A C 1
ATOM 2822 O O . SER A 1 359 ? -20.450 14.432 -23.699 1.00 57.03 359 SER A O 1
ATOM 2824 N N . GLU A 1 360 ? -19.856 12.884 -25.216 1.00 57.06 360 GLU A N 1
ATOM 2825 C CA . GLU A 1 360 ? -19.488 11.795 -24.303 1.00 57.06 360 GLU A CA 1
ATOM 2826 C C . GLU A 1 360 ? -17.959 11.652 -24.162 1.00 57.06 360 GLU A C 1
ATOM 2828 O O . GLU A 1 360 ? -17.479 10.756 -23.473 1.00 57.06 360 GLU A O 1
ATOM 2833 N N . GLY A 1 361 ? -17.169 12.528 -24.798 1.00 55.75 361 GLY A N 1
ATOM 2834 C CA . GLY A 1 361 ? -15.706 12.506 -24.715 1.00 55.75 361 GLY A CA 1
ATOM 2835 C C . GLY A 1 361 ? -15.020 11.518 -25.666 1.00 55.75 361 GLY A C 1
ATOM 2836 O O . GLY A 1 361 ? -13.797 11.378 -25.621 1.00 55.75 361 GLY A O 1
ATOM 2837 N N . LYS A 1 362 ? -15.758 10.855 -26.564 1.00 67.94 362 LYS A N 1
ATOM 2838 C CA . LYS A 1 362 ? -15.217 9.867 -27.506 1.00 67.94 362 LYS A CA 1
ATOM 2839 C C . LYS A 1 362 ? -14.819 10.513 -28.835 1.00 67.94 362 LYS A C 1
ATOM 2841 O O . LYS A 1 362 ? -15.524 11.355 -29.399 1.00 67.94 362 LYS A O 1
ATOM 2846 N N . ALA A 1 363 ? -13.681 10.086 -29.381 1.00 73.50 363 ALA A N 1
ATOM 2847 C CA . ALA A 1 363 ? -13.191 10.554 -30.671 1.00 73.50 363 ALA A CA 1
ATOM 2848 C C . ALA A 1 363 ? -14.065 10.029 -31.827 1.00 73.50 363 ALA A C 1
ATOM 2850 O O . ALA A 1 363 ? -14.144 8.830 -32.096 1.00 73.50 363 ALA A O 1
ATOM 2851 N N . ARG A 1 364 ? -14.700 10.943 -32.565 1.00 71.38 364 ARG A N 1
ATOM 2852 C CA . ARG A 1 364 ? -15.423 10.681 -33.818 1.00 71.38 364 ARG A CA 1
ATOM 2853 C C . ARG A 1 364 ? -14.762 11.424 -34.981 1.00 71.38 364 ARG A C 1
ATOM 2855 O O . ARG A 1 364 ? -14.149 12.474 -34.813 1.00 71.38 364 ARG A O 1
ATOM 2862 N N . LYS A 1 365 ? -14.915 10.899 -36.204 1.00 78.94 365 LYS A N 1
ATOM 2863 C CA . LYS A 1 365 ? -14.346 11.482 -37.443 1.00 78.94 365 LYS A CA 1
ATOM 2864 C C . LYS A 1 365 ? -12.827 11.736 -37.352 1.00 78.94 365 LYS A C 1
ATOM 2866 O O . LYS A 1 365 ? -12.366 12.836 -37.643 1.00 78.94 365 LYS A O 1
ATOM 2871 N N . VAL A 1 366 ? -12.070 10.719 -36.936 1.00 83.12 366 VAL A N 1
ATOM 2872 C CA . VAL A 1 366 ? -10.603 10.782 -36.847 1.00 83.12 366 VAL A CA 1
ATOM 2873 C C . VAL A 1 366 ? -9.988 10.890 -38.245 1.00 83.12 366 VAL A C 1
ATOM 2875 O O . VAL A 1 366 ? -10.263 10.060 -39.116 1.00 83.12 366 VAL A O 1
ATOM 2878 N N . VAL A 1 367 ? -9.148 11.901 -38.453 1.00 86.12 367 VAL A N 1
ATOM 2879 C CA . VAL A 1 367 ? -8.319 12.072 -39.650 1.00 86.12 367 VAL A CA 1
ATOM 2880 C C . VAL A 1 367 ? -6.930 11.517 -39.348 1.00 86.12 367 VAL A C 1
ATOM 2882 O O . VAL A 1 367 ? -6.331 11.856 -38.331 1.00 86.12 367 VAL A O 1
ATOM 2885 N N . GLY A 1 368 ? -6.425 10.644 -40.220 1.00 85.62 368 GLY A N 1
ATOM 2886 C CA . GLY A 1 368 ? -5.122 10.014 -40.025 1.00 85.62 368 GLY A CA 1
ATOM 2887 C C . GLY A 1 368 ? -3.961 11.007 -40.123 1.00 85.62 368 GLY A C 1
ATOM 2888 O O . GLY A 1 368 ? -3.990 11.930 -40.936 1.00 85.62 368 GLY A O 1
ATOM 2889 N N . CYS A 1 369 ? -2.928 10.787 -39.315 1.00 87.00 369 CYS A N 1
ATOM 2890 C CA . CYS A 1 369 ? -1.664 11.511 -39.346 1.00 87.00 369 CYS A CA 1
ATOM 2891 C C . CYS A 1 369 ? -0.532 10.531 -39.655 1.00 87.00 369 CYS A C 1
ATOM 2893 O O . CYS A 1 369 ? -0.376 9.544 -38.947 1.00 87.00 369 CYS A O 1
ATOM 2895 N N . SER A 1 370 ? 0.263 10.789 -40.693 1.00 85.44 370 SER A N 1
ATOM 2896 C CA . SER A 1 370 ? 1.391 9.911 -41.037 1.00 85.44 370 SER A CA 1
ATOM 2897 C C . SER A 1 370 ? 2.661 10.222 -40.243 1.00 85.44 370 SER A C 1
ATOM 2899 O O . SER A 1 370 ? 3.461 9.322 -40.020 1.00 85.44 370 SER A O 1
ATOM 2901 N N . CYS A 1 371 ? 2.860 11.479 -39.835 1.00 89.56 371 CYS A N 1
ATOM 2902 C CA . CYS A 1 371 ? 4.055 11.939 -39.128 1.00 89.56 371 CYS A CA 1
ATOM 2903 C C . CYS A 1 371 ? 3.706 13.108 -38.199 1.00 89.56 371 CYS A C 1
ATOM 2905 O O . CYS A 1 371 ? 2.984 14.024 -38.606 1.00 89.56 371 CYS A O 1
ATOM 2907 N N . ALA A 1 372 ? 4.226 13.083 -36.975 1.00 91.56 372 ALA A N 1
ATOM 2908 C CA . ALA A 1 372 ? 4.133 14.172 -36.010 1.00 91.56 372 ALA A CA 1
ATOM 2909 C C . ALA A 1 372 ? 5.507 14.445 -35.385 1.00 91.56 372 ALA A C 1
ATOM 2911 O O . ALA A 1 372 ? 6.289 13.522 -35.168 1.00 91.56 372 ALA A O 1
ATOM 2912 N N . VAL A 1 373 ? 5.805 15.712 -35.106 1.00 92.00 373 VAL A N 1
ATOM 2913 C CA . VAL A 1 373 ? 7.088 16.153 -34.546 1.00 92.00 373 VAL A CA 1
ATOM 2914 C C . VAL A 1 373 ? 6.829 17.011 -33.317 1.00 92.00 373 VAL A C 1
ATOM 2916 O O . VAL A 1 373 ? 6.053 17.966 -33.376 1.00 92.00 373 VAL A O 1
ATOM 2919 N N . VAL A 1 374 ? 7.488 16.675 -32.214 1.00 91.88 374 VAL A N 1
ATOM 2920 C CA . VAL A 1 374 ? 7.462 17.440 -30.968 1.00 91.88 374 VAL A CA 1
ATOM 2921 C C . VAL A 1 374 ? 8.632 18.419 -30.967 1.00 91.88 374 VAL A C 1
ATOM 2923 O O . VAL A 1 374 ? 9.789 18.011 -31.071 1.00 91.88 374 VAL A O 1
ATOM 2926 N N . GLN A 1 375 ? 8.323 19.708 -30.870 1.00 89.75 375 GLN A N 1
ATOM 2927 C CA . GLN A 1 375 ? 9.285 20.799 -30.681 1.00 89.75 375 GLN A CA 1
ATOM 2928 C C . GLN A 1 375 ? 9.505 21.120 -29.211 1.00 89.75 375 GLN A C 1
ATOM 2930 O O . GLN A 1 375 ? 10.615 21.443 -28.799 1.00 89.75 375 GLN A O 1
ATOM 2935 N N . ASP A 1 376 ? 8.423 21.048 -28.444 1.00 86.12 376 ASP A N 1
ATOM 2936 C CA . ASP A 1 376 ? 8.398 21.337 -27.022 1.00 86.12 376 ASP A CA 1
ATOM 2937 C C . ASP A 1 376 ? 7.439 20.359 -26.341 1.00 86.12 376 ASP A C 1
ATOM 2939 O O . ASP A 1 376 ? 6.300 20.166 -26.783 1.00 86.12 376 ASP A O 1
ATOM 2943 N N . TYR A 1 377 ? 7.921 19.703 -25.290 1.00 80.69 377 TYR A N 1
ATOM 2944 C CA . TYR A 1 377 ? 7.134 18.768 -24.495 1.00 80.69 377 TYR A CA 1
ATOM 2945 C C . TYR A 1 377 ? 6.161 19.486 -23.549 1.00 80.69 377 TYR A C 1
ATOM 2947 O O . TYR A 1 377 ? 5.180 18.874 -23.120 1.00 80.69 377 TYR A O 1
ATOM 2955 N N . GLY A 1 378 ? 6.390 20.774 -23.268 1.00 81.62 378 GLY A N 1
ATOM 2956 C CA . GLY A 1 378 ? 5.665 21.529 -22.253 1.00 81.62 378 GLY A CA 1
ATOM 2957 C C . GLY A 1 378 ? 6.190 21.201 -20.855 1.00 81.62 378 GLY A C 1
ATOM 2958 O O . GLY A 1 378 ? 7.341 21.484 -20.536 1.00 81.62 378 GLY A O 1
ATOM 2959 N N . GLU A 1 379 ? 5.346 20.610 -20.011 1.00 72.94 379 GLU A N 1
ATOM 2960 C CA . GLU A 1 379 ? 5.687 20.261 -18.625 1.00 72.94 379 GLU A CA 1
ATOM 2961 C C . GLU A 1 379 ? 6.327 18.870 -18.492 1.00 72.94 379 GLU A C 1
ATOM 2963 O O . GLU A 1 379 ? 5.950 17.918 -19.188 1.00 72.94 379 GLU A O 1
ATOM 2968 N N . GLU A 1 380 ? 7.244 18.719 -17.527 1.00 67.12 380 GLU A N 1
ATOM 2969 C CA . GLU A 1 380 ? 7.810 17.413 -17.188 1.00 67.12 380 GLU A CA 1
ATOM 2970 C C . GLU A 1 380 ? 6.723 16.432 -16.731 1.00 67.12 380 GLU A C 1
ATOM 2972 O O . GLU A 1 380 ? 5.746 16.774 -16.057 1.00 67.12 380 GLU A O 1
ATOM 2977 N N . SER A 1 381 ? 6.857 15.175 -17.150 1.00 71.00 381 SER A N 1
ATOM 2978 C CA . SER A 1 381 ? 5.898 14.133 -16.808 1.00 71.00 381 SER A CA 1
ATOM 2979 C C . SER A 1 381 ? 6.548 12.765 -16.765 1.00 71.00 381 SER A C 1
ATOM 2981 O O . SER A 1 381 ? 7.536 12.510 -17.447 1.00 71.00 381 SER A O 1
ATOM 2983 N N . GLU A 1 382 ? 5.948 11.858 -16.002 1.00 61.75 382 GLU A N 1
ATOM 2984 C CA . GLU A 1 382 ? 6.402 10.471 -15.901 1.00 61.75 382 GLU A CA 1
ATOM 2985 C C . GLU A 1 382 ? 6.474 9.787 -17.282 1.00 61.75 382 GLU A C 1
ATOM 2987 O O . GLU A 1 382 ? 7.455 9.115 -17.591 1.00 61.75 382 GLU A O 1
ATOM 2992 N N . GLY A 1 383 ? 5.512 10.070 -18.174 1.00 71.50 383 GLY A N 1
ATOM 2993 C CA . GLY A 1 383 ? 5.537 9.597 -19.564 1.00 71.50 383 GLY A CA 1
ATOM 2994 C C . GLY A 1 383 ? 6.689 10.169 -20.397 1.00 71.50 383 GLY A C 1
ATOM 2995 O O . GLY A 1 383 ? 7.253 9.464 -21.232 1.00 71.50 383 GLY A O 1
ATOM 2996 N N . LEU A 1 384 ? 7.102 11.416 -20.142 1.00 75.56 384 LEU A N 1
ATOM 2997 C CA . LEU A 1 384 ? 8.261 12.014 -20.811 1.00 75.56 384 LEU A CA 1
ATOM 2998 C C . LEU A 1 384 ? 9.558 11.297 -20.424 1.00 75.56 384 LEU A C 1
ATOM 3000 O O . LEU A 1 384 ? 10.380 11.015 -21.295 1.00 75.56 384 LEU A O 1
ATOM 3004 N N . ASN A 1 385 ? 9.713 10.944 -19.147 1.00 73.81 385 ASN A N 1
ATOM 3005 C CA . ASN A 1 385 ? 10.885 10.214 -18.662 1.00 73.81 385 ASN A CA 1
ATOM 3006 C C . ASN A 1 385 ? 10.995 8.829 -19.314 1.00 73.81 385 ASN A C 1
ATOM 3008 O O . ASN A 1 385 ? 12.079 8.445 -19.755 1.00 73.81 385 ASN A O 1
ATOM 3012 N N . VAL A 1 386 ? 9.871 8.118 -19.455 1.00 75.75 386 VAL A N 1
ATOM 3013 C CA . VAL A 1 386 ? 9.820 6.815 -20.140 1.00 75.75 386 VAL A CA 1
ATOM 3014 C C . VAL A 1 386 ? 10.191 6.945 -21.620 1.00 75.75 386 VAL A C 1
ATOM 3016 O O . VAL A 1 386 ? 11.047 6.207 -22.112 1.00 75.75 386 VAL A O 1
ATOM 3019 N N . VAL A 1 387 ? 9.605 7.917 -22.329 1.00 79.81 387 VAL A N 1
ATOM 3020 C CA . VAL A 1 387 ? 9.894 8.160 -23.753 1.00 79.81 387 VAL A CA 1
ATOM 3021 C C . VAL A 1 387 ? 11.364 8.538 -23.963 1.00 79.81 387 VAL A C 1
ATOM 3023 O O . VAL A 1 387 ? 12.019 7.993 -24.850 1.00 79.81 387 VAL A O 1
ATOM 3026 N N . GLN A 1 388 ? 11.925 9.412 -23.124 1.00 79.56 388 GLN A N 1
ATOM 3027 C CA . GLN A 1 388 ? 13.328 9.820 -23.230 1.00 79.56 388 GLN A CA 1
ATOM 3028 C C . GLN A 1 388 ? 14.310 8.692 -22.895 1.00 79.56 388 GLN A C 1
ATOM 3030 O O . GLN A 1 388 ? 15.358 8.598 -23.530 1.00 79.56 388 GLN A O 1
ATOM 3035 N N . GLN A 1 389 ? 14.001 7.831 -21.923 1.00 76.88 389 GLN A N 1
ATOM 3036 C CA . GLN A 1 389 ? 14.821 6.649 -21.634 1.00 76.88 389 GLN A CA 1
ATOM 3037 C C . GLN A 1 389 ? 14.811 5.657 -22.805 1.00 76.88 389 GLN A C 1
ATOM 3039 O O . GLN A 1 3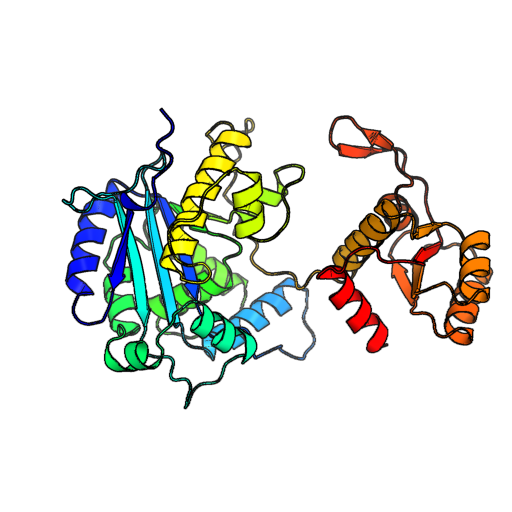89 ? 15.858 5.112 -23.160 1.00 76.88 389 GLN A O 1
ATOM 3044 N N . HIS A 1 390 ? 13.659 5.466 -23.453 1.00 78.00 390 HIS A N 1
ATOM 3045 C CA . HIS A 1 390 ? 13.559 4.610 -24.634 1.00 78.00 390 HIS A CA 1
ATOM 3046 C C . HIS A 1 390 ? 14.363 5.168 -25.818 1.00 78.00 390 HIS A C 1
ATOM 3048 O O . HIS A 1 390 ? 15.136 4.445 -26.436 1.00 78.00 390 HIS A O 1
ATOM 3054 N N . VAL A 1 391 ? 14.263 6.475 -26.072 1.00 78.56 391 VAL A N 1
ATOM 3055 C CA . VAL A 1 391 ? 15.011 7.160 -27.142 1.00 78.56 391 VAL A CA 1
ATOM 3056 C C . VAL A 1 391 ? 16.518 7.231 -26.866 1.00 78.56 391 VAL A C 1
ATOM 3058 O O . VAL A 1 391 ? 17.299 7.322 -27.797 1.00 78.56 391 VAL A O 1
ATOM 3061 N N . LYS A 1 392 ? 16.964 7.200 -25.604 1.00 73.38 392 LYS A N 1
ATOM 3062 C CA . LYS A 1 392 ? 18.400 7.158 -25.259 1.00 73.38 392 LYS A CA 1
ATOM 3063 C C . LYS A 1 392 ? 19.007 5.754 -25.339 1.00 73.38 392 LYS A C 1
ATOM 3065 O O . LYS A 1 392 ? 20.228 5.629 -25.302 1.00 73.38 392 LYS A O 1
ATOM 3070 N N . SER A 1 393 ? 18.176 4.711 -25.370 1.00 62.41 393 SER A N 1
ATOM 3071 C CA . SER A 1 393 ? 18.615 3.308 -25.384 1.00 62.41 393 SER A CA 1
ATOM 3072 C C . SER A 1 393 ? 18.656 2.682 -26.782 1.00 62.41 393 SER A C 1
ATOM 3074 O O . SER A 1 393 ? 19.180 1.576 -26.913 1.00 62.41 393 SER A O 1
ATOM 3076 N N . HIS A 1 394 ? 18.147 3.382 -27.800 1.00 53.16 394 HIS A N 1
ATOM 3077 C CA . HIS A 1 394 ? 18.089 2.991 -29.214 1.00 53.16 394 HIS A CA 1
ATOM 3078 C C . HIS A 1 394 ? 18.544 4.157 -30.089 1.00 53.16 394 HIS A C 1
ATOM 3080 O O . HIS A 1 394 ? 19.065 3.885 -31.194 1.00 53.16 394 HIS A O 1
#

Organism: Hevea brasiliensis (NCBI:txid3981)

Foldseek 3Di:
DDPQPDLVQEDAAEDWAVCPVVVLVLLLVCCLQFQEKFKDFAWQDFDDQDDDDDPDVLRRFLVSLLVRLLQTDTAKMWIFTGHLLRDADQSPHSHGYIYIAGAQPDDPVPGDGDPVSVVVVVVLPDDNVCSNVIHHYLQVNLVSCVVSCNWQHPSHAYFYELCSNVLLNNLCSNVVDRADPDPVSNLVSCCRTHVHYDHVNVVCVVPPPDDDGLVVLCVVLVHDFHGGPSGTNRSSSSRSRSVSSCCVPPVVSACQDPVRDRVDPDRPSHDDPLQPLLNLVLLLLLQLLVVVQKDFAQPVQLVCLVVLLFAAKEFEPPPPDVVSVVSVVVSCVVSVHQYYYDDFQQSVQVSNPQFDQDPVRDGDPGDGTGMMTGRDSHDDDSSVVVNVVVSVVD

Secondary structure (DSSP, 8-state):
------GGGEEEEEE-TTTHHHHHHHHHHHTTT--EEEEEEE---------S--SSHHHHHHHHHHHHHHHS---EEEEEEE-TT-PPP-TTSSSEEEEEEEBS---TTTS---HHHHHHHHHTT--HHHHHHHPBPHHHHHHHHHTSSSSS-TT-EEEESS-HHHHHHHHHHHH-SPPPSSHHHHHHHHHHH-SEEEEHHHHGGGSTT--S-HHHHHHHTTPPP-S-TT-HHHHHHHHHHHHHHHHHHHSTT-SB-TTS-BS-SS----------HHHHHHHHHHHHHHTT-EEESHHHHHHHHHTT--SEEEEETT---HHHHHHHHHHHHHHT-EEEEES-HHHHHHHTT-SEE-TTS-EESPPP-SEEEES---S--HHHHHHHHHHHH-

Radius of gyration: 24.22 Å; chains: 1; bounding box: 50×43×73 Å

Sequence (394 aa):
MSLLLKGDSVQIREVWNDNLEEEFALIREIVDDFPYIAMDTEFPGIVLRPVGNFKNSNDYHYQTLKDNVDLLKLIQLGLTFSDEQGNLPTCGTDKYCIWQFNFREFNVNEDVFANDSIELLRQSGIDFKKNNEKGIDAKQFGELLMSSGIVLNDSVIWVTFHSGYDFGYLLKLLTCQNLPDTQVGFFNLINLYFPTLYDIKHLMRFSNNLHGGLNKLAELLEVERVGICHQAGSDSLLTACTFRKLKENFFSGSLENEDGAVAVETPAQPLGEAMDLMTALQLVLRKSLAHGGLVRGLHEGAKVIEKHAAQLCVLAEDCNQPDYIKLVKGLCADHGVGLLTVPSAKTLGEWVGLCKIDSEGKARKVVGCSCAVVQDYGEESEGLNVVQQHVKSH

pLDDT: mean 86.01, std 15.67, range [27.73, 98.88]